Protein AF-A0A8B7UA55-F1 (afdb_monomer)

Radius of gyration: 28.83 Å; Cα contacts (8 Å, |Δi|>4): 434; chains: 1; bounding box: 64×80×97 Å

Structure (mmCIF, N/CA/C/O backbone):
data_AF-A0A8B7UA55-F1
#
_entry.id   AF-A0A8B7UA55-F1
#
loop_
_atom_site.group_PDB
_atom_site.id
_atom_site.type_symbol
_atom_site.label_atom_id
_atom_site.label_alt_id
_atom_site.label_comp_id
_atom_site.label_asym_id
_atom_site.label_entity_id
_atom_site.label_seq_id
_atom_site.pdbx_PDB_ins_code
_atom_site.Cartn_x
_atom_site.Cartn_y
_atom_site.Cartn_z
_atom_site.occupancy
_atom_site.B_iso_or_equiv
_atom_site.auth_seq_id
_atom_site.auth_comp_id
_atom_site.auth_asym_id
_atom_site.auth_atom_id
_atom_site.pdbx_PDB_model_num
ATOM 1 N N . MET A 1 1 ? -10.392 -17.989 43.519 1.00 48.66 1 MET A N 1
ATOM 2 C CA . MET A 1 1 ? -8.968 -17.601 43.612 1.00 48.66 1 MET A CA 1
ATOM 3 C C . MET A 1 1 ? -8.708 -17.160 45.044 1.00 48.66 1 MET A C 1
ATOM 5 O O . MET A 1 1 ? -9.416 -16.278 45.508 1.00 48.66 1 MET A O 1
ATOM 9 N N . GLY A 1 2 ? -7.817 -17.835 45.776 1.00 54.78 2 GLY A N 1
ATOM 10 C CA . GLY A 1 2 ? -7.461 -17.446 47.150 1.00 54.78 2 GLY A CA 1
ATOM 11 C C . GLY A 1 2 ? -6.511 -16.237 47.180 1.00 54.78 2 GLY A C 1
ATOM 12 O O . GLY A 1 2 ? -5.950 -15.900 46.137 1.00 54.78 2 GLY A O 1
ATOM 13 N N . PRO A 1 3 ? -6.316 -15.584 48.340 1.00 66.12 3 PRO A N 1
ATOM 14 C CA . PRO A 1 3 ? -5.436 -14.422 48.458 1.00 66.12 3 PRO A CA 1
ATOM 15 C C . PRO A 1 3 ? -3.984 -14.766 48.093 1.00 66.12 3 PRO A C 1
ATOM 17 O O . PRO A 1 3 ? -3.494 -15.859 48.400 1.00 66.12 3 PRO A O 1
ATOM 20 N N . VAL A 1 4 ? -3.314 -13.823 47.425 1.00 73.44 4 VAL A N 1
ATOM 21 C CA . VAL A 1 4 ? -1.904 -13.910 47.024 1.00 73.44 4 VAL A CA 1
ATOM 22 C C . VAL A 1 4 ? -1.034 -13.387 48.165 1.00 73.44 4 VAL A C 1
ATOM 24 O O . VAL A 1 4 ? -1.253 -12.288 48.671 1.00 73.44 4 VAL A O 1
ATOM 27 N N . ARG A 1 5 ? -0.025 -14.158 48.563 1.00 80.88 5 ARG A N 1
ATOM 28 C CA . ARG A 1 5 ? 0.977 -13.775 49.559 1.00 80.88 5 ARG A CA 1
ATOM 29 C C . ARG A 1 5 ? 2.341 -13.684 48.889 1.00 80.88 5 ARG A C 1
ATOM 31 O O . ARG A 1 5 ? 2.827 -14.681 48.355 1.00 80.88 5 ARG A O 1
ATOM 38 N N . MET A 1 6 ? 2.945 -12.500 48.937 1.00 85.75 6 MET A N 1
ATOM 39 C CA . MET A 1 6 ? 4.238 -12.203 48.319 1.00 85.75 6 MET A CA 1
ATOM 40 C C . MET A 1 6 ? 5.296 -11.944 49.393 1.00 85.75 6 MET A C 1
ATOM 42 O O . MET A 1 6 ? 5.042 -11.209 50.344 1.00 85.75 6 MET A O 1
ATOM 46 N N . ILE A 1 7 ? 6.478 -12.542 49.254 1.00 84.44 7 ILE A N 1
ATOM 47 C CA . ILE A 1 7 ? 7.601 -12.392 50.186 1.00 84.44 7 ILE A CA 1
ATOM 48 C C . ILE A 1 7 ? 8.846 -12.001 49.398 1.00 84.44 7 ILE A C 1
ATOM 50 O O . ILE A 1 7 ? 9.220 -12.674 48.441 1.00 84.44 7 ILE A O 1
ATOM 54 N N . SER A 1 8 ? 9.510 -10.936 49.829 1.00 86.81 8 SER A N 1
ATOM 55 C CA . SER A 1 8 ? 10.743 -10.428 49.234 1.00 86.81 8 SER A CA 1
ATOM 56 C C . SER A 1 8 ? 11.778 -10.215 50.335 1.00 86.81 8 SER A C 1
ATOM 58 O O . SER A 1 8 ? 11.473 -9.611 51.361 1.00 86.81 8 SER A O 1
ATOM 60 N N . SER A 1 9 ? 12.994 -10.749 50.173 1.00 82.62 9 SER A N 1
ATOM 61 C CA . SER A 1 9 ? 14.073 -10.642 51.178 1.00 82.62 9 SER A CA 1
ATOM 62 C C . SER A 1 9 ? 13.635 -10.995 52.614 1.00 82.62 9 SER A C 1
ATOM 64 O O . SER A 1 9 ? 13.968 -10.303 53.576 1.00 82.62 9 SER A O 1
ATOM 66 N N . GLY A 1 10 ? 12.827 -12.052 52.761 1.00 79.12 10 GLY A N 1
ATOM 67 C CA . GLY A 1 10 ? 12.311 -12.518 54.055 1.00 79.12 10 GLY A CA 1
ATOM 68 C C . GLY A 1 10 ? 11.185 -11.673 54.665 1.00 79.12 10 GLY A C 1
ATOM 69 O O . GLY A 1 10 ? 10.670 -12.044 55.716 1.00 79.12 10 GLY A O 1
ATOM 70 N N . HIS A 1 11 ? 10.767 -10.586 54.009 1.00 81.00 11 HIS A N 1
ATOM 71 C CA . HIS A 1 11 ? 9.670 -9.723 54.445 1.00 81.00 11 HIS A CA 1
ATOM 72 C C . HIS A 1 11 ? 8.431 -9.953 53.581 1.00 81.00 11 HIS A C 1
ATOM 74 O O . HIS A 1 11 ? 8.510 -10.015 52.354 1.00 81.00 11 HIS A O 1
ATOM 80 N N . GLU A 1 12 ? 7.274 -10.099 54.224 1.00 81.88 12 GLU A N 1
ATOM 81 C CA . GLU A 1 12 ? 5.999 -10.186 53.515 1.00 81.88 12 GLU A CA 1
ATOM 82 C C . GLU A 1 12 ? 5.586 -8.802 53.010 1.00 81.88 12 GLU A C 1
ATOM 84 O O . GLU A 1 12 ? 5.545 -7.839 53.774 1.00 81.88 12 GLU A O 1
ATOM 89 N N . LEU A 1 13 ? 5.253 -8.719 51.723 1.00 82.50 13 LEU A N 1
ATOM 90 C CA . LEU A 1 13 ? 4.693 -7.522 51.111 1.00 82.50 13 LEU A CA 1
ATOM 91 C C . LEU A 1 13 ? 3.203 -7.462 51.473 1.00 82.50 13 LEU A C 1
ATOM 93 O O . LEU A 1 13 ? 2.358 -8.146 50.882 1.00 82.50 13 LEU A O 1
ATOM 97 N N . THR A 1 14 ? 2.891 -6.708 52.525 1.00 77.38 14 THR A N 1
ATOM 98 C CA . THR A 1 14 ? 1.517 -6.405 52.941 1.00 77.38 14 THR A CA 1
ATOM 99 C C . THR A 1 14 ? 0.921 -5.266 52.114 1.00 77.38 14 THR A C 1
ATOM 101 O O . THR A 1 14 ? 1.634 -4.534 51.434 1.00 77.38 14 THR A O 1
ATOM 104 N N . THR A 1 15 ? -0.402 -5.104 52.189 1.00 72.44 15 THR A N 1
ATOM 105 C CA . THR A 1 15 ? -1.144 -4.018 51.518 1.00 72.44 15 THR A CA 1
ATOM 106 C C . THR A 1 15 ? -0.732 -2.617 51.985 1.00 72.44 15 THR A C 1
ATOM 108 O O . THR A 1 15 ? -1.016 -1.628 51.324 1.00 72.44 15 THR A O 1
ATOM 111 N N . ASP A 1 16 ? -0.031 -2.513 53.117 1.00 74.69 16 ASP A N 1
ATOM 112 C CA . ASP A 1 16 ? 0.489 -1.243 53.647 1.00 74.69 16 ASP A CA 1
ATOM 113 C C . ASP A 1 16 ? 1.617 -0.654 52.774 1.00 74.69 16 ASP A C 1
ATOM 115 O O . ASP A 1 16 ? 2.061 0.475 52.992 1.00 74.69 16 ASP A O 1
ATOM 119 N N . TYR A 1 17 ? 2.116 -1.434 51.811 1.00 79.31 17 TYR A N 1
ATOM 120 C CA . TYR A 1 17 ? 3.178 -1.051 50.886 1.00 79.31 17 TYR A CA 1
ATOM 121 C C . TYR A 1 17 ? 2.674 -0.718 49.476 1.00 79.31 17 TYR A C 1
ATOM 123 O O . TYR A 1 17 ? 3.494 -0.357 48.639 1.00 79.31 17 TYR A O 1
ATOM 131 N N . ASP A 1 18 ? 1.366 -0.808 49.207 1.00 74.00 18 ASP A N 1
ATOM 132 C CA . ASP A 1 18 ? 0.819 -0.641 47.850 1.00 74.00 18 ASP A CA 1
ATOM 133 C C . ASP A 1 18 ? 1.042 0.763 47.274 1.00 74.00 18 ASP A C 1
ATOM 135 O O . ASP A 1 18 ? 1.194 0.917 46.065 1.00 74.00 18 ASP A O 1
ATOM 139 N N . GLU A 1 19 ? 1.100 1.784 48.133 1.00 79.75 19 GLU A N 1
ATOM 140 C CA . GLU A 1 19 ? 1.363 3.168 47.717 1.00 79.75 19 GLU A CA 1
ATOM 141 C C . GLU A 1 19 ? 2.850 3.545 47.738 1.00 79.75 19 GLU A C 1
ATOM 143 O O . GLU A 1 19 ? 3.200 4.691 47.459 1.00 79.75 19 GLU A O 1
ATOM 148 N N . LYS A 1 20 ? 3.744 2.601 48.061 1.00 83.06 20 LYS A N 1
ATOM 149 C CA . LYS A 1 20 ? 5.187 2.856 48.088 1.00 83.06 20 LYS A CA 1
ATOM 150 C C . LYS A 1 20 ? 5.841 2.458 46.781 1.00 83.06 20 LYS A C 1
ATOM 152 O O . LYS A 1 20 ? 5.596 1.381 46.236 1.00 83.06 20 LYS A O 1
ATOM 157 N N . ALA A 1 21 ? 6.747 3.297 46.298 1.00 83.88 21 ALA A N 1
ATOM 158 C CA . ALA A 1 21 ? 7.518 2.960 45.113 1.00 83.88 21 ALA A CA 1
ATOM 159 C C . ALA A 1 21 ? 8.527 1.835 45.415 1.00 83.88 21 ALA A C 1
ATOM 161 O O . ALA A 1 21 ? 9.051 1.718 46.522 1.00 83.88 21 ALA A O 1
ATOM 162 N N . LEU A 1 22 ? 8.875 1.028 44.404 1.00 84.38 22 LEU A N 1
ATOM 163 C CA . LEU A 1 22 ? 9.817 -0.094 44.561 1.00 84.38 22 LEU A CA 1
ATOM 164 C C . LEU A 1 22 ? 11.168 0.332 45.165 1.00 84.38 22 LEU A C 1
ATOM 166 O O . LEU A 1 22 ? 11.758 -0.409 45.952 1.00 84.38 22 LEU A O 1
ATOM 170 N N . HIS A 1 23 ? 11.634 1.543 44.846 1.00 84.44 23 HIS A N 1
ATOM 171 C CA . HIS A 1 23 ? 12.867 2.093 45.408 1.00 84.44 23 HIS A CA 1
ATOM 172 C C . HIS A 1 23 ? 12.749 2.402 46.913 1.00 84.44 23 HIS A C 1
ATOM 174 O O . HIS A 1 23 ? 13.707 2.187 47.649 1.00 84.44 23 HIS A O 1
ATOM 180 N N . GLU A 1 24 ? 11.577 2.836 47.391 1.00 84.94 24 GLU A N 1
ATOM 181 C CA . GLU A 1 24 ? 11.298 3.089 48.817 1.00 84.94 24 GLU A CA 1
ATOM 182 C C . GLU A 1 24 ? 11.232 1.788 49.620 1.00 84.94 24 GLU A C 1
ATOM 184 O O . GLU A 1 24 ? 11.547 1.754 50.808 1.00 84.94 24 GLU A O 1
ATOM 189 N N . LEU A 1 25 ? 10.849 0.700 48.952 1.00 83.06 25 LEU A N 1
ATOM 190 C CA . LEU A 1 25 ? 10.852 -0.657 49.490 1.00 83.06 25 LEU A CA 1
ATOM 191 C C . LEU A 1 25 ? 12.235 -1.325 49.410 1.00 83.06 25 LEU A C 1
ATOM 193 O O . LEU A 1 25 ? 12.393 -2.466 49.842 1.00 83.06 25 LEU A O 1
ATOM 197 N N . GLY A 1 26 ? 13.239 -0.631 48.861 1.00 85.00 26 GLY A N 1
ATOM 198 C CA . GLY A 1 26 ? 14.605 -1.131 48.738 1.00 85.00 26 GLY A CA 1
ATOM 199 C C . GLY A 1 26 ? 14.752 -2.297 47.760 1.00 85.00 26 GLY A C 1
ATOM 200 O O . GLY A 1 26 ? 15.684 -3.091 47.907 1.00 85.00 26 GLY A O 1
ATOM 201 N N . PHE A 1 27 ? 13.845 -2.425 46.784 1.00 88.25 27 PHE A N 1
ATOM 202 C CA . PHE A 1 27 ? 13.961 -3.455 45.758 1.00 88.25 27 PHE A CA 1
ATOM 203 C C . PHE A 1 27 ? 15.206 -3.231 44.905 1.00 88.25 27 PHE A C 1
ATOM 205 O O . PHE A 1 27 ? 15.464 -2.131 44.415 1.00 88.25 27 PHE A O 1
ATOM 212 N N . LYS A 1 28 ? 15.963 -4.307 44.710 1.00 88.25 28 LYS A N 1
ATOM 213 C CA . LYS A 1 28 ? 17.090 -4.362 43.785 1.00 88.25 28 LYS A CA 1
ATOM 214 C C . LYS A 1 28 ? 16.663 -5.009 42.481 1.00 88.25 28 LYS A C 1
ATOM 216 O O . LYS A 1 28 ? 15.724 -5.804 42.436 1.00 88.25 28 LYS A O 1
ATOM 221 N N . ASP A 1 29 ? 17.399 -4.682 41.431 1.00 85.94 29 ASP A N 1
ATOM 222 C CA . ASP A 1 29 ? 17.213 -5.332 40.147 1.00 85.94 29 ASP A CA 1
ATOM 223 C C . ASP A 1 29 ? 17.454 -6.845 40.281 1.00 85.94 29 ASP A C 1
ATOM 225 O O . ASP A 1 29 ? 18.322 -7.277 41.048 1.00 85.94 29 ASP A O 1
ATOM 229 N N . MET A 1 30 ? 16.647 -7.649 39.586 1.00 83.75 30 MET A N 1
ATOM 230 C CA . MET A 1 30 ? 16.664 -9.120 39.668 1.00 83.75 30 MET A CA 1
ATOM 231 C C . MET A 1 30 ? 16.420 -9.714 41.075 1.00 83.75 30 MET A C 1
ATOM 233 O O . MET A 1 30 ? 16.778 -10.864 41.342 1.00 83.75 30 MET A O 1
ATOM 237 N N . GLN A 1 31 ? 15.803 -8.967 41.996 1.00 85.50 31 GLN A N 1
ATOM 238 C CA . GLN A 1 31 ? 15.453 -9.484 43.320 1.00 85.50 31 GLN A CA 1
ATOM 239 C C . GLN A 1 31 ? 14.341 -10.538 43.243 1.00 85.50 31 GLN A C 1
ATOM 241 O O . GLN A 1 31 ? 13.270 -10.310 42.682 1.00 85.50 31 GLN A O 1
ATOM 246 N N . MET A 1 32 ? 14.583 -11.692 43.868 1.00 86.50 32 MET A N 1
ATOM 247 C CA . MET A 1 32 ? 13.619 -12.790 43.918 1.00 86.50 32 MET A CA 1
ATOM 248 C C . MET A 1 32 ? 12.425 -12.447 44.817 1.00 86.50 32 MET A C 1
ATOM 250 O O . MET A 1 32 ? 12.599 -12.059 45.977 1.00 86.50 32 MET A O 1
ATOM 254 N N . VAL A 1 33 ? 11.215 -12.657 44.293 1.00 88.69 33 VAL A N 1
ATOM 255 C CA . VAL A 1 33 ? 9.950 -12.528 45.029 1.00 88.69 33 VAL A CA 1
ATOM 256 C C . VAL A 1 33 ? 9.238 -13.873 45.030 1.00 88.69 33 VAL A C 1
ATOM 258 O O . VAL A 1 33 ? 8.931 -14.431 43.979 1.00 88.69 33 VAL A O 1
ATOM 261 N N . PHE A 1 34 ? 8.962 -14.395 46.219 1.00 86.25 34 PHE A N 1
ATOM 262 C CA . PHE A 1 34 ? 8.232 -15.643 46.401 1.00 86.25 34 PHE A CA 1
ATOM 263 C C . PHE A 1 34 ? 6.737 -15.358 46.457 1.00 86.25 34 PHE A C 1
ATOM 265 O O . PHE A 1 34 ? 6.296 -14.540 47.263 1.00 86.25 34 PHE A O 1
ATOM 272 N N . VAL A 1 35 ? 5.956 -16.047 45.627 1.00 86.56 35 VAL A N 1
ATOM 273 C CA . VAL A 1 35 ? 4.502 -15.877 45.541 1.00 86.56 35 VAL A CA 1
ATOM 274 C C . VAL A 1 35 ? 3.822 -17.176 45.959 1.00 86.56 35 VAL A C 1
ATOM 276 O O . VAL A 1 35 ? 4.146 -18.246 45.454 1.00 86.56 35 VAL A O 1
ATOM 279 N N . SER A 1 36 ? 2.874 -17.084 46.887 1.00 80.50 36 SER A N 1
ATOM 280 C CA . SER A 1 36 ? 2.063 -18.210 47.357 1.00 80.50 36 SER A CA 1
ATOM 281 C C . SER A 1 36 ? 0.578 -17.875 47.253 1.00 80.50 36 SER A C 1
ATOM 283 O O . SER A 1 36 ? 0.168 -16.744 47.507 1.00 80.50 36 SER A O 1
ATOM 285 N N . LEU A 1 37 ? -0.232 -18.852 46.848 1.00 77.81 37 LEU A N 1
ATOM 286 C CA . LEU A 1 37 ? -1.672 -18.703 46.636 1.00 77.81 37 LEU A CA 1
ATOM 287 C C . LEU A 1 37 ? -2.433 -19.450 47.734 1.00 77.81 37 LEU A C 1
ATOM 289 O O . LEU A 1 37 ? -2.155 -20.619 47.985 1.00 77.81 37 LEU A O 1
ATOM 293 N N . GLY A 1 38 ? -3.413 -18.798 48.365 1.00 62.28 38 GLY A N 1
ATOM 294 C CA . GLY A 1 38 ? -4.350 -19.462 49.281 1.00 62.28 38 GLY A CA 1
ATOM 295 C C . GLY A 1 38 ? -3.991 -19.418 50.768 1.00 62.28 38 GLY A C 1
ATOM 296 O O . GLY A 1 38 ? -4.599 -20.147 51.545 1.00 62.28 38 GLY A O 1
ATOM 297 N N . ALA A 1 39 ? -3.060 -18.558 51.190 1.00 58.78 39 ALA A N 1
ATOM 298 C CA . ALA A 1 39 ? -2.787 -18.322 52.609 1.00 58.78 39 ALA A CA 1
ATOM 299 C C . ALA A 1 39 ? -3.716 -17.213 53.154 1.00 58.78 39 ALA A C 1
ATOM 301 O O . ALA A 1 39 ? -3.515 -16.045 52.811 1.00 58.78 39 ALA A O 1
ATOM 302 N N . PRO A 1 40 ? -4.740 -17.521 53.977 1.00 56.44 40 PRO A N 1
ATOM 303 C CA . PRO A 1 40 ? -5.615 -16.495 54.538 1.00 56.44 40 PRO A CA 1
ATOM 304 C C . PRO A 1 40 ? -4.833 -15.582 55.494 1.00 56.44 40 PRO A C 1
ATOM 306 O O . PRO A 1 40 ? -4.155 -16.054 56.408 1.00 56.44 40 PRO A O 1
ATOM 309 N N . ARG A 1 41 ? -4.935 -14.260 55.298 1.00 62.06 41 ARG A N 1
ATOM 310 C CA . ARG A 1 41 ? -4.406 -13.268 56.246 1.00 62.06 41 ARG A CA 1
ATOM 311 C C . ARG A 1 41 ? -5.308 -13.194 57.478 1.00 62.06 41 ARG A C 1
ATOM 313 O O . ARG A 1 41 ? -6.527 -13.292 57.379 1.00 62.06 41 ARG A O 1
ATOM 320 N N . ARG A 1 42 ? -4.710 -12.979 58.651 1.00 56.06 42 ARG A N 1
ATOM 321 C CA . ARG A 1 42 ? -5.446 -12.673 59.884 1.00 56.06 42 ARG A CA 1
ATOM 322 C C . ARG A 1 42 ? -5.765 -11.176 59.871 1.00 56.06 42 ARG A C 1
ATOM 324 O O . ARG A 1 42 ? -4.850 -10.369 60.014 1.00 56.06 42 ARG A O 1
ATOM 331 N N . GLU A 1 43 ? -7.025 -10.804 59.652 1.00 54.66 43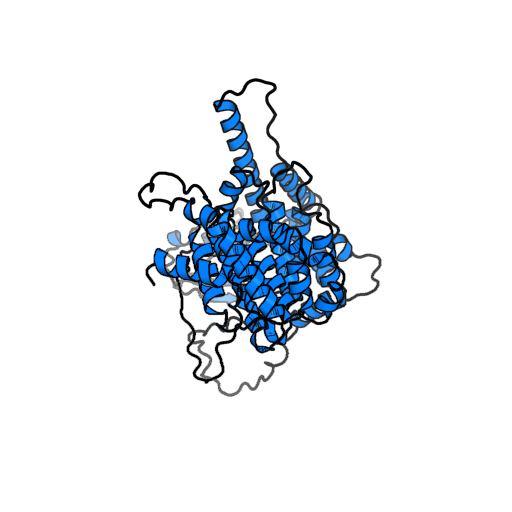 GLU A N 1
ATOM 332 C CA . GLU A 1 43 ? -7.435 -9.394 59.657 1.00 54.66 43 GLU A CA 1
ATOM 333 C C . GLU A 1 43 ? -7.133 -8.742 61.014 1.00 54.66 43 GLU A C 1
ATOM 335 O O . GLU A 1 43 ? -7.539 -9.237 62.071 1.00 54.66 43 GLU A O 1
ATOM 340 N N . ARG A 1 44 ? -6.422 -7.608 60.999 1.00 56.34 44 ARG A N 1
ATOM 341 C CA . ARG A 1 44 ? -6.344 -6.725 62.164 1.00 56.34 44 ARG A CA 1
ATOM 342 C C . ARG A 1 44 ? -7.661 -5.953 62.238 1.00 56.34 44 ARG A C 1
ATOM 344 O O . ARG A 1 44 ? -7.855 -4.998 61.498 1.00 56.34 44 ARG A O 1
ATOM 351 N N . LYS A 1 45 ? -8.563 -6.375 63.130 1.00 49.91 45 LYS A N 1
ATOM 352 C CA . LYS A 1 45 ? -9.759 -5.607 63.512 1.00 49.91 45 LYS A CA 1
ATOM 353 C C . LYS A 1 45 ? -9.329 -4.286 64.160 1.00 49.91 45 LYS A C 1
ATOM 355 O O . LYS A 1 45 ? -9.037 -4.258 65.352 1.00 49.91 45 LYS A O 1
ATOM 360 N N . GLY A 1 46 ? -9.270 -3.216 63.377 1.00 53.56 46 GLY A N 1
ATOM 361 C CA . GLY A 1 46 ? -9.188 -1.841 63.859 1.00 53.56 46 GLY A CA 1
ATOM 362 C C . GLY A 1 46 ? -10.318 -1.037 63.230 1.00 53.56 46 GLY A C 1
ATOM 363 O O . GLY A 1 46 ? -10.350 -0.883 62.012 1.00 53.56 46 GLY A O 1
ATOM 364 N N . GLU A 1 47 ? -11.264 -0.567 64.044 1.00 45.00 47 GLU A N 1
ATOM 365 C CA . GLU A 1 47 ? -12.318 0.348 63.599 1.00 45.00 47 GLU A CA 1
ATOM 366 C C . GLU A 1 47 ? -11.674 1.650 63.098 1.00 45.00 47 GLU A C 1
ATOM 368 O O . GLU A 1 47 ? -11.003 2.347 63.855 1.00 45.00 47 GLU A O 1
ATOM 373 N N . GLY A 1 48 ? -11.851 1.962 61.810 1.00 57.44 48 GLY A N 1
ATOM 374 C CA . GLY A 1 48 ? -11.483 3.260 61.230 1.00 57.44 48 GLY A CA 1
ATOM 375 C C . GLY A 1 48 ? -10.280 3.285 60.281 1.00 57.44 48 GLY A C 1
ATOM 376 O O . GLY A 1 48 ? -9.970 4.353 59.759 1.00 57.44 48 GLY A O 1
ATOM 377 N N . VAL A 1 49 ? -9.618 2.157 60.002 1.00 59.62 49 VAL A N 1
ATOM 378 C CA . VAL A 1 49 ? -8.562 2.114 58.972 1.00 59.62 49 VAL A CA 1
ATOM 379 C C . VAL A 1 49 ? -9.222 2.009 57.595 1.00 59.62 49 VAL A C 1
ATOM 381 O O . VAL A 1 49 ? -9.888 1.016 57.305 1.00 59.62 49 VAL A O 1
ATOM 384 N N . GLN A 1 50 ? -9.070 3.038 56.752 1.00 59.06 50 GLN A N 1
ATOM 385 C CA . GLN A 1 50 ? -9.439 2.956 55.336 1.00 59.06 50 GLN A CA 1
ATOM 386 C C . GLN A 1 50 ? -8.715 1.754 54.722 1.00 59.06 50 GLN A C 1
ATOM 388 O O . GLN A 1 50 ? -7.491 1.656 54.797 1.00 59.06 50 GLN A O 1
ATOM 393 N N . LEU A 1 51 ? -9.482 0.808 54.182 1.00 59.41 51 LEU A N 1
ATOM 394 C CA . LEU A 1 51 ? -8.925 -0.368 53.526 1.00 59.41 51 LEU A CA 1
ATOM 395 C C . LEU A 1 51 ? -8.053 0.095 52.345 1.00 59.41 51 LEU A C 1
ATOM 397 O O . LEU A 1 51 ? -8.532 0.901 51.545 1.00 59.41 51 LEU A O 1
ATOM 401 N N . PRO A 1 52 ? -6.807 -0.398 52.219 1.00 63.12 52 PRO A N 1
ATOM 402 C CA . PRO A 1 52 ? -5.964 -0.115 51.061 1.00 63.12 52 PRO A CA 1
ATOM 403 C C . PRO A 1 52 ? -6.689 -0.451 49.755 1.00 63.12 52 PRO A C 1
ATOM 405 O O . PRO A 1 52 ? -7.517 -1.365 49.724 1.00 63.12 52 PRO A O 1
ATOM 408 N N . ALA A 1 53 ? -6.364 0.247 48.665 1.00 62.78 53 ALA A N 1
ATOM 409 C CA . ALA A 1 53 ? -7.043 0.075 47.377 1.00 62.78 53 ALA A CA 1
ATOM 410 C C . ALA A 1 53 ? -7.018 -1.380 46.858 1.00 62.78 53 ALA A C 1
ATOM 412 O O . ALA A 1 53 ? -7.948 -1.805 46.180 1.00 62.78 53 ALA A O 1
ATOM 413 N N . SER A 1 54 ? -6.006 -2.171 47.223 1.00 63.22 54 SER A N 1
ATOM 414 C CA . SER A 1 54 ? -5.899 -3.603 46.897 1.00 63.22 54 SER A CA 1
ATOM 415 C C . SER A 1 54 ? -6.894 -4.511 47.631 1.00 63.22 54 SER A C 1
ATOM 417 O O . SER A 1 54 ? -7.130 -5.638 47.196 1.00 63.22 54 SER A O 1
ATOM 419 N N . CYS A 1 55 ? -7.478 -4.039 48.734 1.00 65.81 55 CYS A N 1
ATOM 420 C CA . CYS A 1 55 ? -8.552 -4.713 49.462 1.00 65.81 55 CYS A CA 1
ATOM 421 C C . CYS A 1 55 ? -9.939 -4.358 48.908 1.00 65.81 55 CYS A C 1
ATOM 423 O O . CYS A 1 55 ? -10.931 -4.965 49.318 1.00 65.81 55 CYS A O 1
ATOM 425 N N . LEU A 1 56 ? -10.031 -3.379 48.000 1.00 68.75 56 LEU A N 1
ATOM 426 C CA . LEU A 1 56 ? -11.269 -3.096 47.287 1.00 68.75 56 LEU A CA 1
ATOM 427 C C . LEU A 1 56 ? -11.512 -4.191 46.239 1.00 68.75 56 LEU A C 1
ATOM 429 O O . LEU A 1 56 ? -10.560 -4.722 45.658 1.00 68.75 56 LEU A O 1
ATOM 433 N N . PRO A 1 57 ? -12.778 -4.557 45.976 1.00 70.44 57 PRO A N 1
ATOM 434 C CA . PRO A 1 57 ? -13.078 -5.455 44.874 1.00 70.44 57 PRO A CA 1
ATOM 435 C C . PRO A 1 57 ? -12.548 -4.853 43.564 1.00 70.44 57 PRO A C 1
ATOM 437 O O . PRO A 1 57 ? -12.574 -3.627 43.405 1.00 70.44 57 PRO A O 1
ATOM 440 N N . PRO A 1 58 ? -12.093 -5.686 42.609 1.00 68.94 58 PRO A N 1
ATOM 441 C CA . PRO A 1 58 ? -11.710 -5.180 41.300 1.00 68.94 58 PRO A CA 1
ATOM 442 C C . PRO A 1 58 ? -12.883 -4.384 40.709 1.00 68.94 58 PRO A C 1
ATOM 444 O O . PRO A 1 58 ? -14.038 -4.803 40.875 1.00 68.94 58 PRO A O 1
ATOM 447 N N . PRO A 1 59 ? -12.621 -3.247 40.035 1.00 74.00 59 PRO A N 1
ATOM 448 C CA . PRO A 1 59 ? -13.680 -2.486 39.395 1.00 74.00 59 PRO A CA 1
ATOM 449 C C . PRO A 1 59 ? -14.469 -3.405 38.461 1.00 74.00 59 PRO A C 1
ATOM 451 O O . PRO A 1 59 ? -13.906 -4.299 37.820 1.00 74.00 59 PRO A O 1
ATOM 454 N N . GLN A 1 60 ? -15.788 -3.204 38.406 1.00 79.25 60 GLN A N 1
ATOM 455 C CA . GLN A 1 60 ? -16.636 -3.940 37.472 1.00 79.25 60 GLN A CA 1
ATOM 456 C C . GLN A 1 60 ? -16.069 -3.779 36.062 1.00 79.25 60 GLN A C 1
ATOM 458 O O . GLN A 1 60 ? -15.630 -2.687 35.699 1.00 79.25 60 GLN A O 1
ATOM 463 N N . LYS A 1 61 ? -16.065 -4.864 35.277 1.00 77.62 61 LYS A N 1
ATOM 464 C CA . LYS A 1 61 ? -15.484 -4.854 33.925 1.00 77.62 61 LYS A CA 1
ATOM 465 C C . LYS A 1 61 ? -16.052 -3.714 33.078 1.00 77.62 61 LYS A C 1
ATOM 467 O O . LYS A 1 61 ? -15.299 -3.049 32.379 1.00 77.62 61 LYS A O 1
ATOM 472 N N . ASP A 1 62 ? -17.339 -3.432 33.237 1.00 76.75 62 ASP A N 1
ATOM 473 C CA . ASP A 1 62 ? -18.041 -2.386 32.495 1.00 76.75 62 ASP A CA 1
ATOM 474 C C . ASP A 1 62 ? -17.564 -0.967 32.843 1.00 76.75 62 ASP A C 1
ATOM 476 O O . ASP A 1 62 ? -17.766 -0.056 32.055 1.00 76.75 62 ASP A O 1
ATOM 480 N N . ASN A 1 63 ? -16.868 -0.784 33.972 1.00 82.06 63 ASN A N 1
ATOM 481 C CA . ASN A 1 63 ? -16.336 0.504 34.428 1.00 82.06 63 ASN A CA 1
ATOM 482 C C . ASN A 1 63 ? -14.839 0.677 34.130 1.00 82.06 63 ASN A C 1
ATOM 484 O O . ASN A 1 63 ? -14.233 1.662 34.552 1.00 82.06 63 ASN A O 1
ATOM 488 N N . ILE A 1 64 ? -14.211 -0.279 33.440 1.00 87.06 64 ILE A N 1
ATOM 489 C CA . ILE A 1 64 ? -12.809 -0.155 33.042 1.00 87.06 64 ILE A CA 1
ATOM 490 C C . ILE A 1 64 ? -12.729 0.909 31.933 1.00 87.06 64 ILE A C 1
ATOM 492 O O . ILE A 1 64 ? -13.349 0.711 30.888 1.00 87.06 64 ILE A O 1
ATOM 496 N N . PRO A 1 65 ? -11.945 1.999 32.090 1.00 88.25 65 PRO A N 1
ATOM 497 C CA . PRO A 1 65 ? -11.924 3.115 31.136 1.00 88.25 65 PRO A CA 1
ATOM 498 C C . PRO A 1 65 ? -11.685 2.699 29.680 1.00 88.25 65 PRO A C 1
ATOM 500 O O . PRO A 1 65 ? -12.342 3.201 28.775 1.00 88.25 65 PRO A O 1
ATOM 503 N N . MET A 1 66 ? -10.794 1.729 29.453 1.00 88.75 66 MET A N 1
ATOM 504 C CA . MET A 1 66 ? -10.526 1.203 28.111 1.00 88.75 66 MET A CA 1
ATOM 505 C C . MET A 1 66 ? -11.745 0.506 27.495 1.00 88.75 66 MET A C 1
ATOM 507 O O . MET A 1 66 ? -11.965 0.622 26.298 1.00 88.75 66 MET A O 1
ATOM 511 N N . LEU A 1 67 ? -12.542 -0.208 28.298 1.00 88.19 67 LEU A N 1
ATOM 512 C CA . LEU A 1 67 ? -13.751 -0.883 27.821 1.00 88.19 67 LEU A CA 1
ATOM 513 C C . LEU A 1 67 ? -14.900 0.109 27.617 1.00 88.19 67 LEU A C 1
ATOM 515 O O . LEU A 1 67 ? -15.641 -0.033 26.652 1.00 88.19 67 LEU A O 1
ATOM 519 N N . LEU A 1 68 ? -15.002 1.142 28.458 1.00 88.44 68 LEU A N 1
ATOM 520 C CA . LEU A 1 68 ? -15.964 2.237 28.285 1.00 88.44 68 LEU A CA 1
ATOM 521 C C . LEU A 1 68 ? -15.756 2.985 26.962 1.00 88.44 68 LEU A C 1
ATOM 523 O O . LEU A 1 68 ? -16.726 3.274 26.266 1.00 88.44 68 LEU A O 1
ATOM 527 N N . LEU A 1 69 ? -14.501 3.249 26.583 1.00 90.31 69 LEU A N 1
ATOM 528 C CA . LEU A 1 69 ? -14.169 3.894 25.306 1.00 90.31 69 LEU A CA 1
ATOM 529 C C . LEU A 1 69 ? -14.565 3.055 24.080 1.00 90.31 69 LEU A C 1
ATOM 531 O O . LEU A 1 69 ? -14.801 3.617 23.015 1.00 90.31 69 LEU A O 1
ATOM 535 N N . LEU A 1 70 ? -14.653 1.728 24.222 1.00 89.62 70 LEU A N 1
ATOM 536 C CA . LEU A 1 70 ? -15.080 0.817 23.154 1.00 89.62 70 LEU A CA 1
ATOM 537 C C . LEU A 1 70 ? -16.604 0.688 23.042 1.00 89.62 70 LEU A C 1
ATOM 539 O O . LEU A 1 70 ? -17.091 0.114 22.068 1.00 89.62 70 LEU A O 1
ATOM 543 N N . GLN A 1 71 ? -17.356 1.177 24.030 1.00 87.62 71 GLN A N 1
ATOM 544 C CA . GLN A 1 71 ? -18.815 1.175 24.000 1.00 87.62 71 GLN A CA 1
ATOM 545 C C . GLN A 1 71 ? -19.342 2.367 23.199 1.00 87.62 71 GLN A C 1
ATOM 547 O O . GLN A 1 71 ? -18.760 3.454 23.198 1.00 87.62 71 GLN A O 1
ATOM 552 N N . GLU A 1 72 ? -20.495 2.190 22.560 1.00 89.25 72 GLU A N 1
ATOM 553 C CA . GLU A 1 72 ? -21.229 3.310 21.974 1.00 89.25 72 GLU A CA 1
ATOM 554 C C . GLU A 1 72 ? -21.808 4.217 23.077 1.00 89.25 72 GLU A C 1
ATOM 556 O O . GLU A 1 72 ? -22.233 3.710 24.118 1.00 89.25 72 GLU A O 1
ATOM 561 N N . PRO A 1 73 ? -21.845 5.550 22.886 1.00 91.44 73 PRO A N 1
ATOM 562 C CA . PRO A 1 73 ? -21.451 6.303 21.687 1.00 91.44 73 PRO A CA 1
ATOM 563 C C . PRO A 1 73 ? -19.963 6.713 21.661 1.00 91.44 73 PRO A C 1
ATOM 565 O O . PRO A 1 73 ? -19.540 7.458 20.775 1.00 91.44 73 PRO A O 1
ATOM 568 N N . HIS A 1 74 ? -19.164 6.301 22.652 1.00 91.50 74 HIS A N 1
ATOM 569 C CA . HIS A 1 74 ? -17.790 6.779 22.840 1.00 91.50 74 HIS A CA 1
ATOM 570 C C . HIS A 1 74 ? -16.875 6.371 21.686 1.00 91.50 74 HIS A C 1
ATOM 572 O O . HIS A 1 74 ? -16.099 7.200 21.212 1.00 91.50 74 HIS A O 1
ATOM 578 N N . LEU A 1 75 ? -17.016 5.140 21.187 1.00 90.56 75 LEU A N 1
ATOM 579 C CA . LEU A 1 75 ? -16.256 4.669 20.031 1.00 90.56 75 LEU A CA 1
ATOM 580 C C . LEU A 1 75 ? -16.555 5.513 18.785 1.00 90.56 75 LEU A C 1
ATOM 582 O O . LEU A 1 75 ? -15.629 5.992 18.129 1.00 90.56 75 LEU A O 1
ATOM 586 N N . THR A 1 76 ? -17.836 5.760 18.494 1.00 91.12 76 THR A N 1
ATOM 587 C CA . THR A 1 76 ? -18.239 6.659 17.403 1.00 91.12 76 THR A CA 1
ATOM 588 C C . THR A 1 76 ? -17.666 8.062 17.604 1.00 91.12 76 THR A C 1
ATOM 590 O O . THR A 1 76 ? -17.074 8.615 16.683 1.00 91.12 76 THR A O 1
ATOM 593 N N . THR A 1 77 ? -17.716 8.594 18.827 1.00 93.19 77 THR A N 1
ATOM 594 C CA . THR A 1 77 ? -17.170 9.923 19.154 1.00 93.19 77 THR A CA 1
ATOM 595 C C . THR A 1 77 ? -15.659 10.014 18.911 1.00 93.19 77 THR A C 1
ATOM 597 O O . THR A 1 77 ? -15.170 11.046 18.452 1.00 93.19 77 THR A O 1
ATOM 600 N N . LEU A 1 78 ? -14.904 8.945 19.190 1.00 92.50 78 LEU A N 1
ATOM 601 C CA . LEU A 1 78 ? -13.466 8.890 18.907 1.00 92.50 78 LEU A CA 1
ATOM 602 C C . LEU A 1 78 ? -13.181 8.957 17.404 1.00 92.50 78 LEU A C 1
ATOM 604 O O . LEU A 1 78 ? -12.299 9.708 16.986 1.00 92.50 78 LEU A O 1
ATOM 608 N N . PHE A 1 79 ? -13.931 8.209 16.591 1.00 93.06 79 PHE A N 1
ATOM 609 C CA . PHE A 1 79 ? -13.796 8.282 15.137 1.00 93.06 79 PHE A CA 1
ATOM 610 C C . PHE A 1 79 ? -14.227 9.642 14.585 1.00 93.06 79 PHE A C 1
ATOM 612 O O . PHE A 1 79 ? -13.543 10.180 13.719 1.00 93.06 79 PHE A O 1
ATOM 619 N N . ASP A 1 80 ? -15.303 10.228 15.105 1.00 92.88 80 ASP A N 1
ATOM 620 C CA . ASP A 1 80 ? -15.779 11.542 14.670 1.00 92.88 80 ASP A CA 1
ATOM 621 C C . ASP A 1 80 ? -14.757 12.645 15.002 1.00 92.88 80 ASP A C 1
ATOM 623 O O . ASP A 1 80 ? -14.498 13.527 14.183 1.00 92.88 80 ASP A O 1
ATOM 627 N N . LEU A 1 81 ? -14.109 12.571 16.173 1.00 93.25 81 LEU A N 1
ATOM 628 C CA . LEU A 1 81 ? -13.001 13.459 16.541 1.00 93.25 81 LEU A CA 1
ATOM 629 C C . LEU A 1 81 ? -11.817 13.301 15.579 1.00 93.25 81 LEU A C 1
ATOM 631 O O . LEU A 1 81 ? -11.231 14.292 15.144 1.00 93.25 81 LEU A O 1
ATOM 635 N N . LEU A 1 82 ? -11.468 12.062 15.241 1.00 91.19 82 LEU A N 1
ATOM 636 C CA . LEU A 1 82 ? -10.375 11.747 14.329 1.00 91.19 82 LEU A CA 1
ATOM 637 C C . LEU A 1 82 ? -10.648 12.277 12.908 1.00 91.19 82 LEU A C 1
ATOM 639 O O . LEU A 1 82 ? -9.774 12.905 12.309 1.00 91.19 82 LEU A O 1
ATOM 643 N N . GLU A 1 83 ? -11.869 12.094 12.399 1.00 89.38 83 GLU A N 1
ATOM 644 C CA . GLU A 1 83 ? -12.321 12.628 11.108 1.00 89.38 83 GLU A CA 1
ATOM 645 C C . GLU A 1 83 ? -12.343 14.164 11.103 1.00 89.38 83 GLU A C 1
ATOM 647 O O . GLU A 1 83 ? -11.900 14.793 10.137 1.00 89.38 83 GLU A O 1
ATOM 652 N N . MET A 1 84 ? -12.795 14.786 12.195 1.00 90.50 84 MET A N 1
ATOM 653 C CA . MET A 1 84 ? -12.813 16.243 12.349 1.00 90.50 84 MET A CA 1
ATOM 654 C C . MET A 1 84 ? -11.399 16.838 12.352 1.00 90.50 84 MET A C 1
ATOM 656 O O . MET A 1 84 ? -11.145 17.811 11.643 1.00 90.50 84 MET A O 1
ATOM 660 N N . LEU A 1 85 ? -10.459 16.227 13.078 1.00 89.56 85 LEU A N 1
ATOM 661 C CA . LEU A 1 85 ? -9.059 16.662 13.099 1.00 89.56 85 LEU A CA 1
ATOM 662 C C . LEU A 1 85 ? -8.373 16.456 11.741 1.00 89.56 85 LEU A C 1
ATOM 664 O O . LEU A 1 85 ? -7.631 17.326 11.292 1.00 89.56 85 LEU A O 1
ATOM 668 N N . ALA A 1 86 ? -8.643 15.339 11.060 1.00 82.69 86 ALA A N 1
ATOM 669 C CA . ALA A 1 86 ? -8.062 15.032 9.752 1.00 82.69 86 ALA A CA 1
ATOM 670 C C . ALA A 1 86 ? -8.592 15.927 8.618 1.00 82.69 86 ALA A C 1
ATOM 672 O O . ALA A 1 86 ? -7.885 16.173 7.643 1.00 82.69 86 ALA A O 1
ATOM 673 N N . SER A 1 87 ? -9.833 16.407 8.732 1.00 82.94 87 SER A N 1
ATOM 674 C CA . SER A 1 87 ? -10.471 17.299 7.755 1.00 82.94 87 SER A CA 1
ATOM 675 C C . SER A 1 87 ? -10.346 18.784 8.109 1.00 82.94 87 SER A C 1
ATOM 677 O O . SER A 1 87 ? -10.911 19.634 7.414 1.00 82.94 87 SER A O 1
ATOM 679 N N . PHE A 1 88 ? -9.595 19.115 9.164 1.00 84.56 88 PHE A N 1
ATOM 680 C CA . PHE A 1 88 ? -9.443 20.479 9.645 1.00 84.56 88 PHE A CA 1
ATOM 681 C C . PHE A 1 88 ? -8.824 21.388 8.567 1.00 84.56 88 PHE A C 1
ATOM 683 O O . PHE A 1 88 ? -7.672 21.241 8.159 1.00 84.56 88 PHE A O 1
ATOM 690 N N . LYS A 1 89 ? -9.600 22.371 8.101 1.00 76.62 89 LYS A N 1
ATOM 691 C CA . LYS A 1 89 ? -9.149 23.459 7.219 1.00 76.62 89 LYS A CA 1
ATOM 692 C C . LYS A 1 89 ? -9.102 24.739 8.066 1.00 76.62 89 LYS A C 1
ATOM 694 O O . LYS A 1 89 ? -10.059 24.979 8.805 1.00 76.62 89 LYS A O 1
ATOM 699 N N . PRO A 1 90 ? -8.028 25.549 8.016 1.00 65.25 90 PRO A N 1
ATOM 700 C CA . PRO A 1 90 ? -7.947 26.732 8.851 1.00 65.25 90 PRO A CA 1
ATOM 701 C C . PRO A 1 90 ? -8.978 27.741 8.320 1.00 65.25 90 PRO A C 1
ATOM 703 O O . PRO A 1 90 ? -9.358 27.682 7.143 1.00 65.25 90 PRO A O 1
ATOM 706 N N . PRO A 1 91 ? -9.461 28.676 9.144 1.00 63.72 91 PRO A N 1
ATOM 707 C CA . PRO A 1 91 ? -10.309 29.743 8.637 1.00 63.72 91 PRO A CA 1
ATOM 708 C C . PRO A 1 91 ? -9.539 30.513 7.557 1.00 63.72 91 PRO A C 1
ATOM 710 O O . PRO A 1 91 ? -8.527 31.146 7.840 1.00 63.72 91 PRO A O 1
ATOM 713 N N . SER A 1 92 ? -9.999 30.434 6.305 1.00 54.47 92 SER A N 1
ATOM 714 C CA . SER A 1 92 ? -9.409 31.189 5.203 1.00 54.47 92 SER A CA 1
ATOM 715 C C . SER A 1 92 ? -9.652 32.676 5.460 1.00 54.47 92 SER A C 1
ATOM 717 O O . SER A 1 92 ? -10.781 33.156 5.297 1.00 54.47 92 SER A O 1
ATOM 719 N N . GLY A 1 93 ? -8.618 33.401 5.884 1.00 49.47 93 GLY A N 1
ATOM 720 C CA . GLY A 1 93 ? -8.650 34.857 5.932 1.00 49.47 93 GLY A CA 1
ATOM 721 C C . GLY A 1 93 ? -8.997 35.394 4.544 1.00 49.47 93 GLY A C 1
ATOM 722 O O . GLY A 1 93 ? -8.354 35.058 3.548 1.00 49.47 93 GLY A O 1
ATOM 723 N N . LYS A 1 94 ? -10.075 36.175 4.441 1.00 43.41 94 LYS A N 1
ATOM 724 C CA . LYS A 1 94 ? -10.408 36.875 3.200 1.00 43.41 94 LYS A CA 1
ATOM 725 C C . LYS A 1 94 ? -9.366 37.974 2.973 1.00 43.41 94 LYS A C 1
ATOM 727 O O . LYS A 1 94 ? -9.407 38.975 3.671 1.00 43.41 94 LYS A O 1
ATOM 732 N N . ALA A 1 95 ? -8.578 37.801 1.914 1.00 47.47 95 ALA A N 1
ATOM 733 C CA . ALA A 1 95 ? -7.761 38.805 1.229 1.00 47.47 95 ALA A CA 1
ATOM 734 C C . ALA A 1 95 ? -6.488 39.313 1.943 1.00 47.47 95 ALA A C 1
ATOM 736 O O . ALA A 1 95 ? -6.516 39.714 3.096 1.00 47.47 95 ALA A O 1
ATOM 737 N N . ALA A 1 96 ? -5.421 39.390 1.135 1.00 47.12 96 ALA A N 1
ATOM 738 C CA . ALA A 1 96 ? -4.083 39.936 1.389 1.00 47.12 96 ALA A CA 1
ATOM 739 C C . ALA A 1 96 ? -3.198 39.127 2.358 1.00 47.12 96 ALA A C 1
ATOM 741 O O . ALA A 1 96 ? -3.365 39.133 3.568 1.00 47.12 96 ALA A O 1
ATOM 742 N N . VAL A 1 97 ? -2.240 38.430 1.748 1.00 52.97 97 VAL A N 1
ATOM 743 C CA . VAL A 1 97 ? -1.199 37.593 2.348 1.00 52.97 97 VAL A CA 1
ATOM 744 C C . VAL A 1 97 ? -0.266 38.448 3.210 1.00 52.97 97 VAL A C 1
ATOM 746 O O . VAL A 1 97 ? 0.539 39.199 2.666 1.00 52.97 97 VAL A O 1
ATOM 749 N N . ASP A 1 98 ? -0.361 38.303 4.530 1.00 58.94 98 ASP A N 1
ATOM 750 C CA . ASP A 1 98 ? 0.763 38.531 5.441 1.00 58.94 98 ASP A CA 1
ATOM 751 C C . ASP A 1 98 ? 1.405 37.164 5.732 1.00 58.94 98 ASP A C 1
ATOM 753 O O . ASP A 1 98 ? 0.713 36.228 6.151 1.00 58.94 98 ASP A O 1
ATOM 757 N N . ASP A 1 99 ? 2.726 37.037 5.541 1.00 61.62 99 ASP A N 1
ATOM 758 C CA . ASP A 1 99 ? 3.485 35.785 5.749 1.00 61.62 99 ASP A CA 1
ATOM 759 C C . ASP A 1 99 ? 3.236 35.172 7.145 1.00 61.62 99 ASP A C 1
ATOM 761 O O . ASP A 1 99 ? 3.240 33.954 7.325 1.00 61.62 99 ASP A O 1
ATOM 765 N N . THR A 1 100 ? 2.928 36.016 8.133 1.00 68.00 100 THR A N 1
ATOM 766 C CA . THR A 1 100 ? 2.670 35.618 9.525 1.00 68.00 100 THR A CA 1
ATOM 767 C C . THR A 1 100 ? 1.343 34.862 9.705 1.00 68.00 100 THR A C 1
ATOM 769 O O . THR A 1 100 ? 1.280 33.918 10.494 1.00 68.00 100 THR A O 1
ATOM 772 N N . GLU A 1 101 ? 0.272 35.228 8.987 1.00 66.38 101 GLU A N 1
ATOM 773 C CA . GLU A 1 101 ? -1.017 34.520 9.087 1.00 66.38 101 GLU A CA 1
ATOM 774 C C . GLU A 1 101 ? -0.973 33.160 8.382 1.00 66.38 101 GLU A C 1
ATOM 776 O O . GLU A 1 101 ? -1.561 32.191 8.873 1.00 66.38 101 GLU A O 1
ATOM 781 N N . SER A 1 102 ? -0.226 33.068 7.276 1.00 67.06 102 SER A N 1
ATOM 782 C CA . SER A 1 102 ? 0.010 31.807 6.566 1.00 67.06 102 SER A CA 1
ATOM 783 C C . SER A 1 102 ? 0.765 30.808 7.444 1.00 67.06 102 SER A C 1
ATOM 785 O O . SER A 1 102 ? 0.313 29.675 7.605 1.00 67.06 102 SER A O 1
ATOM 787 N N . LEU A 1 103 ? 1.853 31.247 8.091 1.00 72.62 103 LEU A N 1
ATOM 788 C C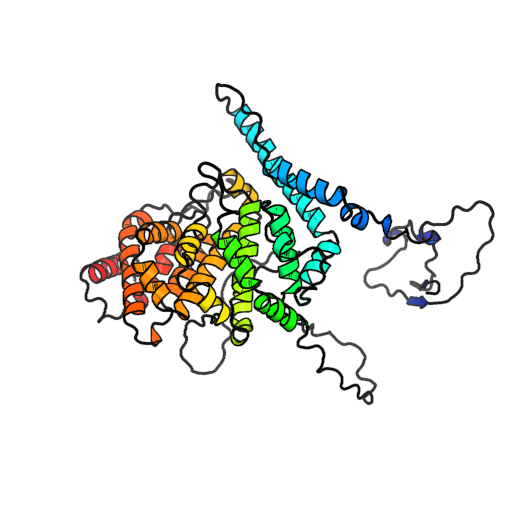A . LEU A 1 103 ? 2.630 30.419 9.021 1.00 72.62 103 LEU A CA 1
ATOM 789 C C . LEU A 1 103 ? 1.771 29.901 10.181 1.00 72.62 103 LEU A C 1
ATOM 791 O O . LEU A 1 103 ? 1.785 28.712 10.492 1.00 72.62 103 LEU A O 1
ATOM 795 N N . ARG A 1 104 ? 0.943 30.765 10.779 1.00 76.56 104 ARG A N 1
ATOM 796 C CA . ARG A 1 104 ? 0.041 30.367 11.870 1.00 76.56 104 ARG A CA 1
ATOM 797 C C . ARG A 1 104 ? -1.008 29.341 11.428 1.00 76.56 104 ARG A C 1
ATOM 799 O O . ARG A 1 104 ? -1.369 28.453 12.201 1.00 76.56 104 ARG A O 1
ATOM 806 N N . CYS A 1 105 ? -1.524 29.458 10.204 1.00 73.69 105 CYS A N 1
ATOM 807 C CA . CYS A 1 105 ? -2.451 28.471 9.650 1.00 73.69 105 CYS A CA 1
ATOM 808 C C . CYS A 1 105 ? -1.775 27.106 9.456 1.00 73.69 105 CYS A C 1
ATOM 810 O O . CYS A 1 105 ? -2.371 26.083 9.796 1.00 73.69 105 CYS A O 1
ATOM 812 N N . GLU A 1 106 ? -0.532 27.089 8.968 1.00 73.31 106 GLU A N 1
ATOM 813 C CA . GLU A 1 106 ? 0.267 25.867 8.818 1.00 73.31 106 GLU A CA 1
ATOM 814 C C . GLU A 1 106 ? 0.590 25.205 10.167 1.00 73.31 106 GLU A C 1
ATOM 816 O O . GLU A 1 106 ? 0.493 23.984 10.293 1.00 73.31 106 GLU A O 1
ATOM 821 N N . GLU A 1 107 ? 0.898 25.990 11.203 1.00 79.19 107 GLU A N 1
ATOM 822 C CA . GLU A 1 107 ? 1.116 25.479 12.562 1.00 79.19 107 GLU A CA 1
ATOM 823 C C . GLU A 1 107 ? -0.136 24.805 13.140 1.00 79.19 107 GLU A C 1
ATOM 825 O O . GLU A 1 107 ? -0.055 23.710 13.702 1.00 79.19 107 GLU A O 1
ATOM 830 N N . LEU A 1 108 ? -1.311 25.428 12.983 1.00 81.94 108 LEU A N 1
ATOM 831 C CA . LEU A 1 108 ? -2.582 24.857 13.441 1.00 81.94 108 LEU A CA 1
ATOM 832 C C . LEU A 1 108 ? -2.934 23.568 12.691 1.00 81.94 108 LEU A C 1
ATOM 834 O O . LEU A 1 108 ? -3.458 22.629 13.290 1.00 81.94 108 LEU A O 1
ATOM 838 N N . HIS A 1 109 ? -2.619 23.505 11.397 1.00 78.38 109 HIS A N 1
ATOM 839 C CA . HIS A 1 109 ? -2.750 22.294 10.589 1.00 78.38 109 HIS A CA 1
ATOM 840 C C . HIS A 1 109 ? -1.875 21.158 11.086 1.00 78.38 109 HIS A C 1
ATOM 842 O O . HIS A 1 109 ? -2.390 20.075 11.363 1.00 78.38 109 HIS A O 1
ATOM 848 N N . LEU A 1 110 ? -0.582 21.413 11.272 1.00 78.94 110 LEU A N 1
ATOM 849 C CA . LEU A 1 110 ? 0.338 20.416 11.807 1.00 78.94 110 LEU A CA 1
ATOM 850 C C . LEU A 1 110 ? -0.093 19.953 13.209 1.00 78.94 110 LEU A C 1
ATOM 852 O O . LEU A 1 110 ? 0.007 18.773 13.544 1.00 78.94 110 LEU A O 1
ATOM 856 N N . HIS A 1 111 ? -0.611 20.866 14.035 1.00 83.75 111 HIS A N 1
ATOM 857 C CA . HIS A 1 111 ? -1.130 20.523 15.354 1.00 83.75 111 HIS A CA 1
ATOM 858 C C . HIS A 1 111 ? -2.354 19.597 15.281 1.00 83.75 111 HIS A C 1
ATOM 860 O O . HIS A 1 111 ? -2.403 18.605 16.011 1.00 83.75 111 HIS A O 1
ATOM 866 N N . ALA A 1 112 ? -3.311 19.873 14.388 1.00 86.81 112 ALA A N 1
ATOM 867 C CA . ALA A 1 112 ? -4.470 19.009 14.164 1.00 86.81 112 ALA A CA 1
ATOM 868 C C . ALA A 1 112 ? -4.056 17.615 13.658 1.00 86.81 112 ALA A C 1
ATOM 870 O O . ALA A 1 112 ? -4.547 16.607 14.171 1.00 86.81 112 ALA A O 1
ATOM 871 N N . GLU A 1 113 ? -3.095 17.539 12.730 1.00 81.31 113 GLU A N 1
ATOM 872 C CA . GLU A 1 113 ? -2.532 16.271 12.250 1.00 81.31 113 GLU A CA 1
ATOM 873 C C . GLU A 1 113 ? -1.886 15.473 13.397 1.00 81.31 113 GLU A C 1
ATOM 875 O O . GLU A 1 113 ? -2.209 14.298 13.591 1.00 81.31 113 GLU A O 1
ATOM 880 N N . ASN A 1 114 ? -1.059 16.111 14.229 1.00 83.44 114 ASN A N 1
ATOM 881 C CA . ASN A 1 114 ? -0.430 15.472 15.390 1.00 83.44 114 ASN A CA 1
ATOM 882 C C . ASN A 1 114 ? -1.448 14.997 16.437 1.00 83.44 114 ASN A C 1
ATOM 884 O O . ASN A 1 114 ? -1.303 13.912 17.003 1.00 83.44 114 ASN A O 1
ATOM 888 N N . LEU A 1 115 ? -2.494 15.783 16.702 1.00 88.81 115 LEU A N 1
ATOM 889 C CA . LEU A 1 115 ? -3.580 15.364 17.589 1.00 88.81 115 LEU A CA 1
ATOM 890 C C . LEU A 1 115 ? -4.339 14.170 17.009 1.00 88.81 115 LEU A C 1
ATOM 892 O O . LEU A 1 115 ? -4.615 13.225 17.745 1.00 88.81 115 LEU A O 1
ATOM 896 N N . SER A 1 116 ? -4.615 14.169 15.701 1.00 89.38 116 SER A N 1
ATOM 897 C CA . SER A 1 116 ? -5.261 13.031 15.042 1.00 89.38 116 SER A CA 1
ATOM 898 C C . SER A 1 116 ? -4.433 11.751 15.219 1.00 89.38 116 SER A C 1
ATOM 900 O O . SER A 1 116 ? -4.979 10.700 15.548 1.00 89.38 116 SER A O 1
ATOM 902 N N . ARG A 1 117 ? -3.097 11.839 15.117 1.00 87.12 117 ARG A N 1
ATOM 903 C CA . ARG A 1 117 ? -2.196 10.707 15.382 1.00 87.12 117 ARG A CA 1
ATOM 904 C C . ARG A 1 117 ? -2.308 10.193 16.810 1.00 87.12 117 ARG A C 1
ATOM 906 O O . ARG A 1 117 ? -2.449 8.992 16.997 1.00 87.12 117 ARG A O 1
ATOM 913 N N . ARG A 1 118 ? -2.339 11.078 17.807 1.00 87.94 118 ARG A N 1
ATOM 914 C CA . ARG A 1 118 ? -2.505 10.676 19.215 1.00 87.94 118 ARG A CA 1
ATOM 915 C C . ARG A 1 118 ? -3.846 9.997 19.487 1.00 87.94 118 ARG A C 1
ATOM 917 O O . ARG A 1 118 ? -3.901 9.050 20.265 1.00 87.94 118 ARG A O 1
ATOM 924 N N . VAL A 1 119 ? -4.926 10.464 18.855 1.00 91.56 119 VAL A N 1
ATOM 925 C CA . VAL A 1 119 ? -6.249 9.820 18.962 1.00 91.56 119 VAL A CA 1
ATOM 926 C C . VAL A 1 119 ? -6.203 8.405 18.379 1.00 91.56 119 VAL A C 1
ATOM 928 O O . VAL A 1 119 ? -6.741 7.476 18.975 1.00 91.56 119 VAL A O 1
ATOM 931 N N . TRP A 1 120 ? -5.515 8.217 17.255 1.00 91.00 120 TRP A N 1
ATOM 932 C CA . TRP A 1 120 ? -5.307 6.895 16.669 1.00 91.00 120 TRP A CA 1
ATOM 933 C C . TRP A 1 120 ? -4.412 5.988 17.515 1.00 91.00 120 TRP A C 1
ATOM 935 O O . TRP A 1 120 ? -4.751 4.831 17.724 1.00 91.00 120 TRP A O 1
ATOM 945 N N . GLU A 1 121 ? -3.299 6.497 18.044 1.00 89.00 121 GLU A N 1
ATOM 946 C CA . GLU A 1 121 ? -2.440 5.750 18.970 1.00 89.00 121 GLU A CA 1
ATOM 947 C C . GLU A 1 121 ? -3.234 5.271 20.184 1.00 89.00 121 GLU A C 1
ATOM 949 O O . GLU A 1 121 ? -3.130 4.108 20.565 1.00 89.00 121 GLU A O 1
ATOM 954 N N . LEU A 1 122 ? -4.085 6.135 20.747 1.00 89.69 122 LEU A N 1
ATOM 955 C CA . LEU A 1 122 ? -5.005 5.752 21.810 1.00 89.69 122 LEU A CA 1
ATOM 956 C C . LEU A 1 122 ? -5.929 4.617 21.355 1.00 89.69 122 LEU A C 1
ATOM 958 O O . LEU A 1 122 ? -6.029 3.621 22.064 1.00 89.69 122 LEU A O 1
ATOM 962 N N . LEU A 1 123 ? -6.559 4.732 20.181 1.00 89.94 123 LEU A N 1
ATOM 963 C CA . LEU A 1 123 ? -7.432 3.691 19.627 1.00 89.94 123 LEU A CA 1
ATOM 964 C C . LEU A 1 123 ? -6.697 2.351 19.445 1.00 89.94 123 LEU A C 1
ATOM 966 O O . LEU A 1 123 ? -7.266 1.305 19.744 1.00 89.94 123 LEU A O 1
ATOM 970 N N . MET A 1 124 ? -5.435 2.382 19.012 1.00 88.75 124 MET A N 1
ATOM 971 C CA . MET A 1 124 ? -4.597 1.191 18.826 1.00 88.75 124 MET A CA 1
ATOM 972 C C . MET A 1 124 ? -4.061 0.600 20.139 1.00 88.75 124 MET A C 1
ATOM 974 O O . MET A 1 124 ? -3.656 -0.562 20.160 1.00 88.75 124 MET A O 1
ATOM 978 N N . LEU A 1 125 ? -4.061 1.366 21.236 1.00 88.62 125 LEU A N 1
ATOM 979 C CA . LEU A 1 125 ? -3.770 0.866 22.585 1.00 88.62 125 LEU A CA 1
ATOM 980 C C . LEU A 1 125 ? -4.977 0.169 23.228 1.00 88.62 125 LEU A C 1
ATOM 982 O O . LEU A 1 125 ? -4.799 -0.637 24.145 1.00 88.62 125 LEU A O 1
ATOM 986 N N . LEU A 1 126 ? -6.199 0.480 22.784 1.00 88.50 126 LEU A N 1
ATOM 987 C CA . LEU A 1 126 ? -7.403 -0.174 23.287 1.00 88.50 126 LEU A CA 1
ATOM 988 C C . LEU A 1 126 ? -7.463 -1.639 22.820 1.00 88.50 126 LEU A C 1
ATOM 990 O O . LEU A 1 126 ? -6.989 -1.975 21.732 1.00 88.50 126 LEU A O 1
ATOM 994 N N . PRO A 1 127 ? -8.105 -2.530 23.598 1.00 87.88 127 PRO A N 1
ATOM 995 C CA . PRO A 1 127 ? -8.523 -3.825 23.079 1.00 87.88 127 PRO A CA 1
ATOM 996 C C . PRO A 1 127 ? -9.359 -3.656 21.803 1.00 87.88 127 PRO A C 1
ATOM 998 O O . PRO A 1 127 ? -10.116 -2.696 21.671 1.00 87.88 127 PRO A O 1
ATOM 1001 N N . THR A 1 128 ? -9.270 -4.601 20.868 1.00 88.81 128 THR A N 1
ATOM 1002 C CA . THR A 1 128 ? -10.106 -4.565 19.662 1.00 88.81 128 THR A CA 1
ATOM 1003 C C . THR A 1 128 ? -11.589 -4.560 20.036 1.00 88.81 128 THR A C 1
ATOM 1005 O O . THR A 1 128 ? -12.009 -5.340 20.895 1.00 88.81 128 THR A O 1
ATOM 1008 N N . CYS A 1 129 ? -12.387 -3.716 19.374 1.00 87.94 129 CYS A N 1
ATOM 1009 C CA . CYS A 1 129 ? -13.834 -3.664 19.564 1.00 87.94 129 CYS A CA 1
ATOM 1010 C C . CYS A 1 129 ? -14.436 -5.079 19.430 1.00 87.94 129 CYS A C 1
ATOM 1012 O O . CYS A 1 129 ? -14.330 -5.673 18.350 1.00 87.94 129 CYS A O 1
ATOM 1014 N N . PRO A 1 130 ? -15.081 -5.628 20.482 1.00 85.69 130 PRO A N 1
ATOM 1015 C CA . PRO A 1 130 ? -15.564 -7.007 20.475 1.00 85.69 130 PRO A CA 1
ATOM 1016 C C . PRO A 1 130 ? -16.543 -7.292 19.337 1.00 85.69 130 PRO A C 1
ATOM 1018 O O . PRO A 1 130 ? -16.455 -8.336 18.703 1.00 85.69 130 PRO A O 1
ATOM 1021 N N . ASN A 1 131 ? -17.427 -6.341 19.025 1.00 85.38 131 ASN A N 1
ATOM 1022 C CA . ASN A 1 131 ? -18.430 -6.497 17.970 1.00 85.38 131 ASN A CA 1
ATOM 1023 C C . ASN A 1 131 ? -17.782 -6.616 16.583 1.00 85.38 131 ASN A C 1
ATOM 1025 O O . ASN A 1 131 ? -18.128 -7.508 15.812 1.00 85.38 131 ASN A O 1
ATOM 1029 N N . MET A 1 132 ? -16.804 -5.753 16.282 1.00 87.31 132 MET A N 1
ATOM 1030 C CA . MET A 1 132 ? -16.072 -5.807 15.012 1.00 87.31 132 MET A CA 1
ATOM 1031 C C . MET A 1 132 ? -15.186 -7.051 14.929 1.00 87.31 132 MET A C 1
ATOM 1033 O O . MET A 1 132 ? -15.149 -7.712 13.894 1.00 87.31 132 MET A O 1
ATOM 1037 N N . LEU A 1 133 ? -14.505 -7.403 16.024 1.00 88.25 133 LEU A N 1
ATOM 1038 C CA . LEU A 1 133 ? -13.675 -8.602 16.085 1.00 88.25 133 LEU A CA 1
ATOM 1039 C C . LEU A 1 133 ? -14.505 -9.868 15.839 1.00 88.25 133 LEU A C 1
ATOM 1041 O O . LEU A 1 133 ? -14.112 -10.703 15.030 1.00 88.25 133 LEU A O 1
ATOM 1045 N N . MET A 1 134 ? -15.664 -9.988 16.489 1.00 87.62 134 MET A N 1
ATOM 1046 C CA . MET A 1 134 ? -16.575 -11.122 16.314 1.00 87.62 134 MET A CA 1
ATOM 1047 C C . MET A 1 134 ? -17.090 -11.218 14.876 1.00 87.62 134 MET A C 1
ATOM 1049 O O . MET A 1 134 ? -17.132 -12.318 14.322 1.00 87.62 134 MET A O 1
ATOM 1053 N N . ALA A 1 135 ? -17.412 -10.089 14.237 1.00 86.56 135 ALA A N 1
ATOM 1054 C CA . ALA A 1 135 ? -17.825 -10.065 12.833 1.00 86.56 135 ALA A CA 1
ATOM 1055 C C . ALA A 1 135 ? -16.732 -10.618 11.897 1.00 86.56 135 ALA A C 1
ATOM 1057 O O . ALA A 1 135 ? -17.021 -11.419 11.012 1.00 86.56 135 ALA A O 1
ATOM 1058 N N . PHE A 1 136 ? -15.460 -10.268 12.122 1.00 89.25 136 PHE A N 1
ATOM 1059 C CA . PHE A 1 136 ? -14.342 -10.813 11.340 1.00 89.25 136 PHE A CA 1
ATOM 1060 C C . PHE A 1 136 ? -13.900 -12.222 11.772 1.00 89.25 136 PHE A C 1
ATOM 1062 O O . PHE A 1 136 ? -13.219 -12.911 11.018 1.00 89.25 136 PHE A O 1
ATOM 1069 N N . GLN A 1 137 ? -14.270 -12.705 12.956 1.00 88.06 137 GLN A N 1
ATOM 1070 C CA . GLN A 1 137 ? -14.003 -14.092 13.358 1.00 88.06 137 GLN A CA 1
ATOM 1071 C C . GLN A 1 137 ? -15.033 -15.080 12.789 1.00 88.06 137 GLN A C 1
ATOM 1073 O O . GLN A 1 137 ? -14.684 -16.227 12.514 1.00 88.06 137 GLN A O 1
ATOM 1078 N N . SER A 1 138 ? -16.269 -14.632 12.556 1.00 83.44 138 SER A N 1
ATOM 1079 C CA . SER A 1 138 ? -17.419 -15.449 12.128 1.00 83.44 138 SER A CA 1
ATOM 1080 C C . SER A 1 138 ? -17.634 -15.509 10.604 1.00 83.44 138 SER A C 1
ATOM 1082 O O . SER A 1 138 ? -18.739 -15.757 10.133 1.00 83.44 138 SER A O 1
ATOM 1084 N N . ILE A 1 139 ? -16.575 -15.338 9.801 1.00 75.00 139 ILE A N 1
ATOM 1085 C CA . ILE A 1 139 ? -16.645 -15.268 8.322 1.00 75.00 139 ILE A CA 1
ATOM 1086 C C . ILE A 1 139 ? -17.264 -16.526 7.663 1.00 75.00 139 ILE A C 1
ATOM 1088 O O . ILE A 1 139 ? -17.693 -16.461 6.512 1.00 75.00 139 ILE A O 1
ATOM 1092 N N . SER A 1 140 ? -17.322 -17.662 8.367 1.00 61.28 140 SER A N 1
ATOM 1093 C CA . SER A 1 140 ? -17.809 -18.947 7.843 1.00 61.28 140 SER A CA 1
ATOM 1094 C C . SER A 1 140 ? -19.306 -19.216 8.002 1.00 61.28 140 SER A C 1
ATOM 1096 O O . SER A 1 140 ? -19.783 -20.185 7.415 1.00 61.28 140 SER A O 1
ATOM 1098 N N . ASP A 1 141 ? -20.043 -18.416 8.774 1.00 54.72 141 ASP A N 1
ATOM 1099 C CA . ASP A 1 141 ? -21.423 -18.762 9.115 1.00 54.72 141 ASP A CA 1
ATOM 1100 C C . ASP A 1 141 ? -22.385 -18.086 8.134 1.00 54.72 141 ASP A C 1
ATOM 1102 O O . ASP A 1 141 ? -22.845 -16.957 8.320 1.00 54.72 141 ASP A O 1
ATOM 1106 N N . GLU A 1 142 ? -22.681 -18.787 7.037 1.00 54.12 142 GLU A N 1
ATOM 1107 C CA . GLU A 1 142 ? -23.847 -18.463 6.226 1.00 54.12 142 GLU A CA 1
ATOM 1108 C C . GLU A 1 142 ? -25.093 -18.460 7.134 1.00 54.12 142 GLU A C 1
ATOM 1110 O O . GLU A 1 142 ? -25.464 -19.482 7.704 1.00 54.12 142 GLU A O 1
ATOM 1115 N N . GLN A 1 143 ? -25.760 -17.303 7.217 1.00 50.47 143 GLN A N 1
ATOM 1116 C CA . GLN A 1 143 ? -27.124 -17.119 7.737 1.00 50.47 143 GLN A CA 1
ATOM 1117 C C . GLN A 1 143 ? -27.318 -17.087 9.267 1.00 50.47 143 GLN A C 1
ATOM 1119 O O . GLN A 1 143 ? -28.182 -17.776 9.806 1.00 50.47 143 GLN A O 1
ATOM 1124 N N . SER A 1 144 ? -26.669 -16.153 9.969 1.00 42.75 144 SER A N 1
ATOM 1125 C CA . SER A 1 144 ? -27.311 -15.528 11.140 1.00 42.75 144 SER A CA 1
ATOM 1126 C C . SER A 1 144 ? -27.796 -14.125 10.768 1.00 42.75 144 SER A C 1
ATOM 1128 O O . SER A 1 144 ? -26.999 -13.203 10.624 1.00 42.75 144 SER A O 1
ATOM 1130 N N . ASN A 1 145 ? -29.110 -13.967 10.610 1.00 47.91 145 ASN A N 1
ATOM 1131 C CA . ASN A 1 145 ? -29.779 -12.736 10.163 1.00 47.91 145 ASN A CA 1
ATOM 1132 C C . ASN A 1 145 ? -29.758 -11.579 11.197 1.00 47.91 145 ASN A C 1
ATOM 1134 O O . ASN A 1 145 ? -30.409 -10.567 10.968 1.00 47.91 145 ASN A O 1
ATOM 1138 N N . ASP A 1 146 ? -29.038 -11.733 12.318 1.00 49.81 146 ASP A N 1
ATOM 1139 C CA . ASP A 1 146 ? -29.037 -10.810 13.473 1.00 49.81 146 ASP A CA 1
ATOM 1140 C C . ASP A 1 146 ? -27.639 -10.246 13.830 1.00 49.81 146 ASP A C 1
ATOM 1142 O O . ASP A 1 146 ? -27.496 -9.498 14.797 1.00 49.81 146 ASP A O 1
ATOM 1146 N N . GLY A 1 147 ? -26.587 -10.594 13.074 1.00 56.50 147 GLY A N 1
ATOM 1147 C CA . GLY A 1 147 ? -25.205 -10.156 13.329 1.00 56.50 147 GLY A CA 1
ATOM 1148 C C . GLY A 1 147 ? -24.693 -9.096 12.344 1.00 56.50 147 GLY A C 1
ATOM 1149 O O . GLY A 1 147 ? -25.117 -9.051 11.192 1.00 56.50 147 GLY A O 1
ATOM 1150 N N . LEU A 1 148 ? -23.736 -8.263 12.779 1.00 62.62 148 LEU A N 1
ATOM 1151 C CA . LEU A 1 148 ? -23.020 -7.320 11.904 1.00 62.62 148 LEU A CA 1
ATOM 1152 C C . LEU A 1 148 ? -22.285 -8.075 10.784 1.00 62.62 148 LEU A C 1
ATOM 1154 O O . LEU A 1 148 ? -21.418 -8.906 11.053 1.00 62.62 148 LEU A O 1
ATOM 1158 N N . ASN A 1 149 ? -22.592 -7.757 9.525 1.00 80.50 149 ASN A N 1
ATOM 1159 C CA . ASN A 1 149 ? -21.965 -8.393 8.370 1.00 80.50 149 ASN A CA 1
ATOM 1160 C C . ASN A 1 149 ? -20.566 -7.803 8.118 1.00 80.50 149 ASN A C 1
ATOM 1162 O O . ASN A 1 149 ? -20.422 -6.605 7.866 1.00 80.50 149 ASN A O 1
ATOM 1166 N N . TRP A 1 150 ? -19.524 -8.639 8.116 1.00 83.38 150 TRP A N 1
ATOM 1167 C CA . TRP A 1 150 ? -18.146 -8.191 7.871 1.00 83.38 150 TRP A CA 1
ATOM 1168 C C . TRP A 1 150 ? -17.966 -7.491 6.511 1.00 83.38 150 TRP A C 1
ATOM 1170 O O . TRP A 1 150 ? -17.130 -6.597 6.388 1.00 83.38 150 TRP A O 1
ATOM 1180 N N . LYS A 1 151 ? -18.781 -7.824 5.497 1.00 83.12 151 LYS A N 1
ATOM 1181 C CA . LYS A 1 151 ? -18.772 -7.123 4.200 1.00 83.12 151 LYS A CA 1
ATOM 1182 C C . LYS A 1 151 ? -19.267 -5.685 4.323 1.00 83.12 151 LYS A C 1
ATOM 1184 O O . LYS A 1 151 ? -18.799 -4.815 3.598 1.00 83.12 151 LYS A O 1
ATOM 1189 N N . GLU A 1 152 ? -20.200 -5.414 5.230 1.00 84.56 152 GLU A N 1
ATOM 1190 C CA . GLU A 1 152 ? -20.681 -4.054 5.495 1.00 84.56 152 GLU A CA 1
ATOM 1191 C C . GLU A 1 152 ? -19.638 -3.234 6.255 1.00 84.56 152 GLU A C 1
ATOM 1193 O O . GLU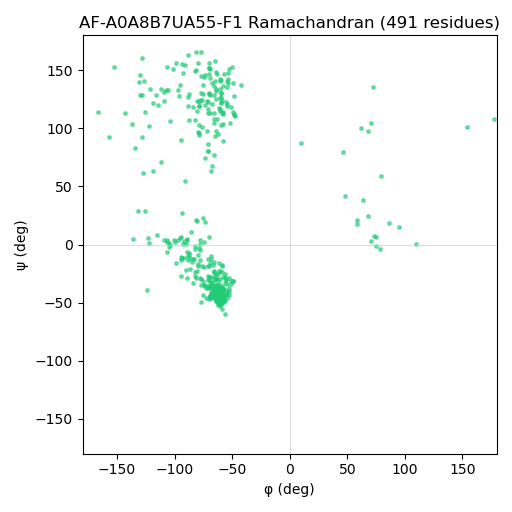 A 1 152 ? -19.437 -2.065 5.928 1.00 84.56 152 GLU A O 1
ATOM 1198 N N . LEU A 1 153 ? -18.891 -3.868 7.169 1.00 83.19 153 LEU A N 1
ATOM 1199 C CA . LEU A 1 153 ? -17.750 -3.242 7.852 1.00 83.19 153 LEU A CA 1
ATOM 1200 C C . LEU A 1 153 ? -16.633 -2.818 6.885 1.00 83.19 153 LEU A C 1
ATOM 1202 O O . LEU A 1 153 ? -15.853 -1.925 7.195 1.00 83.19 153 LEU A O 1
ATOM 1206 N N . LEU A 1 154 ? -16.563 -3.425 5.700 1.00 84.38 154 LEU A N 1
ATOM 1207 C CA . LEU A 1 154 ? -15.604 -3.074 4.653 1.00 84.38 154 LEU A CA 1
ATOM 1208 C C . LEU A 1 154 ? -16.131 -2.042 3.642 1.00 84.38 154 LEU A C 1
ATOM 1210 O O . LEU A 1 154 ? -15.349 -1.466 2.891 1.00 84.38 154 LEU A O 1
ATOM 1214 N N . LYS A 1 155 ? -17.436 -1.744 3.642 1.00 78.56 155 LYS A N 1
ATOM 1215 C CA . LYS A 1 155 ? -18.055 -0.714 2.781 1.00 78.56 155 LYS A CA 1
ATOM 1216 C C . LYS A 1 155 ? -17.988 0.695 3.381 1.00 78.56 155 LYS A C 1
ATOM 1218 O O . LYS A 1 155 ? -18.657 1.615 2.901 1.00 78.56 155 LYS A O 1
ATOM 1223 N N . ILE A 1 156 ? -17.213 0.876 4.446 1.00 80.38 156 ILE A N 1
ATOM 1224 C CA . ILE A 1 156 ? -17.118 2.145 5.158 1.00 80.38 156 ILE A CA 1
ATOM 1225 C C . ILE A 1 156 ? -16.376 3.173 4.296 1.00 80.38 156 ILE A C 1
ATOM 1227 O O . ILE A 1 156 ? -15.286 2.920 3.797 1.00 80.38 156 ILE A O 1
ATOM 1231 N N . LYS A 1 157 ? -16.974 4.361 4.139 1.00 76.44 157 LYS A N 1
ATOM 1232 C CA . LYS A 1 157 ? -16.395 5.459 3.344 1.00 76.44 157 LYS A CA 1
ATOM 1233 C C . LYS A 1 157 ? -15.310 6.252 4.079 1.00 76.44 157 LYS A C 1
ATOM 1235 O O . LYS A 1 157 ? -14.553 6.977 3.446 1.00 76.44 157 LYS A O 1
ATOM 1240 N N . SER A 1 158 ? -15.266 6.152 5.406 1.00 86.56 158 SER A N 1
ATOM 1241 C CA . SER A 1 158 ? -14.255 6.805 6.241 1.00 86.56 158 SER A CA 1
ATOM 1242 C C . SER A 1 158 ? -12.942 6.026 6.193 1.00 86.56 158 SER A C 1
ATOM 1244 O O . SER A 1 158 ? -12.920 4.838 6.522 1.00 86.56 158 SER A O 1
ATOM 1246 N N . ALA A 1 159 ? -11.850 6.703 5.822 1.00 87.69 159 ALA A N 1
ATOM 1247 C CA . ALA A 1 159 ? -10.515 6.107 5.762 1.00 87.69 159 ALA A CA 1
ATOM 1248 C C . ALA A 1 159 ? -10.069 5.557 7.125 1.00 87.69 159 ALA A C 1
ATOM 1250 O O . ALA A 1 159 ? -9.438 4.509 7.186 1.00 87.69 159 ALA A O 1
ATOM 1251 N N . HIS A 1 160 ? -10.438 6.218 8.226 1.00 90.31 160 HIS A N 1
ATOM 1252 C CA . HIS A 1 160 ? -10.042 5.807 9.573 1.00 90.31 160 HIS A CA 1
ATOM 1253 C C . HIS A 1 160 ? -10.767 4.555 10.049 1.00 90.31 160 HIS A C 1
ATOM 1255 O O . HIS A 1 160 ? -10.143 3.632 10.566 1.00 90.31 160 HIS A O 1
ATOM 1261 N N . LYS A 1 161 ? -12.088 4.511 9.857 1.00 91.50 161 LYS A N 1
ATOM 1262 C CA . LYS A 1 161 ? -12.902 3.344 10.218 1.00 91.50 161 LYS A CA 1
ATOM 1263 C C . LYS A 1 161 ? -12.532 2.137 9.355 1.00 91.50 161 LYS A C 1
ATOM 1265 O O . LYS A 1 161 ? -12.436 1.027 9.873 1.00 91.50 161 LYS A O 1
ATOM 1270 N N . LEU A 1 162 ? -12.271 2.363 8.063 1.00 93.56 162 LEU A N 1
ATOM 1271 C CA . LEU A 1 162 ? -11.766 1.324 7.172 1.00 93.56 162 LEU A CA 1
ATOM 1272 C C . LEU A 1 162 ? -10.380 0.846 7.614 1.00 93.56 162 LEU A C 1
ATOM 1274 O O . LEU A 1 162 ? -10.196 -0.354 7.766 1.00 93.56 162 LEU A O 1
ATOM 1278 N N . LEU A 1 163 ? -9.434 1.750 7.889 1.00 93.06 163 LEU A N 1
ATOM 1279 C CA . LEU A 1 163 ? -8.109 1.381 8.396 1.00 93.06 163 LEU A CA 1
ATOM 1280 C C . LEU A 1 163 ? -8.218 0.540 9.676 1.00 93.06 163 LEU A C 1
ATOM 1282 O O . LEU A 1 163 ? -7.571 -0.493 9.768 1.00 93.06 163 LEU A O 1
ATOM 1286 N N . TYR A 1 164 ? -9.094 0.906 10.617 1.00 93.19 164 TYR A N 1
ATOM 1287 C CA . TYR A 1 164 ? -9.322 0.107 11.826 1.00 93.19 164 TYR A CA 1
ATOM 1288 C C . TYR A 1 164 ? -9.837 -1.304 11.508 1.00 93.19 164 TYR A C 1
ATOM 1290 O O . TYR A 1 164 ? -9.361 -2.280 12.080 1.00 93.19 164 TYR A O 1
ATOM 1298 N N . ALA A 1 165 ? -10.767 -1.443 10.557 1.00 94.12 165 ALA A N 1
ATOM 1299 C CA . ALA A 1 165 ? -11.226 -2.753 10.097 1.00 94.12 165 ALA A CA 1
ATOM 1300 C C . ALA A 1 165 ? -10.101 -3.568 9.424 1.00 94.12 165 ALA A C 1
ATOM 1302 O O . ALA A 1 165 ? -9.983 -4.770 9.668 1.00 94.12 165 ALA A O 1
ATOM 1303 N N . LEU A 1 166 ? -9.251 -2.924 8.618 1.00 94.44 166 LEU A N 1
ATOM 1304 C CA . LEU A 1 166 ? -8.101 -3.563 7.974 1.00 94.44 166 LEU A CA 1
ATOM 1305 C C . LEU A 1 166 ? -7.046 -4.014 8.999 1.00 94.44 166 LEU A C 1
ATOM 1307 O O . LEU A 1 166 ? -6.525 -5.116 8.870 1.00 94.44 166 LEU A O 1
ATOM 1311 N N . GLU A 1 167 ? -6.795 -3.246 10.061 1.00 91.75 167 GLU A N 1
ATOM 1312 C CA . GLU A 1 167 ? -5.900 -3.643 11.163 1.00 91.75 167 GLU A CA 1
ATOM 1313 C C . GLU A 1 167 ? -6.386 -4.916 11.875 1.00 91.75 167 GLU A C 1
ATOM 1315 O O . GLU A 1 167 ? -5.590 -5.789 12.233 1.00 91.75 167 GLU A O 1
ATOM 1320 N N . ILE A 1 168 ? -7.706 -5.082 12.028 1.00 92.62 168 ILE A N 1
ATOM 1321 C CA . ILE A 1 168 ? -8.290 -6.319 12.569 1.00 92.62 168 ILE A CA 1
ATOM 1322 C C . ILE A 1 168 ? -8.022 -7.494 11.621 1.00 92.62 168 ILE A C 1
ATOM 1324 O O . ILE A 1 168 ? -7.589 -8.558 12.067 1.00 92.62 168 ILE A O 1
ATOM 1328 N N . ILE A 1 169 ? -8.243 -7.303 10.316 1.00 93.19 169 ILE A N 1
ATOM 1329 C CA . ILE A 1 169 ? -7.963 -8.317 9.287 1.00 93.19 169 ILE A CA 1
ATOM 1330 C C . ILE A 1 169 ? -6.475 -8.683 9.287 1.00 93.19 169 ILE A C 1
ATOM 1332 O O . ILE A 1 169 ? -6.136 -9.864 9.221 1.00 93.19 169 ILE A O 1
ATOM 1336 N N . GLU A 1 170 ? -5.585 -7.699 9.415 1.00 90.94 170 GLU A N 1
ATOM 1337 C CA . GLU A 1 170 ? -4.146 -7.928 9.509 1.00 90.94 170 GLU A CA 1
ATOM 1338 C C . GLU A 1 170 ? -3.805 -8.775 10.737 1.00 90.94 170 GLU A C 1
ATOM 1340 O O . GLU A 1 170 ? -3.102 -9.782 10.626 1.00 90.94 170 GLU A O 1
ATOM 1345 N N . ALA A 1 171 ? -4.325 -8.407 11.910 1.00 89.25 171 ALA A N 1
ATOM 1346 C CA . ALA A 1 171 ? -4.077 -9.125 13.155 1.00 89.25 171 ALA A CA 1
ATOM 1347 C C . ALA A 1 171 ? -4.562 -10.585 13.101 1.00 89.25 171 ALA A C 1
ATOM 1349 O O . ALA A 1 171 ? -3.872 -11.480 13.597 1.00 89.25 171 ALA A O 1
ATOM 1350 N N . LEU A 1 172 ? -5.719 -10.834 12.480 1.00 89.50 172 LEU A N 1
ATOM 1351 C CA . LEU A 1 172 ? -6.282 -12.176 12.306 1.00 89.50 172 LEU A CA 1
ATOM 1352 C C . LEU A 1 172 ? -5.540 -12.994 11.237 1.00 89.50 172 LEU A C 1
ATOM 1354 O O . LEU A 1 172 ? -5.371 -14.203 11.405 1.00 89.50 172 LEU A O 1
ATOM 1358 N N . GLY A 1 173 ? -5.067 -12.343 10.171 1.00 86.38 173 GLY A N 1
ATOM 1359 C CA . GLY A 1 173 ? -4.409 -12.987 9.035 1.00 86.38 173 GLY A CA 1
ATOM 1360 C C . GLY A 1 173 ? -2.918 -13.275 9.218 1.00 86.38 173 GLY A C 1
ATOM 1361 O O . GLY A 1 173 ? -2.345 -14.000 8.400 1.00 86.38 173 GLY A O 1
ATOM 1362 N N . LYS A 1 174 ? -2.262 -12.710 10.244 1.00 81.12 174 LYS A N 1
ATOM 1363 C CA . LYS A 1 174 ? -0.815 -12.876 10.463 1.00 81.12 174 LYS A CA 1
ATOM 1364 C C . LYS A 1 174 ? -0.426 -14.356 10.619 1.00 81.12 174 LYS A C 1
ATOM 1366 O O . LYS A 1 174 ? -0.924 -15.024 11.533 1.00 81.12 174 LYS A O 1
ATOM 1371 N N . PRO A 1 175 ? 0.516 -14.867 9.801 1.00 70.88 175 PRO A N 1
ATOM 1372 C CA . PRO A 1 175 ? 1.021 -16.225 9.959 1.00 70.88 175 PRO A CA 1
ATOM 1373 C C . PRO A 1 175 ? 1.742 -16.370 11.309 1.00 70.88 175 PRO A C 1
ATOM 1375 O O . PRO A 1 175 ? 2.561 -15.532 11.694 1.00 70.88 175 PRO A O 1
ATOM 1378 N N . ASN A 1 176 ? 1.451 -17.445 12.048 1.00 59.91 176 ASN A N 1
ATOM 1379 C CA . ASN A 1 176 ? 2.121 -17.750 13.314 1.00 59.91 176 ASN A CA 1
ATOM 1380 C C . ASN A 1 176 ? 3.567 -18.191 13.041 1.00 59.91 176 ASN A C 1
ATOM 1382 O O . ASN A 1 176 ? 3.862 -19.382 13.003 1.00 59.91 176 ASN A O 1
ATOM 1386 N N . ARG A 1 177 ? 4.511 -17.255 12.932 1.00 56.62 177 ARG A N 1
ATOM 1387 C CA . ARG A 1 177 ? 5.910 -17.601 13.188 1.00 56.62 177 ARG A CA 1
ATOM 1388 C C . ARG A 1 177 ? 6.081 -17.646 14.696 1.00 56.62 177 ARG A C 1
ATOM 1390 O O . ARG A 1 177 ? 6.287 -16.612 15.328 1.00 56.62 177 ARG A O 1
ATOM 1397 N N . ARG A 1 178 ? 5.946 -18.841 15.290 1.00 43.59 178 ARG A N 1
ATOM 1398 C CA . ARG A 1 178 ? 6.450 -19.087 16.646 1.00 43.59 178 ARG A CA 1
ATOM 1399 C C . ARG A 1 178 ? 7.878 -18.556 16.650 1.00 43.59 178 ARG A C 1
ATOM 1401 O O . ARG A 1 178 ? 8.744 -19.082 15.955 1.00 43.59 178 ARG A O 1
ATOM 1408 N N . ILE A 1 179 ? 8.109 -17.469 17.378 1.00 41.09 179 ILE A N 1
ATOM 1409 C CA . ILE A 1 179 ? 9.455 -17.048 17.724 1.00 41.09 179 ILE A CA 1
ATOM 1410 C C . ILE A 1 179 ? 10.012 -18.255 18.466 1.00 41.09 179 ILE A C 1
ATOM 1412 O O . ILE A 1 179 ? 9.635 -18.504 19.610 1.00 41.09 179 ILE A O 1
ATOM 1416 N N . ARG A 1 180 ? 10.865 -19.038 17.803 1.00 32.78 180 ARG A N 1
ATOM 1417 C CA . ARG A 1 180 ? 11.752 -19.977 18.473 1.00 32.78 180 ARG A CA 1
ATOM 1418 C C . ARG A 1 180 ? 12.708 -19.101 19.272 1.00 32.78 180 ARG A C 1
ATOM 1420 O O . ARG A 1 180 ? 13.810 -18.799 18.829 1.00 32.78 180 ARG A O 1
ATOM 1427 N N . ARG A 1 181 ? 12.229 -18.580 20.409 1.00 34.12 181 ARG A N 1
ATOM 1428 C CA . ARG A 1 181 ? 13.107 -18.108 21.465 1.00 34.12 181 ARG A CA 1
ATOM 1429 C C . ARG A 1 181 ? 13.911 -19.350 21.789 1.00 34.12 181 ARG A C 1
ATOM 1431 O O . ARG A 1 181 ? 13.352 -20.349 22.233 1.00 34.12 181 ARG A O 1
ATOM 1438 N N . GLU A 1 182 ? 15.196 -19.316 21.472 1.00 32.31 182 GLU A N 1
ATOM 1439 C CA . GLU A 1 182 ? 16.160 -20.147 22.168 1.00 32.31 182 GLU A CA 1
ATOM 1440 C C . GLU A 1 182 ? 16.025 -19.745 23.634 1.00 32.31 182 GLU A C 1
ATOM 1442 O O . GLU A 1 182 ? 16.598 -18.758 24.090 1.00 32.31 182 GLU A O 1
ATOM 1447 N N . SER A 1 183 ? 15.118 -20.423 24.335 1.00 33.75 183 SER A N 1
ATOM 1448 C CA . SER A 1 183 ? 14.975 -20.321 25.770 1.00 33.75 183 SER A CA 1
ATOM 1449 C C . SER A 1 183 ? 16.313 -20.759 26.330 1.00 33.75 183 SER A C 1
ATOM 1451 O O . SER A 1 183 ? 16.649 -21.940 26.334 1.00 33.75 183 SER A O 1
ATOM 1453 N N . THR A 1 184 ? 17.111 -19.789 26.753 1.00 39.31 184 THR A N 1
ATOM 1454 C CA . THR A 1 184 ? 18.231 -20.014 27.650 1.00 39.31 184 THR A CA 1
ATOM 1455 C C . THR A 1 184 ? 17.711 -20.783 28.862 1.00 39.31 184 THR A C 1
ATOM 1457 O O . THR A 1 184 ? 17.005 -20.213 29.688 1.00 39.31 184 THR A O 1
ATOM 1460 N N . GLY A 1 185 ? 18.022 -22.082 28.900 1.00 40.59 185 GLY A N 1
ATOM 1461 C CA . GLY A 1 185 ? 18.014 -22.967 30.065 1.00 40.59 185 GLY A CA 1
ATOM 1462 C C . GLY A 1 185 ? 16.785 -22.888 30.967 1.00 40.59 185 GLY A C 1
ATOM 1463 O O . GLY A 1 185 ? 16.864 -22.317 32.052 1.00 40.59 185 GLY A O 1
ATOM 1464 N N . SER A 1 186 ? 15.681 -23.528 30.571 1.00 36.38 186 SER A N 1
ATOM 1465 C CA . SER A 1 186 ? 14.681 -23.961 31.552 1.00 36.38 186 SER A CA 1
ATOM 1466 C C . SER A 1 186 ? 15.164 -25.261 32.192 1.00 36.38 186 SER A C 1
ATOM 1468 O O . SER A 1 186 ? 15.454 -26.230 31.496 1.00 36.38 186 SER A O 1
ATOM 1470 N N . TYR A 1 187 ? 15.267 -25.258 33.517 1.00 43.22 187 TYR A N 1
ATOM 1471 C CA . TYR A 1 187 ? 15.655 -26.368 34.388 1.00 43.22 187 TYR A CA 1
ATOM 1472 C C . TYR A 1 187 ? 14.585 -27.479 34.376 1.00 43.22 187 TYR A C 1
ATOM 1474 O O . TYR A 1 187 ? 13.872 -27.679 35.354 1.00 43.22 187 TYR A O 1
ATOM 1482 N N . SER A 1 188 ? 14.418 -28.163 33.243 1.00 42.62 188 SER A N 1
ATOM 1483 C CA . SER A 1 188 ? 13.476 -29.282 33.092 1.00 42.62 188 SER A CA 1
ATOM 1484 C C . SER A 1 188 ? 14.143 -30.579 32.618 1.00 42.62 188 SER A C 1
ATOM 1486 O O . SER A 1 188 ? 13.458 -31.580 32.439 1.00 42.62 188 SER A O 1
ATOM 1488 N N . ASP A 1 189 ? 15.474 -30.605 32.500 1.00 41.19 189 ASP A N 1
ATOM 1489 C CA . ASP A 1 189 ? 16.258 -31.775 32.063 1.00 41.19 189 ASP A CA 1
ATOM 1490 C C . ASP A 1 189 ? 16.504 -32.819 33.177 1.00 41.19 189 ASP A C 1
ATOM 1492 O O . ASP A 1 189 ? 17.434 -33.618 33.094 1.00 41.19 189 ASP A O 1
ATOM 1496 N N . LEU A 1 190 ? 15.702 -32.829 34.251 1.00 39.38 190 LEU A N 1
ATOM 1497 C CA . LEU A 1 190 ? 15.870 -33.777 35.368 1.00 39.38 190 LEU A CA 1
ATOM 1498 C C . LEU A 1 190 ? 14.784 -34.859 35.467 1.00 39.38 190 LEU A C 1
ATOM 1500 O O . LEU A 1 190 ? 14.846 -35.672 36.386 1.00 39.38 190 LEU A O 1
ATOM 1504 N N . TYR A 1 191 ? 13.834 -34.921 34.530 1.00 45.47 191 TYR A N 1
ATOM 1505 C CA . TYR A 1 191 ? 12.813 -35.976 34.494 1.00 45.47 191 TYR A CA 1
ATOM 1506 C C . TYR A 1 191 ? 12.608 -36.496 33.059 1.00 45.47 191 TYR A C 1
ATOM 1508 O O . TYR A 1 191 ? 11.967 -35.811 32.268 1.00 45.47 191 TYR A O 1
ATOM 1516 N N . PRO A 1 192 ? 13.135 -37.687 32.705 1.00 43.47 192 PRO A N 1
ATOM 1517 C CA . PRO A 1 192 ? 13.023 -38.237 31.348 1.00 43.47 192 PRO A CA 1
ATOM 1518 C C . PRO A 1 192 ? 11.678 -38.899 30.993 1.00 43.47 192 PRO A C 1
ATOM 1520 O O . PRO A 1 192 ? 11.526 -39.316 29.853 1.00 43.47 192 PRO A O 1
ATOM 1523 N N . ASP A 1 193 ? 10.710 -39.003 31.910 1.00 39.62 193 ASP A N 1
ATOM 1524 C CA . ASP A 1 193 ? 9.512 -39.842 31.713 1.00 39.62 193 ASP A CA 1
ATOM 1525 C C . ASP A 1 193 ? 8.202 -39.038 31.726 1.00 39.62 193 ASP A C 1
ATOM 1527 O O . ASP A 1 193 ? 7.337 -39.203 32.587 1.00 39.62 193 ASP A O 1
ATOM 1531 N N . SER A 1 194 ? 8.026 -38.136 30.765 1.00 37.47 194 SER A N 1
ATOM 1532 C CA . SER A 1 194 ? 6.711 -37.549 30.472 1.00 37.47 194 SER A CA 1
ATOM 1533 C C . SER A 1 194 ? 6.493 -37.543 28.969 1.00 37.47 194 SER A C 1
ATOM 1535 O O . SER A 1 194 ? 6.770 -36.571 28.273 1.00 37.47 194 SER A O 1
ATOM 1537 N N . ASP A 1 195 ? 6.037 -38.693 28.488 1.00 43.81 195 ASP A N 1
ATOM 1538 C CA . ASP A 1 195 ? 5.543 -38.917 27.137 1.00 43.81 195 ASP A CA 1
ATOM 1539 C C . ASP A 1 195 ? 4.189 -38.191 26.995 1.00 43.81 195 ASP A C 1
ATOM 1541 O O . ASP A 1 195 ? 3.127 -38.779 27.184 1.00 43.81 195 ASP A O 1
ATOM 1545 N N . ASP A 1 196 ? 4.229 -36.875 26.763 1.00 39.41 196 ASP A N 1
ATOM 1546 C CA . ASP A 1 196 ? 3.065 -36.075 26.358 1.00 39.41 196 ASP A CA 1
ATOM 1547 C C . ASP A 1 196 ? 3.276 -35.610 24.913 1.00 39.41 196 ASP A C 1
ATOM 1549 O O . ASP A 1 196 ? 3.608 -34.464 24.602 1.00 39.41 196 ASP A O 1
ATOM 1553 N N . SER A 1 197 ? 3.171 -36.578 24.004 1.00 44.41 197 SER A N 1
ATOM 1554 C CA . SER A 1 197 ? 3.186 -36.381 22.558 1.00 44.41 197 SER A CA 1
ATOM 1555 C C . SER A 1 197 ? 1.862 -35.768 22.090 1.00 44.41 197 SER A C 1
ATOM 1557 O O . SER A 1 197 ? 1.024 -36.413 21.463 1.00 44.41 197 SER A O 1
ATOM 1559 N N . SER A 1 198 ? 1.678 -34.475 22.364 1.00 41.09 198 SER A N 1
ATOM 1560 C CA . SER A 1 198 ? 0.600 -33.668 21.777 1.00 41.09 198 SER A CA 1
ATOM 1561 C C . SER A 1 198 ? 1.106 -32.393 21.088 1.00 41.09 198 SER A C 1
ATOM 1563 O O . SER A 1 198 ? 0.389 -31.392 21.031 1.00 41.09 198 SER A O 1
ATOM 1565 N N . GLU A 1 199 ? 2.336 -32.392 20.562 1.00 37.38 199 GLU A N 1
ATOM 1566 C CA . GLU A 1 199 ? 2.903 -31.210 19.888 1.00 37.38 199 GLU A CA 1
ATOM 1567 C C . GLU A 1 199 ? 2.433 -30.997 18.432 1.00 37.38 199 GLU A C 1
ATOM 1569 O O . GLU A 1 199 ? 2.596 -29.893 17.913 1.00 37.38 199 GLU A O 1
ATOM 1574 N N . ASP A 1 200 ? 1.721 -31.943 17.808 1.00 37.84 200 ASP A N 1
ATOM 1575 C CA . ASP A 1 200 ? 1.401 -31.866 16.367 1.00 37.84 200 ASP A CA 1
ATOM 1576 C C . ASP A 1 200 ? 0.011 -31.296 15.998 1.00 37.84 200 ASP A C 1
ATOM 1578 O O . ASP A 1 200 ? -0.337 -31.239 14.820 1.00 37.84 200 ASP A O 1
ATOM 1582 N N . GLN A 1 201 ? -0.816 -30.827 16.946 1.00 35.53 201 GLN A N 1
ATOM 1583 C CA . GLN A 1 201 ? -2.188 -30.361 16.621 1.00 35.53 201 GLN A CA 1
ATOM 1584 C C . GLN A 1 201 ? -2.433 -28.842 16.649 1.00 35.53 201 GLN A C 1
ATOM 1586 O O . GLN A 1 201 ? -3.546 -28.396 16.368 1.00 35.53 201 GLN A O 1
ATOM 1591 N N . VAL A 1 202 ? -1.422 -28.006 16.912 1.00 41.50 202 VAL A N 1
ATOM 1592 C CA . VAL A 1 202 ? -1.606 -26.533 16.973 1.00 41.50 202 VAL A CA 1
ATOM 1593 C C . VAL A 1 202 ? -1.062 -25.802 15.730 1.00 41.50 202 VAL A C 1
ATOM 1595 O O . VAL A 1 202 ? -1.218 -24.587 15.606 1.00 41.50 202 VAL A O 1
ATOM 1598 N N . GLU A 1 203 ? -0.461 -26.502 14.765 1.00 37.97 203 GLU A N 1
ATOM 1599 C CA . GLU A 1 203 ? 0.292 -25.858 13.675 1.00 37.97 203 GLU A CA 1
ATOM 1600 C C . GLU A 1 203 ? -0.515 -25.239 12.518 1.00 37.97 203 GLU A C 1
ATOM 1602 O O . GLU A 1 203 ? 0.092 -24.617 11.655 1.00 37.97 203 GLU A O 1
ATOM 1607 N N . ASN A 1 204 ? -1.855 -25.266 12.493 1.00 43.53 204 ASN A N 1
ATOM 1608 C CA . ASN A 1 204 ? -2.581 -24.800 11.291 1.00 43.53 204 ASN A CA 1
ATOM 1609 C C . ASN A 1 204 ? -3.818 -23.905 11.502 1.00 43.53 204 ASN A C 1
ATOM 1611 O O . ASN A 1 204 ? -4.492 -23.541 10.536 1.00 43.53 204 ASN A O 1
ATOM 1615 N N . SER A 1 205 ? -4.143 -23.500 12.734 1.00 43.75 205 SER A N 1
ATOM 1616 C CA . SER A 1 205 ? -5.437 -22.848 13.015 1.00 43.75 205 SER A CA 1
ATOM 1617 C C . SER A 1 205 ? -5.591 -21.432 12.428 1.00 43.75 205 SER A C 1
ATOM 1619 O O . SER A 1 205 ? -6.677 -21.102 11.949 1.00 43.75 205 SER A O 1
ATOM 1621 N N . LYS A 1 206 ? -4.528 -20.610 12.381 1.00 50.78 206 LYS A N 1
ATOM 1622 C CA . LYS A 1 206 ? -4.586 -19.243 11.808 1.00 50.78 206 LYS A CA 1
ATOM 1623 C C . LYS A 1 206 ? -4.418 -19.188 10.287 1.00 50.78 206 LYS A C 1
ATOM 1625 O O . LYS A 1 206 ? -5.101 -18.396 9.648 1.00 50.78 206 LYS A O 1
ATOM 1630 N N . ASN A 1 207 ? -3.628 -20.089 9.693 1.00 57.38 207 ASN A N 1
ATOM 1631 C CA . ASN A 1 207 ? -3.630 -20.273 8.234 1.00 57.38 207 ASN A CA 1
ATOM 1632 C C . ASN A 1 207 ? -5.025 -20.698 7.742 1.00 57.38 207 ASN A C 1
ATOM 1634 O O . ASN A 1 207 ? -5.440 -20.299 6.657 1.00 57.38 207 ASN A O 1
ATOM 1638 N N . SER A 1 208 ? -5.802 -21.408 8.577 1.00 72.44 208 SER A N 1
ATOM 1639 C CA . SER A 1 208 ? -7.206 -21.704 8.267 1.00 72.44 208 SER A CA 1
ATOM 1640 C C . SER A 1 208 ? -8.078 -20.448 8.168 1.00 72.44 208 SER A C 1
ATOM 1642 O O . SER A 1 208 ? -8.971 -20.416 7.326 1.00 72.44 208 SER A O 1
ATOM 1644 N N . TRP A 1 209 ? -7.829 -19.406 8.976 1.00 88.88 209 TRP A N 1
ATOM 1645 C CA . TRP A 1 209 ? -8.624 -18.176 8.923 1.00 88.88 209 TRP A CA 1
ATOM 1646 C C . TRP A 1 209 ? -8.367 -17.411 7.626 1.00 88.88 209 TRP A C 1
ATOM 1648 O O . TRP A 1 209 ? -9.323 -17.057 6.946 1.00 88.88 209 TRP A O 1
ATOM 1658 N N . SER A 1 210 ? -7.101 -17.245 7.228 1.00 88.69 210 SER A N 1
ATOM 1659 C CA . SER A 1 210 ? -6.745 -16.603 5.955 1.00 88.69 210 SER A CA 1
ATOM 1660 C C . SER A 1 210 ? -7.377 -17.329 4.764 1.00 88.69 210 SER A C 1
ATOM 1662 O O . SER A 1 210 ? -7.990 -16.691 3.910 1.00 88.69 210 SER A O 1
ATOM 1664 N N . CYS A 1 211 ? -7.327 -18.667 4.745 1.00 88.12 211 CYS A N 1
ATOM 1665 C CA . CYS A 1 211 ? -8.000 -19.464 3.717 1.00 88.12 211 CYS A CA 1
ATOM 1666 C C . CYS A 1 211 ? -9.527 -19.282 3.741 1.00 88.12 211 CYS A C 1
ATOM 1668 O O . CYS A 1 211 ? -10.131 -19.111 2.685 1.00 88.12 211 CYS A O 1
ATOM 1670 N N . LYS A 1 212 ? -10.158 -19.277 4.926 1.00 89.50 212 LYS A N 1
ATOM 1671 C CA . LYS A 1 212 ? -11.603 -19.023 5.080 1.00 89.50 212 LYS A CA 1
ATOM 1672 C C . LYS A 1 212 ? -11.992 -17.629 4.593 1.00 89.50 212 LYS A C 1
ATOM 1674 O O . LYS A 1 212 ? -12.993 -17.491 3.899 1.00 89.50 212 LYS A O 1
ATOM 1679 N N . PHE A 1 213 ? -11.198 -16.610 4.918 1.00 91.94 213 PHE A N 1
ATOM 1680 C CA . PHE A 1 213 ? -11.437 -15.236 4.489 1.00 91.94 213 PHE A CA 1
ATOM 1681 C C . PHE A 1 213 ? -11.375 -15.109 2.967 1.00 91.94 213 PHE A C 1
ATOM 1683 O O . PHE A 1 213 ? -12.290 -14.552 2.364 1.00 91.94 213 PHE A O 1
ATOM 1690 N N . VAL A 1 214 ? -10.351 -15.684 2.328 1.00 92.38 214 VAL A N 1
ATOM 1691 C CA . VAL A 1 214 ? -10.241 -15.704 0.861 1.00 92.38 214 VAL A CA 1
ATOM 1692 C C . VAL A 1 214 ? -11.407 -16.474 0.234 1.00 92.38 214 VAL A C 1
ATOM 1694 O O . VAL A 1 214 ? -12.037 -15.956 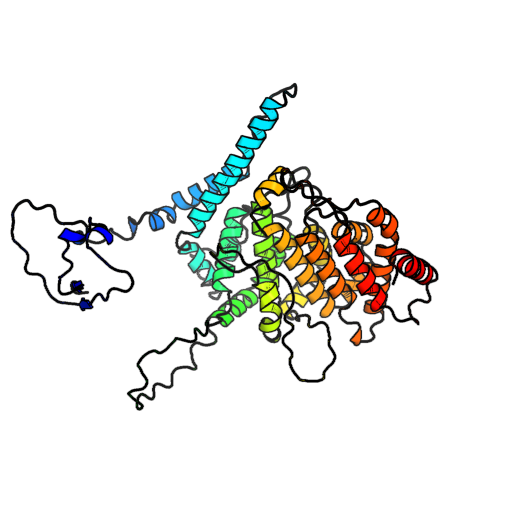-0.686 1.00 92.38 214 VAL A O 1
ATOM 1697 N N . ALA A 1 215 ? -11.754 -17.652 0.765 1.00 90.38 215 ALA A N 1
ATOM 1698 C CA . ALA A 1 215 ? -12.868 -18.467 0.274 1.00 90.38 215 ALA A CA 1
ATOM 1699 C C . ALA A 1 215 ? -14.233 -17.762 0.391 1.00 90.38 215 ALA A C 1
ATOM 1701 O O . ALA A 1 215 ? -15.080 -17.918 -0.483 1.00 90.38 215 ALA A O 1
ATOM 1702 N N . ALA A 1 216 ? -14.434 -16.935 1.421 1.00 90.69 216 ALA A N 1
ATOM 1703 C CA . ALA A 1 216 ? -15.646 -16.132 1.602 1.00 90.69 216 ALA A CA 1
ATOM 1704 C C . ALA A 1 216 ? -15.701 -14.861 0.718 1.00 90.69 216 ALA A C 1
ATOM 1706 O O . ALA A 1 216 ? -16.636 -14.057 0.831 1.00 90.69 216 ALA A O 1
ATOM 1707 N N . GLY A 1 217 ? -14.709 -14.657 -0.157 1.00 92.06 217 GLY A N 1
ATOM 1708 C CA . GLY A 1 217 ? -14.606 -13.496 -1.045 1.00 92.06 217 GLY A CA 1
ATOM 1709 C C . GLY A 1 217 ? -13.912 -12.283 -0.416 1.00 92.06 217 GLY A C 1
ATOM 1710 O O . GLY A 1 217 ? -14.061 -11.168 -0.910 1.00 92.06 217 GLY A O 1
ATOM 1711 N N . GLY A 1 218 ? -13.153 -12.467 0.666 1.00 93.81 218 GLY A N 1
ATOM 1712 C CA . GLY A 1 218 ? -12.426 -11.393 1.345 1.00 93.81 218 GLY A CA 1
ATOM 1713 C C . GLY A 1 218 ? -11.422 -10.681 0.438 1.00 93.81 218 GLY A C 1
ATOM 1714 O O . GLY A 1 218 ? -11.445 -9.457 0.336 1.00 93.81 218 GLY A O 1
ATOM 1715 N N . LEU A 1 219 ? -10.601 -11.440 -0.301 1.00 95.50 219 LEU A N 1
ATOM 1716 C CA . LEU A 1 219 ? -9.644 -10.878 -1.265 1.00 95.50 219 LEU A CA 1
ATOM 1717 C C . LEU A 1 219 ? -10.343 -10.092 -2.385 1.00 95.50 219 LEU A C 1
ATOM 1719 O O . LEU A 1 219 ? -9.892 -9.006 -2.743 1.00 95.50 219 LEU A O 1
ATOM 1723 N N . GLN A 1 220 ? -11.467 -10.604 -2.895 1.00 95.44 220 GLN A N 1
ATOM 1724 C CA . GLN A 1 220 ? -12.284 -9.889 -3.876 1.00 95.44 220 GLN A CA 1
ATOM 1725 C C . GLN A 1 220 ? -12.763 -8.548 -3.310 1.00 95.44 220 GLN A C 1
ATOM 1727 O O . GLN A 1 220 ? -12.617 -7.525 -3.972 1.00 95.44 220 GLN A O 1
ATOM 1732 N N . GLN A 1 221 ? -13.263 -8.524 -2.071 1.00 94.75 221 GLN A N 1
ATOM 1733 C CA . GLN A 1 221 ? -13.739 -7.288 -1.452 1.00 94.75 221 GLN A CA 1
ATOM 1734 C C . GLN A 1 221 ? -12.615 -6.256 -1.270 1.00 94.75 221 GLN A C 1
ATOM 1736 O O . GLN A 1 221 ? -12.840 -5.073 -1.518 1.00 94.75 221 GLN A O 1
ATOM 1741 N N . LEU A 1 222 ? -11.406 -6.685 -0.884 1.00 96.12 222 LEU A N 1
ATOM 1742 C CA . LEU A 1 222 ? -10.237 -5.799 -0.785 1.00 96.12 222 LEU A CA 1
ATOM 1743 C C . LEU A 1 222 ? -9.848 -5.220 -2.155 1.00 96.12 222 LEU A C 1
ATOM 1745 O O . LEU A 1 222 ? -9.588 -4.022 -2.267 1.00 96.12 222 LEU A O 1
ATOM 1749 N N . LEU A 1 223 ? -9.861 -6.045 -3.206 1.00 95.88 223 LEU A N 1
ATOM 1750 C CA . LEU A 1 223 ? -9.605 -5.603 -4.579 1.00 95.88 223 LEU A CA 1
ATOM 1751 C C . LEU A 1 223 ? -10.681 -4.640 -5.090 1.00 95.88 223 LEU A C 1
ATOM 1753 O O . LEU A 1 223 ? -10.349 -3.681 -5.777 1.00 95.88 223 LEU A O 1
ATOM 1757 N N . GLU A 1 224 ? -11.952 -4.852 -4.748 1.00 94.25 224 GLU A N 1
ATOM 1758 C CA . GLU A 1 224 ? -13.046 -3.932 -5.081 1.00 94.25 224 GLU A CA 1
ATOM 1759 C C . GLU A 1 224 ? -12.874 -2.574 -4.393 1.00 94.25 224 GLU A C 1
ATOM 1761 O O . GLU A 1 224 ? -13.025 -1.539 -5.040 1.00 94.25 224 GLU A O 1
ATOM 1766 N N . ILE A 1 225 ? -12.499 -2.558 -3.108 1.00 93.81 225 ILE A N 1
ATOM 1767 C CA . ILE A 1 225 ? -12.202 -1.314 -2.380 1.00 93.81 225 ILE A CA 1
ATOM 1768 C C . ILE A 1 225 ? -11.037 -0.597 -3.046 1.00 93.81 225 ILE A C 1
ATOM 1770 O O . ILE A 1 225 ? -11.152 0.591 -3.352 1.00 93.81 225 ILE A O 1
ATOM 1774 N N . PHE A 1 226 ? -9.951 -1.319 -3.336 1.00 94.00 226 PHE A N 1
ATOM 1775 C CA . PHE A 1 226 ? -8.811 -0.748 -4.039 1.00 94.00 226 PHE A CA 1
ATOM 1776 C C . PHE A 1 226 ? -9.250 -0.179 -5.387 1.00 94.00 226 PHE A C 1
ATOM 1778 O O . PHE A 1 226 ? -8.966 0.981 -5.666 1.00 94.00 226 PHE A O 1
ATOM 1785 N N . ASN A 1 227 ? -10.028 -0.934 -6.171 1.00 92.69 227 ASN A N 1
ATOM 1786 C CA . ASN A 1 227 ? -10.529 -0.540 -7.486 1.00 92.69 227 ASN A CA 1
ATOM 1787 C C . ASN A 1 227 ? -11.580 0.581 -7.479 1.00 92.69 227 ASN A C 1
ATOM 1789 O O . ASN A 1 227 ? -11.814 1.194 -8.517 1.00 92.69 227 ASN A O 1
ATOM 1793 N N . SER A 1 228 ? -12.190 0.887 -6.337 1.00 90.56 228 SER A N 1
ATOM 1794 C CA . SER A 1 228 ? -13.205 1.941 -6.224 1.00 90.56 228 SER A CA 1
ATOM 1795 C C . SER A 1 228 ? -12.638 3.364 -6.185 1.00 90.56 228 SER A C 1
ATOM 1797 O O . SER A 1 228 ? -13.396 4.320 -6.321 1.00 90.56 228 SER A O 1
ATOM 1799 N N . ALA A 1 229 ? -11.325 3.515 -5.980 1.00 86.56 229 ALA A N 1
ATOM 1800 C CA . ALA A 1 229 ? -10.639 4.794 -5.746 1.00 86.56 229 ALA A CA 1
ATOM 1801 C C . ALA A 1 229 ? -11.160 5.575 -4.531 1.00 86.56 229 ALA A C 1
ATOM 1803 O O . ALA A 1 229 ? -10.893 6.765 -4.409 1.00 86.56 229 ALA A O 1
ATOM 1804 N N . ILE A 1 230 ? -11.880 4.934 -3.604 1.00 88.44 230 ILE A N 1
ATOM 1805 C CA . ILE A 1 230 ? -12.488 5.632 -2.461 1.00 88.44 230 ILE A CA 1
ATOM 1806 C C . ILE A 1 230 ? -11.460 6.292 -1.529 1.00 88.44 230 ILE A C 1
ATOM 1808 O O . ILE A 1 230 ? -11.781 7.258 -0.840 1.00 88.44 230 ILE A O 1
ATOM 1812 N N . LEU A 1 231 ? -10.229 5.771 -1.514 1.00 87.31 231 LEU A N 1
ATOM 1813 C CA . LEU A 1 231 ? -9.114 6.295 -0.725 1.00 87.31 231 LEU A CA 1
ATOM 1814 C C . LEU A 1 231 ? -8.330 7.399 -1.442 1.00 87.31 231 LEU A C 1
ATOM 1816 O O . LEU A 1 231 ? -7.521 8.065 -0.802 1.00 87.31 231 LEU A O 1
ATOM 1820 N N . GLU A 1 232 ? -8.553 7.606 -2.738 1.00 85.62 232 GLU A N 1
ATOM 1821 C CA . GLU A 1 232 ? -7.878 8.659 -3.493 1.00 85.62 232 GLU A CA 1
ATOM 1822 C C . GLU A 1 232 ? -8.509 10.027 -3.169 1.00 85.62 232 GLU A C 1
ATOM 1824 O O . GLU A 1 232 ? -9.716 10.121 -2.912 1.00 85.62 232 GLU A O 1
ATOM 1829 N N . PRO A 1 233 ? -7.714 11.109 -3.123 1.00 81.81 233 PRO A N 1
ATOM 1830 C CA . PRO A 1 233 ? -8.253 12.446 -2.938 1.00 81.81 233 PRO A CA 1
ATOM 1831 C C . PRO A 1 233 ? -9.149 12.817 -4.121 1.00 81.81 233 PRO A C 1
ATOM 1833 O O . PRO A 1 233 ? -8.908 12.425 -5.264 1.00 81.81 233 PRO A O 1
ATOM 1836 N N . LYS A 1 234 ? -10.191 13.604 -3.847 1.00 79.94 234 LYS A N 1
ATOM 1837 C CA . LYS A 1 234 ? -11.037 14.170 -4.902 1.00 79.94 234 LYS A CA 1
ATOM 1838 C C . LYS A 1 234 ? -10.217 15.140 -5.755 1.00 79.94 234 LYS A C 1
ATOM 1840 O O . LYS A 1 234 ? -9.212 15.677 -5.289 1.00 79.94 234 LYS A O 1
ATOM 1845 N N . GLU A 1 235 ? -10.659 15.388 -6.989 1.00 68.62 235 GLU A N 1
ATOM 1846 C CA . GLU A 1 235 ? -10.013 16.362 -7.877 1.00 68.62 235 GLU A CA 1
ATOM 1847 C C . GLU A 1 235 ? -9.765 17.688 -7.130 1.00 68.62 235 GLU A C 1
ATOM 1849 O O . GLU A 1 235 ? -10.687 18.240 -6.532 1.00 68.62 235 GLU A O 1
ATOM 1854 N N . GLN A 1 236 ? -8.517 18.179 -7.167 1.00 67.50 236 GLN A N 1
ATOM 1855 C CA . GLN A 1 236 ? -8.006 19.385 -6.482 1.00 67.50 236 GLN A CA 1
ATOM 1856 C C . GLN A 1 236 ? -7.684 19.261 -4.979 1.00 67.50 236 GLN A C 1
ATOM 1858 O O . GLN A 1 236 ? -7.155 20.215 -4.404 1.00 67.50 236 GLN A O 1
ATOM 1863 N N . GLU A 1 237 ? -7.938 18.122 -4.329 1.00 77.25 237 GLU A N 1
ATOM 1864 C CA . GLU A 1 237 ? -7.517 17.897 -2.941 1.00 77.25 237 GLU A CA 1
ATOM 1865 C C . GLU A 1 237 ? -6.144 17.211 -2.863 1.00 77.25 237 GLU A C 1
ATOM 1867 O O . GLU A 1 237 ? -5.753 16.418 -3.720 1.00 77.25 237 GLU A O 1
ATOM 1872 N N . SER A 1 238 ? -5.386 17.535 -1.813 1.00 76.69 238 SER A N 1
ATOM 1873 C CA . SER A 1 238 ? -4.119 16.868 -1.525 1.00 76.69 238 SER A CA 1
ATOM 1874 C C . SER A 1 238 ? -4.350 15.544 -0.809 1.00 76.69 238 SER A C 1
ATOM 1876 O O . SER A 1 238 ? -5.269 15.444 0.005 1.00 76.69 238 SER A O 1
ATOM 1878 N N . TRP A 1 239 ? -3.456 14.579 -1.012 1.00 82.56 239 TRP A N 1
ATOM 1879 C CA . TRP A 1 239 ? -3.423 13.362 -0.200 1.00 82.56 239 TRP A CA 1
ATOM 1880 C C . TRP A 1 239 ? -3.338 13.689 1.288 1.00 82.56 239 TRP A C 1
ATOM 1882 O O . TRP A 1 239 ? -2.535 14.526 1.703 1.00 82.56 239 TRP A O 1
ATOM 1892 N N . THR A 1 240 ? -4.135 12.995 2.093 1.00 82.62 240 THR A N 1
ATOM 1893 C CA . THR A 1 240 ? -3.990 13.006 3.549 1.00 82.62 240 THR A CA 1
ATOM 1894 C C . THR A 1 240 ? -3.117 11.845 4.006 1.00 82.62 240 THR A C 1
ATOM 1896 O O . THR A 1 240 ? -3.035 10.793 3.369 1.00 82.62 240 THR A O 1
ATOM 1899 N N . VAL A 1 241 ? -2.503 12.024 5.171 1.00 82.19 241 VAL A N 1
ATOM 1900 C CA . VAL A 1 241 ? -1.768 10.977 5.885 1.00 82.19 241 VAL A CA 1
ATOM 1901 C C . VAL A 1 241 ? -2.621 9.713 6.071 1.00 82.19 241 VAL A C 1
ATOM 1903 O O . VAL A 1 241 ? -2.159 8.608 5.816 1.00 82.19 241 VAL A O 1
ATOM 1906 N N . TRP A 1 242 ? -3.886 9.880 6.448 1.00 87.44 242 TRP A N 1
ATOM 1907 C CA . TRP A 1 242 ? -4.801 8.775 6.735 1.00 87.44 242 TRP A CA 1
ATOM 1908 C C . TRP A 1 242 ? -5.207 7.976 5.500 1.00 87.44 242 TRP A C 1
ATOM 1910 O O . TRP A 1 242 ? -5.332 6.756 5.576 1.00 87.44 242 TRP A O 1
ATOM 1920 N N . GLN A 1 243 ? -5.377 8.642 4.357 1.00 88.69 243 GLN A N 1
ATOM 1921 C CA . GLN A 1 243 ? -5.612 7.958 3.086 1.00 88.69 24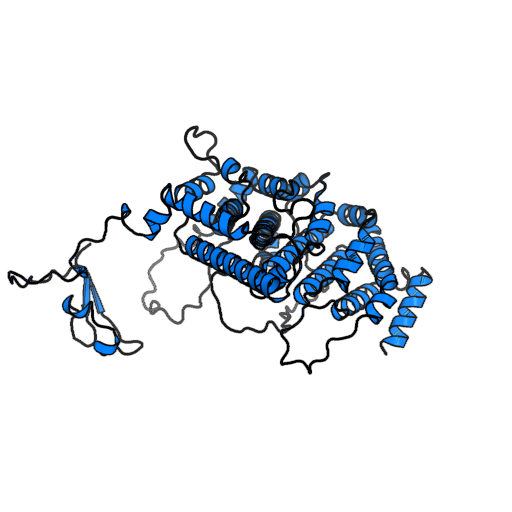3 GLN A CA 1
ATOM 1922 C C . GLN A 1 243 ? -4.421 7.082 2.700 1.00 88.69 243 GLN A C 1
ATOM 1924 O O . GLN A 1 243 ? -4.620 5.941 2.295 1.00 88.69 243 GLN A O 1
ATOM 1929 N N . LEU A 1 244 ? -3.195 7.589 2.864 1.00 87.62 244 LEU A N 1
ATOM 1930 C CA . LEU A 1 244 ? -1.974 6.846 2.549 1.00 87.62 244 LEU A CA 1
ATOM 1931 C C . LEU A 1 244 ? -1.766 5.653 3.483 1.00 87.62 244 LEU A C 1
ATOM 1933 O O . LEU A 1 244 ? -1.464 4.565 3.006 1.00 87.62 244 LEU A O 1
ATOM 1937 N N . ASP A 1 245 ? -1.968 5.828 4.789 1.00 88.75 245 ASP A N 1
ATOM 1938 C CA . ASP A 1 245 ? -1.886 4.736 5.764 1.00 88.75 245 ASP A CA 1
ATOM 1939 C C . ASP A 1 245 ? -2.931 3.644 5.480 1.00 88.75 245 ASP A C 1
ATOM 1941 O O . ASP A 1 245 ? -2.606 2.457 5.445 1.00 88.75 245 ASP A O 1
ATOM 1945 N N . CYS A 1 246 ? -4.181 4.040 5.211 1.00 92.31 246 CYS A N 1
ATOM 1946 C CA . CYS A 1 246 ? -5.249 3.109 4.842 1.00 92.31 246 CYS A CA 1
ATOM 1947 C C . CYS A 1 246 ? -4.924 2.361 3.543 1.00 92.31 246 CYS A C 1
ATOM 1949 O O . CYS A 1 246 ? -5.088 1.144 3.465 1.00 92.31 246 CYS A O 1
ATOM 1951 N N . LEU A 1 247 ? -4.399 3.069 2.541 1.00 93.00 247 LEU A N 1
ATOM 1952 C CA . LEU A 1 247 ? -4.004 2.495 1.258 1.00 93.00 247 LEU A CA 1
ATOM 1953 C C . LEU A 1 247 ? -2.816 1.537 1.389 1.00 93.00 247 LEU A C 1
ATOM 1955 O O . LEU A 1 247 ? -2.826 0.476 0.767 1.00 93.00 247 LEU A O 1
ATOM 1959 N N . ALA A 1 248 ? -1.824 1.876 2.216 1.00 92.06 248 ALA A N 1
ATOM 1960 C CA . ALA A 1 248 ? -0.690 1.012 2.526 1.00 92.06 248 ALA A CA 1
ATOM 1961 C C . ALA A 1 248 ? -1.158 -0.294 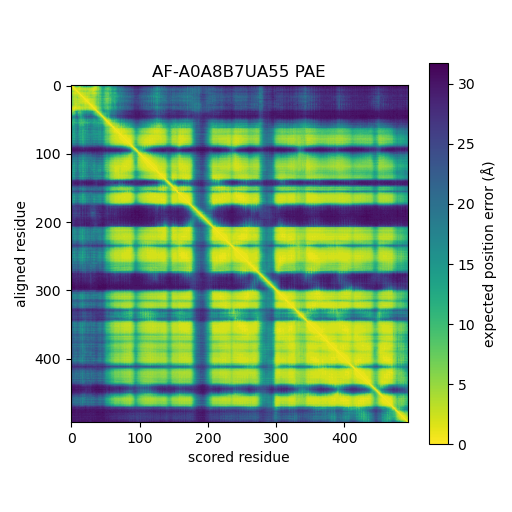3.179 1.00 92.06 248 ALA A C 1
ATOM 1963 O O . ALA A 1 248 ? -0.797 -1.374 2.712 1.00 92.06 248 ALA A O 1
ATOM 1964 N N . CYS A 1 249 ? -2.011 -0.202 4.205 1.00 93.31 249 CYS A N 1
ATOM 1965 C CA . CYS A 1 249 ? -2.582 -1.365 4.884 1.00 93.31 249 CYS A CA 1
ATOM 1966 C C . CYS A 1 249 ? -3.423 -2.223 3.920 1.00 93.31 249 CYS A C 1
ATOM 1968 O O . CYS A 1 249 ? -3.266 -3.443 3.863 1.00 93.31 249 CYS A O 1
ATOM 1970 N N . LEU A 1 250 ? -4.252 -1.596 3.079 1.00 95.56 250 LEU A N 1
ATOM 1971 C CA . LEU A 1 250 ? -5.051 -2.295 2.071 1.00 95.56 250 LEU A CA 1
ATOM 1972 C C . LEU A 1 250 ? -4.174 -3.057 1.069 1.00 95.56 250 LEU A C 1
ATOM 1974 O O . LEU A 1 250 ? -4.396 -4.244 0.831 1.00 95.56 250 LEU A O 1
ATOM 1978 N N . LEU A 1 251 ? -3.164 -2.395 0.500 1.00 95.31 251 LEU A N 1
ATOM 1979 C CA . LEU A 1 251 ? -2.227 -3.006 -0.445 1.00 95.31 251 LEU A CA 1
ATOM 1980 C C . LEU A 1 251 ? -1.431 -4.142 0.195 1.00 95.31 251 LEU A C 1
ATOM 1982 O O . LEU A 1 251 ? -1.261 -5.188 -0.431 1.00 95.31 251 LEU A O 1
ATOM 1986 N N . LYS A 1 252 ? -0.988 -3.972 1.443 1.00 94.38 252 LYS A N 1
ATOM 1987 C CA . LYS A 1 252 ? -0.316 -5.017 2.219 1.00 94.38 252 LYS A CA 1
ATOM 1988 C C . LYS A 1 252 ? -1.182 -6.261 2.349 1.00 94.38 252 LYS A C 1
ATOM 1990 O O . LYS A 1 252 ? -0.704 -7.357 2.074 1.00 94.38 252 LYS A O 1
ATOM 1995 N N . LEU A 1 253 ? -2.450 -6.097 2.731 1.00 95.25 253 LEU A N 1
ATOM 1996 C CA . LEU A 1 253 ? -3.391 -7.208 2.864 1.00 95.25 253 LEU A CA 1
ATOM 1997 C C . LEU A 1 253 ? -3.670 -7.877 1.518 1.00 95.25 253 LEU A C 1
ATOM 1999 O O . LEU A 1 253 ? -3.692 -9.104 1.446 1.00 95.25 253 LEU A O 1
ATOM 2003 N N . ILE A 1 254 ? -3.817 -7.098 0.440 1.00 96.56 254 ILE A N 1
ATOM 2004 C CA . ILE A 1 254 ? -3.926 -7.651 -0.916 1.00 96.56 254 ILE A CA 1
ATOM 2005 C C . ILE A 1 254 ? -2.691 -8.495 -1.233 1.00 96.56 254 ILE A C 1
ATOM 2007 O O . ILE A 1 254 ? -2.850 -9.638 -1.644 1.00 96.56 254 ILE A O 1
ATOM 2011 N N . CYS A 1 255 ? -1.478 -7.986 -0.994 1.00 94.81 255 CYS A N 1
ATOM 2012 C CA . CYS A 1 255 ? -0.246 -8.745 -1.210 1.00 94.81 255 CYS A CA 1
ATOM 2013 C C . CYS A 1 255 ? -0.236 -10.024 -0.367 1.00 94.81 255 CYS A C 1
ATOM 2015 O O . CYS A 1 255 ? -0.060 -11.105 -0.912 1.00 94.81 255 CYS A O 1
ATOM 2017 N N . GLN A 1 256 ? -0.510 -9.919 0.934 1.00 92.69 256 GLN A N 1
ATOM 2018 C CA . GLN A 1 256 ? -0.548 -11.037 1.874 1.00 92.69 256 GLN A CA 1
ATOM 2019 C C . GLN A 1 256 ? -1.484 -12.166 1.432 1.00 92.69 256 GLN A C 1
ATOM 2021 O O . GLN A 1 256 ? -1.092 -13.328 1.499 1.00 92.69 256 GLN A O 1
ATOM 2026 N N . PHE A 1 257 ? -2.703 -11.844 0.997 1.00 94.00 257 PHE A N 1
ATOM 2027 C CA . PHE A 1 257 ? -3.679 -12.849 0.567 1.00 94.00 257 PHE A CA 1
ATOM 2028 C C . PHE A 1 257 ? -3.517 -13.266 -0.901 1.00 94.00 257 PHE A C 1
ATOM 2030 O O . PHE A 1 257 ? -4.081 -14.281 -1.306 1.00 94.00 257 PHE A O 1
ATOM 2037 N N . ALA A 1 258 ? -2.764 -12.506 -1.701 1.00 94.94 258 ALA A N 1
ATOM 2038 C CA . ALA A 1 258 ? -2.468 -12.850 -3.084 1.00 94.94 258 ALA A CA 1
ATOM 2039 C C . ALA A 1 258 ? -1.303 -13.839 -3.217 1.00 94.94 258 ALA A C 1
ATOM 2041 O O . ALA A 1 258 ? -1.280 -14.562 -4.209 1.00 94.94 258 ALA A O 1
ATOM 2042 N N . VAL A 1 259 ? -0.356 -13.887 -2.269 1.00 92.25 259 VAL A N 1
ATOM 2043 C CA . VAL A 1 259 ? 0.820 -14.779 -2.344 1.00 92.25 259 VAL A CA 1
ATOM 2044 C C . VAL A 1 259 ? 0.403 -16.246 -2.266 1.00 92.25 259 VAL A C 1
ATOM 2046 O O . VAL A 1 259 ? -0.401 -16.623 -1.413 1.00 92.25 259 VAL A O 1
ATOM 2049 N N . ASP A 1 260 ? 0.991 -17.087 -3.118 1.00 89.50 260 ASP A N 1
ATOM 2050 C CA . ASP A 1 260 ? 0.862 -18.538 -2.994 1.00 89.50 260 ASP A CA 1
ATOM 2051 C C . ASP A 1 260 ? 1.403 -19.012 -1.626 1.00 89.50 260 ASP A C 1
ATOM 2053 O O . ASP A 1 260 ? 2.531 -18.658 -1.263 1.00 89.50 260 ASP A O 1
ATOM 2057 N N . PRO A 1 261 ? 0.652 -19.824 -0.856 1.00 85.88 261 PRO A N 1
ATOM 2058 C CA . PRO A 1 261 ? 1.127 -20.374 0.410 1.00 85.88 261 PRO A CA 1
ATOM 2059 C C . PRO A 1 261 ? 2.499 -21.060 0.331 1.00 85.88 261 PRO A C 1
ATOM 2061 O O . PRO A 1 261 ? 3.244 -21.000 1.309 1.00 85.88 261 PRO A O 1
ATOM 2064 N N . SER A 1 262 ? 2.864 -21.670 -0.808 1.00 86.31 262 SER A N 1
ATOM 2065 C CA . SER A 1 262 ? 4.186 -22.292 -0.996 1.00 86.31 262 SER A CA 1
ATOM 2066 C C . SER A 1 262 ? 5.332 -21.283 -0.987 1.00 86.31 262 SER A C 1
ATOM 2068 O O . SER A 1 262 ? 6.454 -21.616 -0.610 1.00 86.31 262 SER A O 1
ATOM 2070 N N . ASP A 1 263 ? 5.047 -20.049 -1.398 1.00 86.94 263 ASP A N 1
ATOM 2071 C CA . ASP A 1 263 ? 6.029 -18.985 -1.589 1.00 86.94 263 ASP A CA 1
ATOM 2072 C C . ASP A 1 263 ? 5.935 -17.927 -0.476 1.00 86.94 263 ASP A C 1
ATOM 2074 O O . ASP A 1 263 ? 6.681 -16.944 -0.478 1.00 86.94 263 ASP A O 1
ATOM 2078 N N . LEU A 1 264 ? 5.062 -18.138 0.519 1.00 83.81 264 LEU A N 1
ATOM 2079 C CA . LEU A 1 264 ? 4.862 -17.222 1.640 1.00 83.81 264 LEU A CA 1
ATOM 2080 C C . LEU A 1 264 ? 6.154 -16.984 2.426 1.00 83.81 264 LEU A C 1
ATOM 2082 O O . LEU A 1 264 ? 6.415 -15.861 2.848 1.00 83.81 264 LEU A O 1
ATOM 2086 N N . ASP A 1 265 ? 6.996 -18.006 2.594 1.00 82.56 265 ASP A N 1
ATOM 2087 C CA . ASP A 1 265 ? 8.272 -17.856 3.298 1.00 82.56 265 ASP A CA 1
ATOM 2088 C C . ASP A 1 265 ? 9.262 -16.953 2.560 1.00 82.56 265 ASP A C 1
ATOM 2090 O O . ASP A 1 265 ? 9.995 -16.197 3.207 1.00 82.56 265 ASP A O 1
ATOM 2094 N N . LEU A 1 266 ? 9.249 -17.001 1.224 1.00 82.50 266 LEU A N 1
ATOM 2095 C CA . LEU A 1 266 ? 10.040 -16.123 0.362 1.00 82.50 266 LEU A CA 1
ATOM 2096 C C . LEU A 1 266 ? 9.495 -14.695 0.414 1.00 82.50 266 LEU A C 1
ATOM 2098 O O . LEU A 1 266 ? 10.258 -13.750 0.607 1.00 82.50 266 LEU A O 1
ATOM 2102 N N . ALA A 1 267 ? 8.174 -14.548 0.299 1.00 84.31 267 ALA A N 1
ATOM 2103 C CA . ALA A 1 267 ? 7.492 -13.260 0.331 1.00 84.31 267 ALA A CA 1
ATOM 2104 C C . ALA A 1 267 ? 7.485 -12.612 1.719 1.00 84.31 267 ALA A C 1
ATOM 2106 O O . ALA A 1 267 ? 7.252 -11.411 1.825 1.00 84.31 267 ALA A O 1
ATOM 2107 N N . TYR A 1 268 ? 7.734 -13.377 2.788 1.00 83.94 268 TYR A N 1
ATOM 2108 C CA . TYR A 1 268 ? 7.504 -12.925 4.157 1.00 83.94 268 TYR A CA 1
ATOM 2109 C C . TYR A 1 268 ? 8.238 -11.626 4.477 1.00 83.94 268 TYR A C 1
ATOM 2111 O O . TYR A 1 268 ? 7.691 -10.739 5.126 1.00 83.94 268 TYR A O 1
ATOM 2119 N N . HIS A 1 269 ? 9.496 -11.520 4.051 1.00 81.50 269 HIS A N 1
ATOM 2120 C CA . HIS A 1 269 ? 10.286 -10.331 4.328 1.00 81.50 269 HIS A CA 1
ATOM 2121 C C . HIS A 1 269 ? 9.795 -9.112 3.563 1.00 81.50 269 HIS A C 1
ATOM 2123 O O . HIS A 1 269 ? 9.885 -8.032 4.115 1.00 81.50 269 HIS A O 1
ATOM 2129 N N . ASP A 1 270 ? 9.257 -9.264 2.359 1.00 83.12 270 ASP A N 1
ATOM 2130 C CA . ASP A 1 270 ? 8.701 -8.133 1.621 1.00 83.12 270 ASP A CA 1
ATOM 2131 C C . ASP A 1 270 ? 7.319 -7.759 2.198 1.00 83.12 270 ASP A C 1
ATOM 2133 O O . ASP A 1 270 ? 7.092 -6.631 2.622 1.00 83.12 270 ASP A O 1
ATOM 2137 N N . VAL A 1 271 ? 6.425 -8.737 2.368 1.00 81.06 271 VAL A N 1
ATOM 2138 C CA . VAL A 1 271 ? 5.040 -8.511 2.823 1.00 81.06 271 VAL A CA 1
ATOM 2139 C C . VAL A 1 271 ? 4.950 -8.076 4.295 1.00 81.06 271 VAL A C 1
ATOM 2141 O O . VAL A 1 271 ? 4.103 -7.261 4.656 1.00 81.06 271 VAL A O 1
ATOM 2144 N N . PHE A 1 272 ? 5.818 -8.601 5.166 1.00 80.56 272 PHE A N 1
ATOM 2145 C CA . PHE A 1 272 ? 5.769 -8.353 6.613 1.00 80.56 272 PHE A CA 1
ATOM 2146 C C . PHE A 1 272 ? 6.981 -7.587 7.160 1.00 80.56 272 PHE A C 1
ATOM 2148 O O . PHE A 1 272 ? 7.070 -7.440 8.380 1.00 80.56 272 PHE A O 1
ATOM 2155 N N . ALA A 1 273 ? 7.889 -7.061 6.319 1.00 68.31 273 ALA A N 1
ATOM 2156 C CA . ALA A 1 273 ? 9.043 -6.251 6.762 1.00 68.31 273 ALA A CA 1
ATOM 2157 C C . ALA A 1 273 ? 8.656 -5.128 7.732 1.00 68.31 273 ALA A C 1
ATOM 2159 O O . ALA A 1 273 ? 9.442 -4.743 8.598 1.00 68.31 273 ALA A O 1
ATOM 2160 N N . TRP A 1 274 ? 7.441 -4.611 7.564 1.00 64.19 274 TRP A N 1
ATOM 2161 C CA . TRP A 1 274 ? 6.923 -3.433 8.246 1.00 64.19 274 TRP A CA 1
ATOM 2162 C C . TRP A 1 274 ? 5.916 -3.776 9.355 1.00 64.19 274 TRP A C 1
ATOM 2164 O O . TRP A 1 274 ? 5.410 -2.886 10.027 1.00 64.19 274 TRP A O 1
ATOM 2174 N N . SER A 1 275 ? 5.634 -5.064 9.596 1.00 55.81 275 SER A N 1
ATOM 2175 C CA . SER A 1 275 ? 4.744 -5.500 10.678 1.00 55.81 275 SER A CA 1
ATOM 2176 C C . SER A 1 275 ? 5.477 -5.493 12.026 1.00 55.81 275 SER A C 1
ATOM 2178 O O . SER A 1 275 ? 6.121 -6.478 12.388 1.00 55.81 275 SER A O 1
ATOM 2180 N N . GLY A 1 276 ? 5.320 -4.423 12.808 1.00 48.91 276 GLY A N 1
ATOM 2181 C CA . GLY A 1 276 ? 5.808 -4.348 14.186 1.00 48.91 276 GLY A CA 1
ATOM 2182 C C . GLY A 1 276 ? 5.214 -3.170 14.955 1.00 48.91 276 GLY A C 1
ATOM 2183 O O . GLY A 1 276 ? 5.497 -2.018 14.642 1.00 48.91 276 GLY A O 1
ATOM 2184 N N . ILE A 1 277 ? 4.416 -3.471 15.981 1.00 39.88 277 ILE A N 1
ATOM 2185 C CA . ILE A 1 277 ? 4.055 -2.522 17.037 1.00 39.88 277 ILE A CA 1
ATOM 2186 C C . ILE A 1 277 ? 5.301 -2.368 17.918 1.00 39.88 277 ILE A C 1
ATOM 2188 O O . ILE A 1 277 ? 5.766 -3.352 18.485 1.00 39.88 277 ILE A O 1
ATOM 2192 N N . ALA A 1 278 ? 5.814 -1.139 18.007 1.00 38.09 278 ALA A N 1
ATOM 2193 C CA . ALA A 1 278 ? 6.904 -0.694 18.876 1.00 38.09 278 ALA A CA 1
ATOM 2194 C C . ALA A 1 278 ? 8.284 -1.351 18.661 1.00 38.09 278 ALA A C 1
ATOM 2196 O O . ALA A 1 278 ? 8.598 -2.377 19.246 1.00 38.09 278 ALA A O 1
ATOM 2197 N N . GLU A 1 279 ? 9.178 -0.646 17.958 1.00 30.86 279 GLU A N 1
ATOM 2198 C CA . GLU A 1 279 ? 10.562 -0.516 18.436 1.00 30.86 279 GLU A CA 1
ATOM 2199 C C . GLU A 1 279 ? 11.240 0.734 17.853 1.00 30.86 279 GLU A C 1
ATOM 2201 O O . GLU A 1 279 ? 11.885 0.738 16.802 1.00 30.86 279 GLU A O 1
ATOM 2206 N N . SER A 1 280 ? 11.131 1.827 18.618 1.00 32.12 280 SER A N 1
ATOM 2207 C CA . SER A 1 280 ? 12.277 2.705 18.843 1.00 32.12 280 SER A CA 1
ATOM 2208 C C . SER A 1 280 ? 13.454 1.811 19.218 1.00 32.12 280 SER A C 1
ATOM 2210 O O . SER A 1 280 ? 13.421 1.208 20.277 1.00 32.12 280 SER A O 1
ATOM 2212 N N . HIS A 1 281 ? 14.448 1.691 18.344 1.00 28.00 281 HIS A N 1
ATOM 2213 C CA . HIS A 1 281 ? 15.877 1.762 18.655 1.00 28.00 281 HIS A CA 1
ATOM 2214 C C . HIS A 1 281 ? 16.653 1.502 17.363 1.00 28.00 281 HIS A C 1
ATOM 2216 O O . HIS A 1 281 ? 16.717 0.387 16.855 1.00 28.00 281 HIS A O 1
ATOM 2222 N N . ARG A 1 282 ? 17.253 2.577 16.838 1.00 38.47 282 ARG A N 1
ATOM 2223 C CA . ARG A 1 282 ? 18.448 2.604 15.979 1.00 38.47 282 ARG A CA 1
ATOM 2224 C C . ARG A 1 282 ? 18.918 1.228 15.480 1.00 38.47 282 ARG A C 1
ATOM 2226 O O . ARG A 1 282 ? 19.874 0.662 16.003 1.00 38.47 282 ARG A O 1
ATOM 2233 N N . LYS A 1 283 ? 18.370 0.769 14.362 1.00 30.38 283 LYS A N 1
ATOM 2234 C CA . LYS A 1 283 ? 19.163 -0.015 13.417 1.00 30.38 283 LYS A CA 1
ATOM 2235 C C . LYS A 1 283 ? 19.116 0.694 12.086 1.00 30.38 283 LYS A C 1
ATOM 2237 O O . LYS A 1 283 ? 18.133 0.632 11.361 1.00 30.38 283 LYS A O 1
ATOM 2242 N N . ARG A 1 284 ? 20.216 1.392 11.791 1.00 29.67 284 ARG A N 1
ATOM 2243 C CA . ARG A 1 284 ? 20.584 1.709 10.415 1.00 29.67 284 ARG A CA 1
ATOM 2244 C C . ARG A 1 284 ? 20.481 0.408 9.622 1.00 29.67 284 ARG A C 1
ATOM 2246 O O . ARG A 1 284 ? 21.268 -0.508 9.851 1.00 29.67 284 ARG A O 1
ATOM 2253 N N . THR A 1 285 ? 19.530 0.320 8.711 1.00 33.03 285 THR A N 1
ATOM 2254 C CA . THR A 1 285 ? 19.567 -0.668 7.642 1.00 33.03 285 THR A CA 1
ATOM 2255 C C . THR A 1 285 ? 20.661 -0.230 6.671 1.00 33.03 285 THR A C 1
ATOM 2257 O O . THR A 1 285 ? 20.470 0.663 5.855 1.00 33.03 285 THR A O 1
ATOM 2260 N N . TRP A 1 286 ? 21.843 -0.822 6.822 1.00 30.09 286 TRP A N 1
ATOM 2261 C CA . TRP A 1 286 ? 22.954 -0.774 5.867 1.00 30.09 286 TRP A CA 1
ATOM 2262 C C . TRP A 1 286 ? 23.421 -2.220 5.590 1.00 30.09 286 TRP A C 1
ATOM 2264 O O . TRP A 1 286 ? 23.060 -3.136 6.332 1.00 30.09 286 TRP A O 1
ATOM 2274 N N . PRO A 1 287 ? 24.133 -2.458 4.476 1.00 38.88 287 PRO A N 1
ATOM 2275 C CA . PRO A 1 287 ? 23.756 -3.436 3.463 1.00 38.88 287 PRO A CA 1
ATOM 2276 C C . PRO A 1 287 ? 24.344 -4.833 3.693 1.00 38.88 287 PRO A C 1
ATOM 2278 O O . PRO A 1 287 ? 25.433 -4.988 4.235 1.00 38.88 287 PRO A O 1
ATOM 2281 N N . GLY A 1 288 ? 23.648 -5.838 3.157 1.00 39.59 288 GLY A N 1
ATOM 2282 C CA . GLY A 1 288 ? 24.255 -7.059 2.626 1.00 39.59 288 GLY A CA 1
ATOM 2283 C C . GLY A 1 288 ? 24.917 -8.012 3.624 1.00 39.59 288 GLY A C 1
ATOM 2284 O O . GLY A 1 288 ? 26.121 -7.959 3.856 1.00 39.59 288 GLY A O 1
ATOM 2285 N N . LYS A 1 289 ? 24.177 -9.046 4.031 1.00 28.84 289 LYS A N 1
ATOM 2286 C CA . LYS A 1 289 ? 24.748 -10.396 4.136 1.00 28.84 289 LYS A CA 1
ATOM 2287 C C . LYS A 1 289 ? 23.856 -11.369 3.378 1.00 28.84 289 LYS A C 1
ATOM 2289 O O . LYS A 1 289 ? 22.897 -11.910 3.914 1.00 28.84 289 LYS A O 1
ATOM 2294 N N . SER A 1 290 ? 24.214 -11.573 2.110 1.00 32.09 290 SER A N 1
ATOM 2295 C CA . SER A 1 290 ? 23.834 -12.755 1.340 1.00 32.09 290 SER A CA 1
ATOM 2296 C C . SER A 1 290 ? 24.156 -13.981 2.190 1.00 32.09 290 SER A C 1
ATOM 2298 O O . SER A 1 290 ? 25.329 -14.236 2.478 1.00 32.09 290 SER A O 1
ATOM 2300 N N . ARG A 1 291 ? 23.139 -14.737 2.616 1.00 37.44 291 ARG A N 1
ATOM 2301 C CA . ARG A 1 291 ? 23.370 -16.089 3.129 1.00 37.44 291 ARG A CA 1
ATOM 2302 C C . ARG A 1 291 ? 24.033 -16.862 1.989 1.00 37.44 291 ARG A C 1
ATOM 2304 O O . ARG A 1 291 ? 23.436 -17.040 0.933 1.00 37.44 291 ARG A O 1
ATOM 2311 N N . LYS A 1 292 ? 25.299 -17.246 2.166 1.00 33.88 292 LYS A N 1
ATOM 2312 C CA . LYS A 1 292 ? 25.937 -18.268 1.333 1.00 33.88 292 LYS A CA 1
ATOM 2313 C C . LYS A 1 292 ? 25.195 -19.575 1.611 1.00 33.88 292 LYS A C 1
ATOM 2315 O O . LYS A 1 292 ? 25.515 -20.259 2.577 1.00 33.88 292 LYS A O 1
ATOM 2320 N N . ALA A 1 293 ? 24.193 -19.888 0.798 1.00 29.61 293 ALA A N 1
ATOM 2321 C CA . ALA A 1 293 ? 23.785 -21.265 0.591 1.00 29.61 293 ALA A CA 1
ATOM 2322 C C . ALA A 1 293 ? 24.794 -21.872 -0.392 1.00 29.61 293 ALA A C 1
ATOM 2324 O O . ALA A 1 293 ? 25.000 -21.350 -1.487 1.00 29.61 293 ALA A O 1
ATOM 2325 N N . ALA A 1 294 ? 25.505 -22.904 0.050 1.00 30.36 294 ALA A N 1
ATOM 2326 C CA . ALA A 1 294 ? 26.289 -23.751 -0.831 1.00 30.36 294 ALA A CA 1
ATOM 2327 C C . ALA A 1 294 ? 25.307 -24.612 -1.639 1.00 30.36 294 ALA A C 1
ATOM 2329 O O . ALA A 1 294 ? 24.480 -25.300 -1.048 1.00 30.36 294 ALA A O 1
ATOM 2330 N N . GLY A 1 295 ? 25.374 -24.540 -2.966 1.00 27.70 295 GLY A N 1
ATOM 2331 C CA . GLY A 1 295 ? 24.486 -25.286 -3.856 1.00 27.70 295 GLY A CA 1
ATOM 2332 C C . GLY A 1 295 ? 24.343 -24.569 -5.190 1.00 27.70 295 GLY A C 1
ATOM 2333 O O . GLY A 1 295 ? 23.649 -23.567 -5.298 1.00 27.70 295 GLY A O 1
ATOM 2334 N N . ASP A 1 296 ? 25.074 -25.061 -6.175 1.00 36.38 296 ASP A N 1
ATOM 2335 C CA . ASP A 1 296 ? 25.272 -24.516 -7.513 1.00 36.38 296 ASP A CA 1
ATOM 2336 C C . ASP A 1 296 ? 24.007 -24.634 -8.381 1.00 36.38 296 ASP A C 1
ATOM 2338 O O . ASP A 1 296 ? 23.891 -25.586 -9.140 1.00 36.38 296 ASP A O 1
ATOM 2342 N N . HIS A 1 297 ? 23.033 -23.727 -8.234 1.00 32.78 297 HIS A N 1
ATOM 2343 C CA . HIS A 1 297 ? 21.945 -23.472 -9.197 1.00 32.78 297 HIS A CA 1
ATOM 2344 C C . HIS A 1 297 ? 21.870 -21.949 -9.432 1.00 32.78 297 HIS A C 1
ATOM 2346 O O . HIS A 1 297 ? 22.086 -21.163 -8.510 1.00 32.78 297 HIS A O 1
ATOM 2352 N N . ALA A 1 298 ? 21.649 -21.533 -10.682 1.00 36.78 298 ALA A N 1
ATOM 2353 C CA . ALA A 1 298 ? 21.744 -20.153 -11.162 1.00 36.78 298 ALA A CA 1
ATOM 2354 C C . ALA A 1 298 ? 21.126 -19.108 -10.208 1.00 36.78 298 ALA A C 1
ATOM 2356 O O . ALA A 1 298 ? 20.039 -19.303 -9.674 1.00 36.78 298 ALA A O 1
ATOM 2357 N N . LYS A 1 299 ? 21.819 -17.974 -10.024 1.00 49.09 299 LYS A N 1
ATOM 2358 C CA . LYS A 1 299 ? 21.389 -16.812 -9.220 1.00 49.09 299 LYS A CA 1
ATOM 2359 C C . LYS A 1 299 ? 20.188 -16.095 -9.866 1.00 49.09 299 LYS A C 1
ATOM 2361 O O . LYS A 1 299 ? 20.315 -14.953 -10.301 1.00 49.09 299 LYS A O 1
ATOM 2366 N N . GLY A 1 300 ? 19.055 -16.776 -9.982 1.00 58.78 300 GLY A N 1
ATOM 2367 C CA . GLY A 1 300 ? 17.810 -16.212 -10.483 1.00 58.78 300 GLY A CA 1
ATOM 2368 C C . GLY A 1 300 ? 17.212 -15.210 -9.497 1.00 58.78 300 GLY A C 1
ATOM 2369 O O . GLY A 1 300 ? 17.415 -15.290 -8.283 1.00 58.78 300 GLY A O 1
ATOM 2370 N N . LEU A 1 301 ? 16.461 -14.246 -10.026 1.00 75.19 301 LEU A N 1
ATOM 2371 C CA . LEU A 1 301 ? 15.549 -13.431 -9.228 1.00 75.19 301 LEU A CA 1
ATOM 2372 C C . LEU A 1 301 ? 14.443 -14.341 -8.683 1.00 75.19 301 LEU A C 1
ATOM 2374 O O . LEU A 1 301 ? 13.581 -14.782 -9.435 1.00 75.19 301 LEU A O 1
ATOM 2378 N N . HIS A 1 302 ? 14.462 -14.618 -7.382 1.00 80.69 302 HIS A N 1
ATOM 2379 C CA . HIS A 1 302 ? 13.379 -15.352 -6.731 1.00 80.69 302 HIS A CA 1
ATOM 2380 C C . HIS A 1 302 ? 12.200 -14.405 -6.486 1.00 80.69 302 HIS A C 1
ATOM 2382 O O . HIS A 1 302 ? 12.257 -13.561 -5.592 1.00 80.69 302 HIS A O 1
ATOM 2388 N N . ILE A 1 303 ? 11.163 -14.518 -7.319 1.00 89.06 303 ILE A N 1
ATOM 2389 C CA . ILE A 1 303 ? 9.934 -13.721 -7.247 1.00 89.06 303 ILE A CA 1
ATOM 2390 C C . ILE A 1 303 ? 8.798 -14.643 -6.777 1.00 89.06 303 ILE A C 1
ATOM 2392 O O . ILE A 1 303 ? 8.577 -15.667 -7.422 1.00 89.06 303 ILE A O 1
ATOM 2396 N N . PRO A 1 304 ? 8.091 -14.315 -5.679 1.00 90.44 304 PRO A N 1
ATOM 2397 C CA . PRO A 1 304 ? 6.970 -15.118 -5.198 1.00 90.44 304 PRO A CA 1
ATOM 2398 C C . PRO A 1 304 ? 5.841 -15.216 -6.228 1.00 90.44 304 PRO A C 1
ATOM 2400 O O . PRO A 1 304 ? 5.504 -14.232 -6.891 1.00 90.44 304 PRO A O 1
ATOM 2403 N N . ARG A 1 305 ? 5.237 -16.399 -6.346 1.00 92.50 305 ARG A N 1
ATOM 2404 C CA . ARG A 1 305 ? 4.053 -16.611 -7.181 1.00 92.50 305 ARG A CA 1
ATOM 2405 C C . ARG A 1 305 ? 2.789 -16.137 -6.475 1.00 92.50 305 ARG A C 1
ATOM 2407 O O . ARG A 1 305 ? 2.720 -16.052 -5.247 1.00 92.50 305 ARG A O 1
ATOM 2414 N N . LEU A 1 306 ? 1.781 -15.832 -7.284 1.00 95.38 306 LEU A N 1
ATOM 2415 C CA . LEU A 1 306 ? 0.456 -15.441 -6.821 1.00 95.38 306 LEU A CA 1
ATOM 2416 C C . LEU A 1 306 ? -0.518 -16.615 -6.937 1.00 95.38 306 LEU A C 1
ATOM 2418 O O . LEU A 1 306 ? -0.376 -17.467 -7.811 1.00 95.38 306 LEU A O 1
ATOM 2422 N N . THR A 1 307 ? -1.519 -16.635 -6.062 1.00 95.19 307 THR A N 1
ATOM 2423 C CA . THR A 1 307 ? -2.582 -17.643 -6.057 1.00 95.19 307 THR A CA 1
ATOM 2424 C C . THR A 1 307 ? -3.435 -17.577 -7.323 1.00 95.19 307 THR A C 1
ATOM 2426 O O . THR A 1 307 ? -3.709 -16.500 -7.856 1.00 95.19 307 THR A O 1
ATOM 2429 N N . GLU A 1 308 ? -3.957 -18.730 -7.746 1.00 95.19 308 GLU A N 1
ATOM 2430 C CA . GLU A 1 308 ? -4.926 -18.823 -8.848 1.00 95.19 308 GLU A CA 1
ATOM 2431 C C . GLU A 1 308 ? -6.160 -17.939 -8.595 1.00 95.19 308 GLU A C 1
ATOM 2433 O O . GLU A 1 308 ? -6.648 -17.263 -9.497 1.00 95.19 308 GLU A O 1
ATOM 2438 N N . VAL A 1 309 ? -6.626 -17.882 -7.338 1.00 95.94 309 VAL A N 1
ATOM 2439 C CA . VAL A 1 309 ? -7.764 -17.045 -6.924 1.00 95.94 309 VAL A CA 1
ATOM 2440 C C . VAL A 1 309 ? -7.505 -15.578 -7.256 1.00 95.94 309 VAL A C 1
ATOM 2442 O O . VAL A 1 309 ? -8.359 -14.930 -7.857 1.00 95.94 309 VAL A O 1
ATOM 2445 N N . PHE A 1 310 ? -6.325 -15.055 -6.907 1.00 97.06 310 PHE A N 1
ATOM 2446 C CA . PHE A 1 310 ? -5.954 -13.691 -7.265 1.00 97.06 310 PHE A CA 1
ATOM 2447 C C . PHE A 1 310 ? -5.937 -13.504 -8.784 1.00 97.06 310 PHE A C 1
ATOM 2449 O O . PHE A 1 310 ? -6.561 -12.569 -9.277 1.00 97.06 310 PHE A O 1
ATOM 2456 N N . LEU A 1 311 ? -5.271 -14.396 -9.527 1.00 96.44 311 LEU A N 1
ATOM 2457 C CA . LEU A 1 311 ? -5.114 -14.280 -10.983 1.00 96.44 311 LEU A CA 1
ATOM 2458 C C . LEU A 1 311 ? -6.460 -14.244 -11.722 1.00 96.44 311 LEU A C 1
ATOM 2460 O O . LEU A 1 311 ? -6.627 -13.432 -12.633 1.00 96.44 311 LEU A O 1
ATOM 2464 N N . VAL A 1 312 ? -7.429 -15.057 -11.291 1.00 96.38 312 VAL A N 1
ATOM 2465 C CA . VAL A 1 312 ? -8.800 -15.052 -11.826 1.00 96.38 312 VAL A CA 1
ATOM 2466 C C . VAL A 1 312 ? -9.515 -13.736 -11.512 1.00 96.38 312 VAL A C 1
ATOM 2468 O O . VAL A 1 312 ? -10.140 -13.156 -12.397 1.00 96.38 312 VAL A O 1
ATOM 2471 N N . LEU A 1 313 ? -9.404 -13.230 -10.279 1.00 96.44 313 LEU A N 1
ATOM 2472 C CA . LEU A 1 313 ? -10.081 -11.997 -9.854 1.00 96.44 313 LEU A CA 1
ATOM 2473 C C . LEU A 1 313 ? -9.584 -10.745 -10.586 1.00 96.44 313 LEU A C 1
ATOM 2475 O O . LEU A 1 313 ? -10.343 -9.794 -10.761 1.00 96.44 313 LEU A O 1
ATOM 2479 N N . VAL A 1 314 ? -8.314 -10.719 -10.991 1.00 95.19 314 VAL A N 1
ATOM 2480 C CA . VAL A 1 314 ? -7.702 -9.542 -11.629 1.00 95.19 314 VAL A CA 1
ATOM 2481 C C . VAL A 1 314 ? -7.750 -9.584 -13.154 1.00 95.19 314 VAL A C 1
ATOM 2483 O O . VAL A 1 314 ? -7.470 -8.571 -13.805 1.00 95.19 314 VAL A O 1
ATOM 2486 N N . GLN A 1 315 ? -8.121 -10.720 -13.744 1.00 91.81 315 GLN A N 1
ATOM 2487 C CA . GLN A 1 315 ? -8.219 -10.869 -15.189 1.00 91.81 315 GLN A CA 1
ATOM 2488 C C . GLN A 1 315 ? -9.255 -9.893 -15.773 1.00 91.81 315 GLN A C 1
ATOM 2490 O O . GLN A 1 315 ? -10.402 -9.840 -15.342 1.00 91.81 315 GLN A O 1
ATOM 2495 N N . GLY A 1 316 ? -8.847 -9.098 -16.768 1.00 86.38 316 GLY A N 1
ATOM 2496 C CA . GLY A 1 316 ? -9.724 -8.118 -17.425 1.00 86.38 316 GLY A CA 1
ATOM 2497 C C . GLY A 1 316 ? -10.057 -6.875 -16.587 1.00 86.38 316 GLY A C 1
ATOM 2498 O O . GLY A 1 316 ? -10.875 -6.062 -17.012 1.00 86.38 316 GLY A O 1
ATOM 2499 N N . THR A 1 317 ? -9.432 -6.701 -15.420 1.00 90.81 317 THR A N 1
ATOM 2500 C CA . THR A 1 317 ? -9.613 -5.510 -14.576 1.00 90.81 317 THR A CA 1
ATOM 2501 C C . THR A 1 317 ? -8.634 -4.390 -14.941 1.00 90.81 317 THR A C 1
ATOM 2503 O O . THR A 1 317 ? -7.585 -4.620 -15.543 1.00 90.81 317 THR A O 1
ATOM 2506 N N . SER A 1 318 ? -8.920 -3.162 -14.499 1.00 90.94 318 SER A N 1
ATOM 2507 C CA . SER A 1 318 ? -8.017 -2.007 -14.619 1.00 90.94 318 SER A CA 1
ATOM 2508 C C . SER A 1 318 ? -6.931 -1.968 -13.528 1.00 90.94 318 SER A C 1
ATOM 2510 O O . SER A 1 318 ? -6.388 -0.900 -13.235 1.00 90.94 318 SER A O 1
ATOM 2512 N N . LEU A 1 319 ? -6.619 -3.102 -12.885 1.00 94.50 319 LEU A N 1
ATOM 2513 C CA . LEU A 1 319 ? -5.719 -3.141 -11.729 1.00 94.50 319 LEU A CA 1
ATOM 2514 C C . LEU A 1 319 ? -4.309 -2.635 -12.069 1.00 94.50 319 LEU A C 1
ATOM 2516 O O . LEU A 1 319 ? -3.707 -1.942 -11.258 1.00 94.50 319 LEU A O 1
ATOM 2520 N N . ILE A 1 320 ? -3.799 -2.914 -13.275 1.00 94.12 320 ILE A N 1
ATOM 2521 C CA . ILE A 1 320 ? -2.481 -2.426 -13.723 1.00 94.12 320 ILE A CA 1
ATOM 2522 C C . ILE A 1 320 ? -2.450 -0.895 -13.740 1.00 94.12 320 ILE A C 1
ATOM 2524 O O . ILE A 1 320 ? -1.562 -0.293 -13.144 1.00 94.12 320 ILE A O 1
ATOM 2528 N N . GLN A 1 321 ? -3.445 -0.261 -14.369 1.00 92.12 321 GLN A N 1
ATOM 2529 C CA . GLN A 1 321 ? -3.553 1.202 -14.434 1.00 92.12 321 GLN A CA 1
ATOM 2530 C C . GLN A 1 321 ? -3.644 1.809 -13.033 1.00 92.12 321 GLN A C 1
ATOM 2532 O O . GLN A 1 321 ? -3.037 2.839 -12.744 1.00 92.12 321 GLN A O 1
ATOM 2537 N N . ARG A 1 322 ? -4.358 1.128 -12.136 1.00 91.88 322 ARG A N 1
ATOM 2538 C CA . ARG A 1 322 ? -4.506 1.561 -10.754 1.00 91.88 322 ARG A CA 1
ATOM 2539 C C . ARG A 1 322 ? -3.221 1.442 -9.943 1.00 91.88 322 ARG A C 1
ATOM 2541 O O . ARG A 1 322 ? -2.865 2.386 -9.247 1.00 91.88 322 ARG A O 1
ATOM 2548 N N . LEU A 1 323 ? -2.504 0.326 -10.066 1.00 93.94 323 LEU A N 1
ATOM 2549 C CA . LEU A 1 323 ? -1.183 0.154 -9.460 1.00 93.94 323 LEU A CA 1
ATOM 2550 C C . LEU A 1 323 ? -0.193 1.187 -10.005 1.00 93.94 323 LEU A C 1
ATOM 2552 O O . LEU A 1 323 ? 0.583 1.728 -9.229 1.00 93.94 323 LEU A O 1
ATOM 2556 N N . MET A 1 324 ? -0.249 1.522 -11.300 1.00 91.62 324 MET A N 1
ATOM 2557 C CA . MET A 1 324 ? 0.571 2.598 -11.869 1.00 91.62 324 MET A CA 1
ATOM 2558 C C . MET A 1 324 ? 0.241 3.963 -11.249 1.00 91.62 324 MET A C 1
ATOM 2560 O O . MET A 1 324 ? 1.163 4.684 -10.870 1.00 91.62 324 MET A O 1
ATOM 2564 N N . SER A 1 325 ? -1.049 4.297 -11.116 1.00 88.69 325 SER A N 1
ATOM 2565 C CA . SER A 1 325 ? -1.516 5.549 -10.500 1.00 88.69 325 SER A CA 1
ATOM 2566 C C . SER A 1 325 ? -1.054 5.668 -9.044 1.00 88.69 325 SER A C 1
ATOM 2568 O O . SER A 1 325 ? -0.423 6.648 -8.653 1.00 88.69 325 SER A O 1
ATOM 2570 N N . VAL A 1 326 ? -1.288 4.623 -8.248 1.00 88.00 326 VAL A N 1
ATOM 2571 C CA . VAL A 1 326 ? -1.002 4.610 -6.807 1.00 88.00 326 VAL A CA 1
ATOM 2572 C C . VAL A 1 326 ? 0.486 4.416 -6.492 1.00 88.00 326 VAL A C 1
ATOM 2574 O O . VAL A 1 326 ? 0.984 4.972 -5.520 1.00 88.00 326 VAL A O 1
ATOM 2577 N N . ALA A 1 327 ? 1.257 3.717 -7.329 1.00 82.38 327 ALA A N 1
ATOM 2578 C CA . ALA A 1 327 ? 2.718 3.698 -7.186 1.00 82.38 327 ALA A CA 1
ATOM 2579 C C . ALA A 1 327 ? 3.321 5.114 -7.289 1.00 82.38 327 ALA A C 1
ATOM 2581 O O . ALA A 1 327 ? 4.454 5.338 -6.860 1.00 82.38 327 ALA A O 1
ATOM 2582 N N . TYR A 1 328 ? 2.555 6.068 -7.833 1.00 74.31 328 TYR A N 1
ATOM 2583 C CA . TYR A 1 328 ? 2.930 7.457 -8.007 1.00 74.31 328 TYR A CA 1
ATOM 2584 C C . TYR A 1 328 ? 1.884 8.442 -7.423 1.00 74.31 328 TYR A C 1
ATOM 2586 O O . TYR A 1 328 ? 1.341 9.301 -8.111 1.00 74.31 328 TYR A O 1
ATOM 2594 N N . THR A 1 329 ? 1.628 8.402 -6.112 1.00 65.19 329 THR A N 1
ATOM 2595 C CA . THR A 1 329 ? 0.692 9.333 -5.436 1.00 65.19 329 THR A CA 1
ATOM 2596 C C . THR A 1 329 ? 1.221 10.771 -5.220 1.00 65.19 329 THR A C 1
ATOM 2598 O O . THR A 1 329 ? 0.758 11.466 -4.316 1.00 65.19 329 THR A O 1
ATOM 2601 N N . TYR A 1 330 ? 2.200 11.258 -5.994 1.00 61.25 330 TYR A N 1
ATOM 2602 C CA . TYR A 1 330 ? 3.017 12.422 -5.588 1.00 61.25 330 TYR A CA 1
ATOM 2603 C C . TYR A 1 330 ? 2.623 13.779 -6.183 1.00 61.25 330 TYR A C 1
ATOM 2605 O O . TYR A 1 330 ? 3.024 14.801 -5.629 1.00 61.25 330 TYR A O 1
ATOM 2613 N N . ASP A 1 331 ? 1.809 13.821 -7.243 1.00 57.94 331 ASP A N 1
ATOM 2614 C CA . ASP A 1 331 ? 1.493 15.080 -7.947 1.00 57.94 331 ASP A CA 1
ATOM 2615 C C . ASP A 1 331 ? 0.687 16.088 -7.095 1.00 57.94 331 ASP A C 1
ATOM 2617 O O . ASP A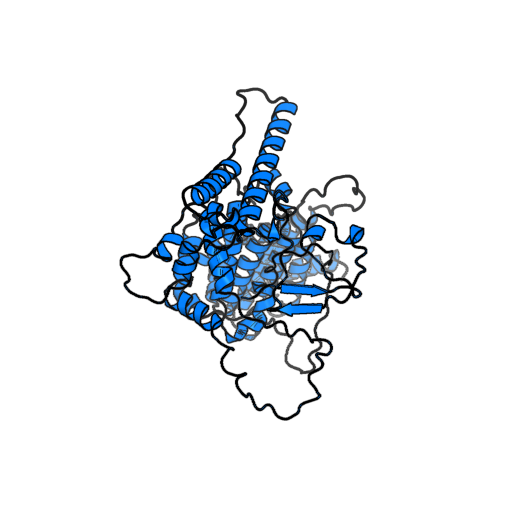 1 331 ? 0.662 17.268 -7.423 1.00 57.94 331 ASP A O 1
ATOM 2621 N N . ASN A 1 332 ? 0.091 15.660 -5.972 1.00 59.62 332 ASN A N 1
ATOM 2622 C CA . ASN A 1 332 ? -0.761 16.494 -5.107 1.00 59.62 332 ASN A CA 1
ATOM 2623 C C . ASN A 1 332 ? -0.404 16.388 -3.611 1.00 59.62 332 ASN A C 1
ATOM 2625 O O . ASN A 1 332 ? -1.270 16.514 -2.744 1.00 59.62 332 ASN A O 1
ATOM 2629 N N . LEU A 1 333 ? 0.856 16.111 -3.271 1.00 66.00 333 LEU A N 1
ATOM 2630 C CA . LEU A 1 333 ? 1.287 16.102 -1.870 1.00 66.00 333 LEU A CA 1
ATOM 2631 C C . LEU A 1 333 ? 1.625 17.516 -1.407 1.00 66.00 333 LEU A C 1
ATOM 2633 O O . LEU A 1 333 ? 2.550 18.151 -1.908 1.00 66.00 333 LEU A O 1
ATOM 2637 N N . ALA A 1 334 ? 0.900 18.002 -0.403 1.00 65.31 334 ALA A N 1
ATOM 2638 C CA . ALA A 1 334 ? 1.260 19.261 0.226 1.00 65.31 334 ALA A CA 1
ATOM 2639 C C . ALA A 1 334 ? 2.597 19.102 0.992 1.00 65.31 334 ALA A C 1
ATOM 2641 O O . ALA A 1 334 ? 2.766 18.096 1.689 1.00 65.31 334 ALA A O 1
ATOM 2642 N N . PRO A 1 335 ? 3.524 20.082 0.943 1.00 64.81 335 PRO A N 1
ATOM 2643 C CA . PRO A 1 335 ? 4.794 20.055 1.688 1.00 64.81 335 PRO A CA 1
ATOM 2644 C C . PRO A 1 335 ? 4.648 19.716 3.182 1.00 64.81 335 PRO A C 1
ATOM 2646 O O . PRO A 1 335 ? 5.492 19.038 3.762 1.00 64.81 335 PRO A O 1
ATOM 2649 N N . ARG A 1 336 ? 3.523 20.101 3.793 1.00 62.84 336 ARG A N 1
ATOM 2650 C CA . ARG A 1 336 ? 3.150 19.733 5.170 1.00 62.84 336 ARG A CA 1
ATOM 2651 C C . ARG A 1 336 ? 3.002 18.222 5.388 1.00 62.84 336 ARG A C 1
ATOM 2653 O O . ARG A 1 336 ? 3.520 17.699 6.367 1.00 62.84 336 ARG A O 1
ATOM 2660 N N . VAL A 1 337 ? 2.391 17.505 4.441 1.00 60.41 337 VAL A N 1
ATOM 2661 C CA . VAL A 1 337 ? 2.211 16.045 4.507 1.00 60.41 337 VAL A CA 1
ATOM 2662 C C . VAL A 1 337 ? 3.571 15.372 4.425 1.00 60.41 337 VAL A C 1
ATOM 2664 O O . VAL A 1 337 ? 3.819 14.403 5.133 1.00 60.41 337 VAL A O 1
ATOM 2667 N N . LEU A 1 338 ? 4.490 15.929 3.627 1.00 59.78 338 LEU A N 1
ATOM 2668 C CA . LEU A 1 338 ? 5.876 15.472 3.573 1.00 59.78 338 LEU A CA 1
ATOM 2669 C C . LEU A 1 338 ? 6.591 15.610 4.927 1.00 59.78 338 LEU A C 1
ATOM 2671 O O . LEU A 1 338 ? 7.355 14.704 5.265 1.00 59.78 338 LEU A O 1
ATOM 2675 N N . LYS A 1 339 ? 6.307 16.674 5.69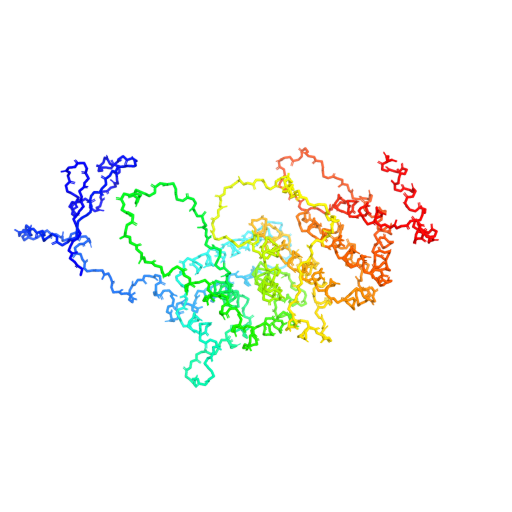5 1.00 63.00 339 LYS A N 1
ATOM 2676 C CA . LYS A 1 339 ? 6.849 16.911 7.044 1.00 63.00 339 LYS A CA 1
ATOM 2677 C C . LYS A 1 339 ? 6.200 16.026 8.112 1.00 63.00 339 LYS A C 1
ATOM 2679 O O . LYS A 1 339 ? 6.924 15.440 8.901 1.00 63.00 339 LYS A O 1
ATOM 2684 N N . ALA A 1 340 ? 4.880 15.848 8.111 1.00 57.78 340 ALA A N 1
ATOM 2685 C CA . ALA A 1 340 ? 4.196 14.945 9.047 1.00 57.78 340 ALA A CA 1
ATOM 2686 C C . ALA A 1 340 ? 4.516 13.454 8.789 1.00 57.78 340 ALA A C 1
ATOM 2688 O O . ALA A 1 340 ? 4.507 12.621 9.697 1.00 57.78 340 ALA A O 1
ATOM 2689 N N . GLN A 1 341 ? 4.826 13.107 7.536 1.00 57.44 341 GLN A N 1
ATOM 2690 C CA . GLN A 1 341 ? 5.227 11.763 7.106 1.00 57.44 341 GLN A CA 1
ATOM 2691 C C . GLN A 1 341 ? 6.746 11.558 7.074 1.00 57.44 341 GLN A C 1
ATOM 2693 O O . GLN A 1 341 ? 7.193 10.526 6.584 1.00 57.44 341 GLN A O 1
ATOM 2698 N N . SER A 1 342 ? 7.571 12.499 7.539 1.00 52.56 342 SER A N 1
ATOM 2699 C CA . SER A 1 342 ? 9.002 12.208 7.726 1.00 52.56 342 SER A CA 1
ATOM 2700 C C . SER A 1 342 ? 9.198 11.110 8.787 1.00 52.56 342 SER A C 1
ATOM 2702 O O . SER A 1 342 ? 10.097 10.280 8.654 1.00 52.56 342 SER A O 1
ATOM 2704 N N . ASP A 1 343 ? 8.275 11.039 9.752 1.00 51.97 343 ASP A N 1
ATOM 2705 C CA . ASP A 1 343 ? 8.222 10.024 10.807 1.00 51.97 343 ASP A CA 1
ATOM 2706 C C . ASP A 1 343 ? 7.426 8.759 10.422 1.00 51.97 343 ASP A C 1
ATOM 2708 O O . ASP A 1 343 ? 7.531 7.735 11.099 1.00 51.97 343 ASP A O 1
ATOM 2712 N N . HIS A 1 344 ? 6.653 8.785 9.327 1.00 59.94 344 HIS A N 1
ATOM 2713 C CA . HIS A 1 344 ? 5.706 7.719 8.971 1.00 59.94 344 HIS A CA 1
ATOM 2714 C C . HIS A 1 344 ? 6.003 7.107 7.593 1.00 59.94 344 HIS A C 1
ATOM 2716 O O . HIS A 1 344 ? 6.254 7.791 6.603 1.00 59.94 344 HIS A O 1
ATOM 2722 N N . ARG A 1 345 ? 5.991 5.770 7.526 1.00 72.56 345 ARG A N 1
ATOM 2723 C CA . ARG A 1 345 ? 6.491 4.992 6.376 1.00 72.56 345 ARG A CA 1
ATOM 2724 C C . ARG A 1 345 ? 5.442 4.703 5.300 1.00 72.56 345 ARG A C 1
ATOM 2726 O O . ARG A 1 345 ? 5.788 4.100 4.288 1.00 72.56 345 ARG A O 1
ATOM 2733 N N . SER A 1 346 ? 4.204 5.170 5.463 1.00 78.62 346 SER A N 1
ATOM 2734 C CA . SER A 1 346 ? 3.068 4.795 4.604 1.00 78.62 346 SER A CA 1
ATOM 2735 C C . SER A 1 346 ? 3.327 5.001 3.110 1.00 78.62 346 SER A C 1
ATOM 2737 O O . SER A 1 346 ? 3.036 4.126 2.307 1.00 78.62 346 SER A O 1
ATOM 2739 N N . ARG A 1 347 ? 3.975 6.103 2.715 1.00 80.44 347 ARG A N 1
ATOM 2740 C CA . ARG A 1 347 ? 4.328 6.375 1.308 1.00 80.44 347 ARG A CA 1
ATOM 2741 C C . ARG A 1 347 ? 5.296 5.354 0.730 1.00 80.44 347 ARG A C 1
ATOM 2743 O O . ARG A 1 347 ? 5.149 4.918 -0.408 1.00 80.44 347 ARG A O 1
ATOM 2750 N N . HIS A 1 348 ? 6.304 5.004 1.519 1.00 84.19 348 HIS A N 1
ATOM 2751 C CA . HIS A 1 348 ? 7.249 3.963 1.150 1.00 84.19 348 HIS A CA 1
ATOM 2752 C C . HIS A 1 348 ? 6.529 2.622 1.016 1.00 84.19 348 HIS A C 1
ATOM 2754 O O . HIS A 1 348 ? 6.760 1.906 0.051 1.00 84.19 348 HIS A O 1
ATOM 2760 N N . GLU A 1 349 ? 5.613 2.319 1.934 1.00 89.00 349 GLU A N 1
ATOM 2761 C CA . GLU A 1 349 ? 4.807 1.100 1.911 1.00 89.00 349 GLU A CA 1
ATOM 2762 C C . GLU A 1 349 ? 3.860 1.026 0.705 1.00 89.00 349 GLU A C 1
ATOM 2764 O O . GLU A 1 349 ? 3.809 -0.011 0.050 1.00 89.00 349 GLU A O 1
ATOM 2769 N N . VAL A 1 350 ? 3.172 2.115 0.341 1.00 90.88 350 VAL A N 1
ATOM 2770 C CA . VAL A 1 350 ? 2.310 2.165 -0.854 1.00 90.88 350 VAL A CA 1
ATOM 2771 C C . VAL A 1 350 ? 3.112 1.836 -2.114 1.00 90.88 350 VAL A C 1
ATOM 2773 O O . VAL A 1 350 ? 2.705 0.971 -2.891 1.00 90.88 350 VAL A O 1
ATOM 2776 N N . SER A 1 351 ? 4.266 2.486 -2.303 1.00 90.25 351 SER A N 1
ATOM 2777 C CA . SER A 1 351 ? 5.152 2.226 -3.444 1.00 90.25 351 SER A CA 1
ATOM 2778 C C . SER A 1 351 ? 5.703 0.795 -3.412 1.00 90.25 351 SER A C 1
ATOM 2780 O O . SER A 1 351 ? 5.619 0.088 -4.416 1.00 90.25 351 SER A O 1
ATOM 2782 N N . HIS A 1 352 ? 6.161 0.328 -2.246 1.00 91.44 352 HIS A N 1
ATOM 2783 C CA . HIS A 1 352 ? 6.648 -1.034 -2.039 1.00 91.44 352 HIS A CA 1
ATOM 2784 C C . HIS A 1 352 ? 5.610 -2.089 -2.427 1.00 91.44 352 HIS A C 1
ATOM 2786 O O . HIS A 1 352 ? 5.868 -2.886 -3.325 1.00 91.44 352 HIS A O 1
ATOM 2792 N N . TYR A 1 353 ? 4.429 -2.087 -1.804 1.00 94.50 353 TYR A N 1
ATOM 2793 C CA . TYR A 1 353 ? 3.412 -3.109 -2.057 1.00 94.50 353 TYR A CA 1
ATOM 2794 C C . TYR A 1 353 ? 2.855 -3.019 -3.482 1.00 94.50 353 TYR A C 1
ATOM 2796 O O . TYR A 1 353 ? 2.627 -4.052 -4.110 1.00 94.50 353 TYR A O 1
ATOM 2804 N N . SER A 1 354 ? 2.709 -1.809 -4.040 1.00 94.62 354 SER A N 1
ATOM 2805 C CA . SER A 1 354 ? 2.268 -1.638 -5.432 1.00 94.62 354 SER A CA 1
ATOM 2806 C C . SER A 1 354 ? 3.266 -2.249 -6.418 1.00 94.62 354 SER A C 1
ATOM 2808 O O . SER A 1 354 ? 2.886 -3.031 -7.292 1.00 94.62 354 SER A O 1
ATOM 2810 N N . MET A 1 355 ? 4.554 -1.927 -6.263 1.00 94.06 355 MET A N 1
ATOM 2811 C CA . MET A 1 355 ? 5.616 -2.455 -7.120 1.00 94.06 355 MET A CA 1
ATOM 2812 C C . MET A 1 355 ? 5.820 -3.953 -6.908 1.00 94.06 355 MET A C 1
ATOM 2814 O O . MET A 1 355 ? 5.983 -4.689 -7.880 1.00 94.06 355 MET A O 1
ATOM 2818 N N . TRP A 1 356 ? 5.774 -4.422 -5.662 1.00 94.19 356 TRP A N 1
ATOM 2819 C CA . TRP A 1 356 ? 5.900 -5.834 -5.317 1.00 94.19 356 TRP A CA 1
ATOM 2820 C C . TRP A 1 356 ? 4.793 -6.674 -5.964 1.00 94.19 356 TRP A C 1
ATOM 2822 O O . TRP A 1 356 ? 5.083 -7.695 -6.597 1.00 94.19 356 TRP A O 1
ATOM 2832 N N . LEU A 1 357 ? 3.537 -6.219 -5.875 1.00 95.75 357 LEU A N 1
ATOM 2833 C CA . LEU A 1 357 ? 2.399 -6.919 -6.466 1.00 95.75 357 LEU A CA 1
ATOM 2834 C C . LEU A 1 357 ? 2.497 -6.935 -7.992 1.00 95.75 357 LEU A C 1
ATOM 2836 O O . LEU A 1 357 ? 2.296 -7.979 -8.607 1.00 95.75 357 LEU A O 1
ATOM 2840 N N . LEU A 1 358 ? 2.868 -5.804 -8.602 1.00 95.56 358 LEU A N 1
ATOM 2841 C CA . LEU A 1 358 ? 3.039 -5.699 -10.051 1.00 95.56 358 LEU A CA 1
ATOM 2842 C C . LEU A 1 358 ? 4.151 -6.624 -10.569 1.00 95.56 358 LEU A C 1
ATOM 2844 O O . LEU A 1 358 ? 3.970 -7.292 -11.586 1.00 95.56 358 LEU A O 1
ATOM 2848 N N . VAL A 1 359 ? 5.285 -6.699 -9.864 1.00 95.00 359 VAL A N 1
ATOM 2849 C CA . VAL A 1 359 ? 6.404 -7.599 -10.190 1.00 95.00 359 VAL A CA 1
ATOM 2850 C C . VAL A 1 359 ? 5.973 -9.061 -10.105 1.00 95.00 359 VAL A C 1
ATOM 2852 O O . VAL A 1 359 ? 6.214 -9.820 -11.045 1.00 95.00 359 VAL A O 1
ATOM 2855 N N . SER A 1 360 ? 5.325 -9.447 -9.003 1.00 94.62 360 SER A N 1
ATOM 2856 C CA . SER A 1 360 ? 4.869 -10.823 -8.771 1.00 94.62 360 SER A CA 1
ATOM 2857 C C . SER A 1 360 ? 3.798 -11.232 -9.786 1.00 94.62 360 SER A C 1
ATOM 2859 O O . SER A 1 360 ? 3.833 -12.333 -10.336 1.00 94.62 360 SER A O 1
ATOM 2861 N N . TRP A 1 361 ? 2.901 -10.310 -10.140 1.00 95.44 361 TRP A N 1
ATOM 2862 C CA . TRP A 1 361 ? 1.879 -10.552 -11.153 1.00 95.44 361 TRP A CA 1
ATOM 2863 C C . TRP A 1 361 ? 2.474 -10.670 -12.558 1.00 95.44 361 TRP A C 1
ATOM 2865 O O . TRP A 1 361 ? 2.151 -11.613 -13.278 1.00 95.44 361 TRP A O 1
ATOM 2875 N N . ALA A 1 362 ? 3.406 -9.789 -12.931 1.00 93.81 362 ALA A N 1
ATOM 2876 C CA . ALA A 1 362 ? 4.110 -9.864 -14.211 1.00 93.81 362 ALA A CA 1
ATOM 2877 C C . ALA A 1 362 ? 5.006 -11.102 -14.345 1.00 93.81 362 ALA A C 1
ATOM 2879 O O . ALA A 1 362 ? 5.331 -11.506 -15.462 1.00 93.81 362 ALA A O 1
ATOM 2880 N N . HIS A 1 363 ? 5.425 -11.692 -13.222 1.00 91.94 363 HIS A N 1
ATOM 2881 C CA . HIS A 1 363 ? 6.117 -12.974 -13.213 1.00 91.94 363 HIS A CA 1
ATOM 2882 C C . HIS A 1 363 ? 5.169 -14.142 -13.523 1.00 91.94 363 HIS A C 1
ATOM 2884 O O . HIS A 1 363 ? 5.556 -15.055 -14.246 1.00 91.94 363 HIS A O 1
ATOM 2890 N N . CYS A 1 364 ? 3.930 -14.088 -13.027 1.00 92.19 364 CYS A N 1
ATOM 2891 C CA . CYS A 1 364 ? 2.920 -15.123 -13.259 1.00 92.19 364 CYS A CA 1
ATOM 2892 C C . CYS A 1 364 ? 2.190 -14.971 -14.606 1.00 92.19 364 CYS A C 1
ATOM 2894 O O . CYS A 1 364 ? 1.644 -15.941 -15.121 1.00 92.19 364 CYS A O 1
ATOM 2896 N N . CYS A 1 365 ? 2.147 -13.761 -15.174 1.00 91.38 365 CYS A N 1
ATOM 2897 C CA . CYS A 1 365 ? 1.365 -13.450 -16.368 1.00 91.38 365 CYS A CA 1
ATOM 2898 C C . CYS A 1 365 ? 2.098 -12.462 -17.291 1.00 91.38 365 CYS A C 1
ATOM 2900 O O . CYS A 1 365 ? 2.262 -11.282 -16.969 1.00 91.38 365 CYS A O 1
ATOM 2902 N N . SER A 1 366 ? 2.493 -12.919 -18.486 1.00 87.81 366 SER A N 1
ATOM 2903 C CA . SER A 1 366 ? 3.207 -12.092 -19.472 1.00 87.81 366 SER A CA 1
ATOM 2904 C C . SER A 1 366 ? 2.360 -10.941 -20.034 1.00 87.81 366 SER A C 1
ATOM 2906 O O . SER A 1 366 ? 2.922 -9.906 -20.405 1.00 87.81 366 SER A O 1
ATOM 2908 N N . LEU A 1 367 ? 1.023 -11.057 -19.998 1.00 90.50 367 LEU A N 1
ATOM 2909 C CA . LEU A 1 367 ? 0.089 -10.003 -20.424 1.00 90.50 367 LEU A CA 1
ATOM 2910 C C . LEU A 1 367 ? 0.228 -8.711 -19.610 1.00 90.50 367 LEU A C 1
ATOM 2912 O O . LEU A 1 367 ? -0.136 -7.635 -20.084 1.00 90.50 367 LEU A O 1
ATOM 2916 N N . VAL A 1 368 ? 0.764 -8.786 -18.389 1.00 93.88 368 VAL A N 1
ATOM 2917 C CA . VAL A 1 368 ? 1.009 -7.593 -17.571 1.00 93.88 368 VAL A CA 1
ATOM 2918 C C . VAL A 1 368 ? 2.052 -6.704 -18.244 1.00 93.88 368 VAL A C 1
ATOM 2920 O O . VAL A 1 368 ? 1.853 -5.497 -18.354 1.00 93.88 368 VAL A O 1
ATOM 2923 N N . LYS A 1 369 ? 3.143 -7.288 -18.758 1.00 93.94 369 LYS A N 1
ATOM 2924 C CA . LYS A 1 369 ? 4.199 -6.522 -19.433 1.00 93.94 369 LYS A CA 1
ATOM 2925 C C . LYS A 1 369 ? 3.744 -5.958 -20.770 1.00 93.94 369 LYS A C 1
ATOM 2927 O O . LYS A 1 369 ? 4.130 -4.838 -21.083 1.00 93.94 369 LYS A O 1
ATOM 2932 N N . SER A 1 370 ? 2.931 -6.692 -21.535 1.00 92.50 370 SER A N 1
ATOM 2933 C CA . SER A 1 370 ? 2.352 -6.146 -22.768 1.00 92.50 370 SER A CA 1
ATOM 2934 C C . SER A 1 370 ? 1.410 -4.983 -22.456 1.00 92.50 370 SER A C 1
ATOM 2936 O O . SER A 1 370 ? 1.575 -3.910 -23.015 1.00 92.50 370 SER A O 1
ATOM 2938 N N . SER A 1 371 ? 0.530 -5.131 -21.461 1.00 94.00 371 SER A N 1
ATOM 2939 C CA . SER A 1 371 ? -0.387 -4.059 -21.044 1.00 94.00 371 SER A CA 1
ATOM 2940 C C . SER A 1 371 ? 0.350 -2.812 -20.540 1.00 94.00 371 SER A C 1
ATOM 2942 O O . SER A 1 371 ? -0.086 -1.691 -20.781 1.00 94.00 371 SER A O 1
ATOM 2944 N N . LEU A 1 372 ? 1.478 -2.990 -19.842 1.00 94.31 372 LEU A N 1
ATOM 2945 C CA . LEU A 1 372 ? 2.348 -1.882 -19.440 1.00 94.31 372 LEU A CA 1
ATOM 2946 C C . LEU A 1 372 ? 3.045 -1.234 -20.641 1.00 94.31 372 LEU A C 1
ATOM 2948 O O . LEU A 1 372 ? 3.153 -0.012 -20.683 1.00 94.31 372 LEU A O 1
ATOM 2952 N N . ALA A 1 373 ? 3.528 -2.036 -21.594 1.00 93.06 373 ALA A N 1
ATOM 2953 C CA . ALA A 1 373 ? 4.181 -1.551 -22.809 1.00 93.06 373 ALA A CA 1
ATOM 2954 C C . ALA A 1 373 ? 3.228 -0.740 -23.701 1.00 93.06 373 ALA A C 1
ATOM 2956 O O . ALA A 1 373 ? 3.658 0.243 -24.300 1.00 93.06 373 ALA A O 1
ATOM 2957 N N . ASP A 1 374 ? 1.952 -1.128 -23.731 1.00 92.88 374 ASP A N 1
ATOM 2958 C CA . ASP A 1 374 ? 0.891 -0.482 -24.510 1.00 92.88 374 ASP A CA 1
ATOM 2959 C C . ASP A 1 374 ? 0.288 0.752 -23.807 1.00 92.88 374 ASP A C 1
ATOM 2961 O O . ASP A 1 374 ? -0.569 1.430 -24.368 1.00 92.88 374 ASP A O 1
ATOM 2965 N N . SER A 1 375 ? 0.709 1.062 -22.576 1.00 91.94 375 SER A N 1
ATOM 2966 C CA . SER A 1 375 ? 0.197 2.205 -21.816 1.00 91.94 375 SER A CA 1
ATOM 2967 C C . SER A 1 375 ? 0.781 3.531 -22.310 1.00 91.94 375 SER A C 1
ATOM 2969 O O . SER A 1 375 ? 1.994 3.750 -22.243 1.00 91.94 375 SER A O 1
ATOM 2971 N N . ASP A 1 376 ? -0.090 4.474 -22.680 1.00 90.88 376 ASP A N 1
ATOM 2972 C CA . ASP A 1 376 ? 0.292 5.841 -23.073 1.00 90.88 376 ASP A CA 1
ATOM 2973 C C . ASP A 1 376 ? 1.050 6.594 -21.963 1.00 90.88 376 ASP A C 1
ATOM 2975 O O . ASP A 1 376 ? 1.840 7.500 -22.227 1.00 90.88 376 ASP A O 1
ATOM 2979 N N . HIS A 1 377 ? 0.855 6.193 -20.704 1.00 89.94 377 HIS A N 1
ATOM 2980 C CA . HIS A 1 377 ? 1.468 6.826 -19.537 1.00 89.94 377 HIS A CA 1
ATOM 2981 C C . HIS A 1 377 ? 2.797 6.190 -19.113 1.00 89.94 377 HIS A C 1
ATOM 2983 O O . HIS A 1 377 ? 3.395 6.641 -18.136 1.00 89.94 377 HIS A O 1
ATOM 2989 N N . LEU A 1 378 ? 3.290 5.157 -19.809 1.00 92.06 378 LEU A N 1
ATOM 2990 C CA . LEU A 1 378 ? 4.497 4.428 -19.402 1.00 92.06 378 LEU A CA 1
ATOM 2991 C C . LEU A 1 378 ? 5.726 5.340 -19.285 1.00 92.06 378 LEU A C 1
ATOM 2993 O O . LEU A 1 378 ? 6.476 5.243 -18.314 1.00 92.06 378 LEU A O 1
ATOM 2997 N N . GLN A 1 379 ? 5.947 6.220 -20.266 1.00 93.25 379 GLN A N 1
ATOM 2998 C CA . GLN A 1 379 ? 7.124 7.096 -20.276 1.00 93.25 379 GLN A CA 1
ATOM 2999 C C . GLN A 1 379 ? 7.109 8.064 -19.092 1.00 93.25 379 GLN A C 1
ATOM 3001 O O . GLN A 1 379 ? 8.101 8.164 -18.366 1.00 93.25 379 GLN A O 1
ATOM 3006 N N . ASP A 1 380 ? 5.971 8.720 -18.868 1.00 91.94 380 ASP A N 1
ATOM 3007 C CA . ASP A 1 380 ? 5.790 9.639 -17.748 1.00 91.94 380 ASP A CA 1
ATOM 3008 C C . ASP A 1 380 ? 5.924 8.909 -16.417 1.00 91.94 380 ASP A C 1
ATOM 3010 O O . ASP A 1 380 ? 6.635 9.380 -15.533 1.00 91.94 380 ASP A O 1
ATOM 3014 N N . TRP A 1 381 ? 5.314 7.729 -16.292 1.00 93.50 381 TRP A N 1
ATOM 3015 C CA . TRP A 1 381 ? 5.397 6.888 -15.102 1.00 93.50 381 TRP A CA 1
ATOM 3016 C C . TRP A 1 381 ? 6.844 6.488 -14.776 1.00 93.50 381 TRP A C 1
ATOM 3018 O O . TRP A 1 381 ? 7.290 6.670 -13.643 1.00 93.50 381 TRP A O 1
ATOM 3028 N N . LEU A 1 382 ? 7.626 6.043 -15.767 1.00 94.44 382 LEU A N 1
ATOM 3029 C CA . LEU A 1 382 ? 9.044 5.710 -15.584 1.00 94.44 382 LEU A CA 1
ATOM 3030 C C . LEU A 1 382 ? 9.876 6.930 -15.174 1.00 94.44 382 LEU A C 1
ATOM 3032 O O . LEU A 1 382 ? 10.675 6.837 -14.240 1.00 94.44 382 LEU A O 1
ATOM 3036 N N . LYS A 1 383 ? 9.693 8.082 -15.830 1.00 92.88 383 LYS A N 1
ATOM 3037 C CA . LYS A 1 383 ? 10.402 9.322 -15.473 1.00 92.88 383 LYS A CA 1
ATOM 3038 C C . LYS A 1 383 ? 10.082 9.743 -14.041 1.00 92.88 383 LYS A C 1
ATOM 3040 O O . LYS A 1 383 ? 10.978 10.058 -13.259 1.00 92.88 383 LYS A O 1
ATOM 3045 N N . LYS A 1 384 ? 8.800 9.699 -13.693 1.00 90.50 384 LYS A N 1
ATOM 3046 C CA . LYS A 1 384 ? 8.273 10.036 -12.376 1.00 90.50 384 LYS A CA 1
ATOM 3047 C C . LYS A 1 384 ? 8.881 9.161 -11.279 1.00 90.50 384 LYS A C 1
ATOM 3049 O O . LYS A 1 384 ? 9.526 9.695 -10.378 1.00 90.50 384 LYS A O 1
ATOM 3054 N N . LEU A 1 385 ? 8.773 7.838 -11.413 1.00 91.62 385 LEU A N 1
ATOM 3055 C CA . LEU A 1 385 ? 9.284 6.874 -10.435 1.00 91.62 385 LEU A CA 1
ATOM 3056 C C . LEU A 1 385 ? 10.808 6.914 -10.257 1.00 91.62 385 LEU A C 1
ATOM 3058 O O . LEU A 1 385 ? 11.307 6.676 -9.159 1.00 91.62 385 LEU A O 1
ATOM 3062 N N . THR A 1 386 ? 11.558 7.184 -11.327 1.00 92.62 386 THR A N 1
ATOM 3063 C CA . THR A 1 386 ? 13.026 7.073 -11.299 1.00 92.62 386 THR A CA 1
ATOM 3064 C C . THR A 1 386 ? 13.746 8.380 -10.995 1.00 92.62 386 THR A C 1
ATOM 3066 O O . THR A 1 386 ? 14.853 8.332 -10.459 1.00 92.62 386 THR A O 1
ATOM 3069 N N . LEU A 1 387 ? 13.151 9.535 -11.316 1.00 90.25 387 LEU A N 1
ATOM 3070 C CA . LEU A 1 387 ? 13.810 10.838 -11.193 1.00 90.25 387 LEU A CA 1
ATOM 3071 C C . LEU A 1 387 ? 13.042 11.838 -10.331 1.00 90.25 387 LEU A C 1
ATOM 3073 O O . LEU A 1 387 ? 13.683 12.582 -9.594 1.00 90.25 387 LEU A O 1
ATOM 3077 N N . LEU A 1 388 ? 11.707 11.887 -10.421 1.00 88.31 388 LEU A N 1
ATOM 3078 C CA . LEU A 1 388 ? 10.924 12.993 -9.848 1.00 88.31 388 LEU A CA 1
ATOM 3079 C C . LEU A 1 388 ? 10.489 12.767 -8.397 1.00 88.31 388 LEU A C 1
ATOM 3081 O O . LEU A 1 388 ? 10.245 13.745 -7.695 1.00 88.31 388 LEU A O 1
ATOM 3085 N N . ILE A 1 389 ? 10.435 11.516 -7.928 1.00 86.25 389 ILE A N 1
ATOM 3086 C CA . ILE A 1 389 ? 10.158 11.212 -6.517 1.00 86.25 389 ILE A CA 1
ATOM 3087 C C . ILE A 1 389 ? 11.231 11.868 -5.631 1.00 86.25 389 ILE A C 1
ATOM 3089 O O . ILE A 1 389 ? 12.420 11.570 -5.810 1.00 86.25 389 ILE A O 1
ATOM 3093 N N . PRO A 1 390 ? 10.853 12.730 -4.670 1.00 81.06 390 PRO A N 1
ATOM 3094 C CA . PRO A 1 390 ? 11.818 13.432 -3.835 1.00 81.06 390 PRO A CA 1
ATOM 3095 C C . PRO A 1 390 ? 12.395 12.546 -2.716 1.00 81.06 390 PRO A C 1
ATOM 3097 O O . PRO A 1 390 ? 13.551 12.708 -2.328 1.00 81.06 390 PRO A O 1
ATOM 3100 N N . GLU A 1 391 ? 11.655 11.556 -2.217 1.00 81.31 391 GLU A N 1
ATOM 3101 C CA . GLU A 1 391 ? 12.126 10.643 -1.176 1.00 81.31 391 GLU A CA 1
ATOM 3102 C C . GLU A 1 391 ? 13.044 9.553 -1.736 1.00 81.31 391 GLU A C 1
ATOM 3104 O O . GLU A 1 391 ? 12.637 8.680 -2.504 1.00 81.31 391 GLU A O 1
ATOM 3109 N N . THR A 1 392 ? 14.290 9.524 -1.263 1.00 83.69 392 THR A N 1
ATOM 3110 C CA . THR A 1 392 ? 15.273 8.514 -1.682 1.00 83.69 392 THR A CA 1
ATOM 3111 C C . THR A 1 392 ? 14.822 7.080 -1.411 1.00 83.69 392 THR A C 1
ATOM 3113 O O . THR A 1 392 ? 15.070 6.212 -2.242 1.00 83.69 392 THR A O 1
ATOM 3116 N N . ALA A 1 393 ? 14.147 6.816 -0.288 1.00 83.94 393 ALA A N 1
ATOM 3117 C CA . ALA A 1 393 ? 13.669 5.471 0.038 1.00 83.94 393 ALA A CA 1
ATOM 3118 C C . ALA A 1 393 ? 12.615 4.979 -0.969 1.00 83.94 393 ALA A C 1
ATOM 3120 O O . ALA A 1 393 ? 12.727 3.877 -1.492 1.00 83.94 393 ALA A O 1
ATOM 3121 N N . VAL A 1 394 ? 11.633 5.823 -1.296 1.00 86.25 394 VAL A N 1
ATOM 3122 C CA . VAL A 1 394 ? 10.571 5.494 -2.258 1.00 86.25 394 VAL A CA 1
ATOM 3123 C C . VAL A 1 394 ? 11.156 5.298 -3.657 1.00 86.25 394 VAL A C 1
ATOM 3125 O O . VAL A 1 394 ? 10.833 4.330 -4.344 1.00 86.25 394 VAL A O 1
ATOM 3128 N N . ARG A 1 395 ? 12.059 6.190 -4.077 1.00 89.38 395 ARG A N 1
ATOM 3129 C CA . ARG A 1 395 ? 12.736 6.092 -5.374 1.00 89.38 395 ARG A CA 1
ATOM 3130 C C . ARG A 1 395 ? 13.587 4.824 -5.469 1.00 89.38 395 ARG A C 1
ATOM 3132 O O . ARG A 1 395 ? 13.596 4.166 -6.506 1.00 89.38 395 ARG A O 1
ATOM 3139 N N . HIS A 1 396 ? 14.269 4.451 -4.385 1.00 89.38 396 HIS A N 1
ATOM 3140 C CA . HIS A 1 396 ? 15.021 3.200 -4.307 1.00 89.38 396 HIS A CA 1
ATOM 3141 C C . HIS A 1 396 ? 14.114 1.987 -4.501 1.00 89.38 396 HIS A C 1
ATOM 3143 O O . HIS A 1 396 ? 14.415 1.131 -5.332 1.00 89.38 396 HIS A O 1
ATOM 3149 N N . GLU A 1 397 ? 12.991 1.949 -3.788 1.00 89.50 397 GLU A N 1
ATOM 3150 C CA . GLU A 1 397 ? 12.019 0.867 -3.894 1.00 89.50 397 GLU A CA 1
ATOM 3151 C C . GLU A 1 397 ? 11.415 0.777 -5.300 1.00 89.50 397 GLU A C 1
ATOM 3153 O O . GLU A 1 397 ? 11.380 -0.296 -5.902 1.00 89.50 397 GLU A O 1
ATOM 3158 N N . SER A 1 398 ? 11.050 1.923 -5.879 1.00 92.31 398 SER A N 1
ATOM 3159 C CA . SER A 1 398 ? 10.517 2.019 -7.240 1.00 92.31 398 SER A CA 1
ATOM 3160 C C . SER A 1 398 ? 11.521 1.508 -8.277 1.00 92.31 398 SER A C 1
ATOM 3162 O O . SER A 1 398 ? 11.186 0.663 -9.107 1.00 92.31 398 SER A O 1
ATOM 3164 N N . CYS A 1 399 ? 12.782 1.950 -8.208 1.00 93.81 399 CYS A N 1
ATOM 3165 C CA . CYS A 1 399 ? 13.836 1.472 -9.103 1.00 93.81 399 CYS A CA 1
ATOM 3166 C C . CYS A 1 399 ? 14.127 -0.024 -8.917 1.00 93.81 399 CYS A C 1
ATOM 3168 O O . CYS A 1 399 ? 14.335 -0.733 -9.901 1.00 93.81 399 CYS A O 1
ATOM 3170 N N . ASN A 1 400 ? 14.128 -0.528 -7.682 1.00 92.56 400 ASN A N 1
ATOM 3171 C CA . ASN A 1 400 ? 14.310 -1.951 -7.404 1.00 92.56 400 ASN A CA 1
ATOM 3172 C C . ASN A 1 400 ? 13.150 -2.788 -7.972 1.00 92.56 400 ASN A C 1
ATOM 3174 O O . ASN A 1 400 ? 13.381 -3.814 -8.612 1.00 92.56 400 ASN A O 1
ATOM 3178 N N . GLY A 1 401 ? 11.910 -2.323 -7.813 1.00 93.69 401 GLY A N 1
ATOM 3179 C CA . GLY A 1 401 ? 10.730 -2.924 -8.426 1.00 93.69 401 GLY A CA 1
ATOM 3180 C C . GLY A 1 401 ? 10.817 -2.944 -9.953 1.00 93.69 401 GLY A C 1
ATOM 3181 O O . GLY A 1 401 ? 10.625 -3.994 -10.559 1.00 93.69 401 GLY A O 1
ATOM 3182 N N . LEU A 1 402 ? 11.194 -1.827 -10.586 1.00 95.94 402 LEU A N 1
ATOM 3183 C CA . LEU A 1 402 ? 11.377 -1.738 -12.042 1.00 95.94 402 LEU A CA 1
ATOM 3184 C C . LEU A 1 402 ? 12.489 -2.663 -12.553 1.00 95.94 402 LEU A C 1
ATOM 3186 O O . LEU A 1 402 ? 12.342 -3.268 -13.617 1.00 95.94 402 LEU A O 1
ATOM 3190 N N . TYR A 1 403 ? 13.574 -2.817 -11.793 1.00 95.12 403 TYR A N 1
ATOM 3191 C CA . TYR A 1 403 ? 14.628 -3.787 -12.086 1.00 95.12 403 TYR A CA 1
ATOM 3192 C C . TYR A 1 403 ? 14.076 -5.220 -12.088 1.00 95.12 403 TYR A C 1
ATOM 3194 O O . TYR A 1 403 ? 14.208 -5.928 -13.089 1.00 95.12 403 TYR A O 1
ATOM 3202 N N . LYS A 1 404 ? 13.394 -5.632 -11.009 1.00 93.94 404 LYS A N 1
ATOM 3203 C CA . LYS A 1 404 ? 12.784 -6.969 -10.907 1.00 93.94 404 LYS A CA 1
ATOM 3204 C C . LYS A 1 404 ? 11.733 -7.195 -12.002 1.00 93.94 404 LYS A C 1
ATOM 3206 O O . LYS A 1 404 ? 11.720 -8.253 -12.623 1.00 93.94 404 LYS A O 1
ATOM 3211 N N . LEU A 1 405 ? 10.894 -6.194 -12.279 1.00 94.69 405 LEU A N 1
ATOM 3212 C CA . LEU A 1 405 ? 9.861 -6.228 -13.317 1.00 94.69 405 LEU A CA 1
ATOM 3213 C C . LEU A 1 405 ? 10.468 -6.407 -14.710 1.00 94.69 405 LEU A C 1
ATOM 3215 O O . LEU A 1 405 ? 9.957 -7.181 -15.514 1.00 94.69 405 LEU A O 1
ATOM 3219 N N . SER A 1 406 ? 11.569 -5.714 -14.997 1.00 93.44 406 SER A N 1
ATOM 3220 C CA . SER A 1 406 ? 12.232 -5.788 -16.301 1.00 93.44 406 SER A CA 1
ATOM 3221 C C . SER A 1 406 ? 12.894 -7.145 -16.528 1.00 93.44 406 SER A C 1
ATOM 3223 O O . SER A 1 406 ? 12.846 -7.664 -17.640 1.00 93.44 406 SER A O 1
ATOM 3225 N N . LEU A 1 407 ? 13.456 -7.746 -15.475 1.00 90.19 407 LEU A N 1
ATOM 3226 C CA . LEU A 1 407 ? 14.187 -9.010 -15.570 1.00 90.19 407 LEU A CA 1
ATOM 3227 C C . LEU A 1 407 ? 13.349 -10.267 -15.297 1.00 90.19 407 LEU A C 1
ATOM 3229 O O . LEU A 1 407 ? 13.810 -11.375 -15.569 1.00 90.19 407 LEU A O 1
ATOM 3233 N N . SER A 1 408 ? 12.124 -10.136 -14.781 1.00 88.19 408 SER A N 1
ATOM 3234 C CA . SER A 1 408 ? 11.270 -11.298 -14.515 1.00 88.19 408 SER A CA 1
ATOM 3235 C C . SER A 1 408 ? 10.972 -12.089 -15.800 1.00 88.19 408 SER A C 1
ATOM 3237 O O . SER A 1 408 ? 10.654 -11.514 -16.841 1.00 88.19 408 SER A O 1
ATOM 3239 N N . GLY A 1 409 ? 11.086 -13.417 -15.756 1.00 82.00 409 GLY A N 1
ATOM 3240 C CA . GLY A 1 409 ? 10.725 -14.285 -16.887 1.00 82.00 409 GLY A CA 1
ATOM 3241 C C . GLY A 1 409 ? 11.709 -14.312 -18.067 1.00 82.00 409 GLY A C 1
ATOM 3242 O O . GLY A 1 409 ? 11.416 -14.956 -19.071 1.00 82.00 409 GLY A O 1
ATOM 3243 N N . LEU A 1 410 ? 12.887 -13.676 -17.979 1.00 80.94 410 LEU A N 1
ATOM 3244 C CA . LEU A 1 410 ? 13.878 -13.710 -19.071 1.00 80.94 410 LEU A CA 1
ATOM 3245 C C . LEU A 1 410 ? 14.416 -15.120 -19.375 1.00 80.94 410 LEU A C 1
ATOM 3247 O O . LEU A 1 410 ? 14.729 -15.416 -20.532 1.00 80.94 410 LEU A O 1
ATOM 3251 N N . ASP A 1 411 ? 14.462 -15.995 -18.369 1.00 71.81 411 ASP A N 1
ATOM 3252 C CA . ASP A 1 411 ? 14.932 -17.381 -18.499 1.00 71.81 411 ASP A CA 1
ATOM 3253 C C . ASP A 1 411 ? 14.015 -18.240 -19.391 1.00 71.81 411 ASP A C 1
ATOM 3255 O O . ASP A 1 411 ? 14.464 -19.215 -19.991 1.00 71.81 411 ASP A O 1
ATOM 3259 N N . GLY A 1 412 ? 12.740 -17.855 -19.533 1.00 67.25 412 GLY A N 1
ATOM 3260 C CA . GLY A 1 412 ? 11.736 -18.587 -20.314 1.00 67.25 412 GLY A CA 1
ATOM 3261 C C . GLY A 1 412 ? 11.832 -18.387 -21.830 1.00 67.25 412 GLY A C 1
ATOM 3262 O O . GLY A 1 412 ? 11.081 -19.007 -22.577 1.00 67.25 412 GLY A O 1
ATOM 3263 N N . GLY A 1 413 ? 12.727 -17.513 -22.303 1.00 67.31 413 GLY A N 1
ATOM 3264 C CA . GLY A 1 413 ? 12.927 -17.252 -23.732 1.00 67.31 413 GLY A CA 1
ATOM 3265 C C . GLY A 1 413 ? 11.786 -16.503 -24.433 1.00 67.31 413 GLY A C 1
ATOM 3266 O O . GLY A 1 413 ? 11.884 -16.281 -25.641 1.00 67.31 413 GLY A O 1
ATOM 3267 N N . ASP A 1 414 ? 10.745 -16.085 -23.705 1.00 75.75 414 ASP A N 1
ATOM 3268 C CA . ASP A 1 414 ? 9.626 -15.321 -24.256 1.00 75.75 414 ASP A CA 1
ATOM 3269 C C . ASP A 1 414 ? 10.102 -13.951 -24.766 1.00 75.75 414 ASP A C 1
ATOM 3271 O O . ASP A 1 414 ? 10.719 -13.149 -24.050 1.00 75.75 414 ASP A O 1
ATOM 3275 N N . SER A 1 415 ? 9.794 -13.682 -26.034 1.00 82.88 415 SER A N 1
ATOM 3276 C CA . SER A 1 415 ? 10.081 -12.412 -26.695 1.00 82.88 415 SER A CA 1
ATOM 3277 C C . SER A 1 415 ? 9.483 -11.209 -25.963 1.00 82.88 415 SER A C 1
ATOM 3279 O O . SER A 1 415 ? 10.117 -10.158 -25.943 1.00 82.88 415 SER A O 1
ATOM 3281 N N . ILE A 1 416 ? 8.324 -11.354 -25.306 1.00 87.44 416 ILE A N 1
ATOM 3282 C CA . ILE A 1 416 ? 7.640 -10.243 -24.628 1.00 87.44 416 ILE A CA 1
ATOM 3283 C C . ILE A 1 416 ? 8.494 -9.707 -23.476 1.00 87.44 416 ILE A C 1
ATOM 3285 O O . ILE A 1 416 ? 8.655 -8.494 -23.328 1.00 87.44 416 ILE A O 1
ATOM 3289 N N . HIS A 1 417 ? 9.095 -10.595 -22.679 1.00 87.81 417 HIS A N 1
ATOM 3290 C CA . HIS A 1 417 ? 9.939 -10.198 -21.552 1.00 87.81 417 HIS A CA 1
ATOM 3291 C C . HIS A 1 417 ? 11.196 -9.452 -22.014 1.00 87.81 417 HIS A C 1
ATOM 3293 O O . HIS A 1 417 ? 11.555 -8.430 -21.426 1.00 87.81 417 HIS A O 1
ATOM 3299 N N . ARG A 1 418 ? 11.821 -9.907 -23.108 1.00 88.12 418 ARG A N 1
ATOM 3300 C CA . ARG A 1 418 ? 12.971 -9.220 -23.717 1.00 88.12 418 ARG A CA 1
ATOM 3301 C C . ARG A 1 418 ? 12.576 -7.874 -24.320 1.00 88.12 418 ARG A C 1
ATOM 3303 O O . ARG A 1 418 ? 13.269 -6.884 -24.098 1.00 88.12 418 ARG A O 1
ATOM 3310 N N . SER A 1 419 ? 11.451 -7.811 -25.030 1.00 89.56 419 SER A N 1
ATOM 3311 C CA . SER A 1 419 ? 10.933 -6.563 -25.597 1.00 89.56 419 SER A CA 1
ATOM 3312 C C . SER A 1 419 ? 10.644 -5.526 -24.515 1.00 89.56 419 SER A C 1
ATOM 3314 O O . SER A 1 419 ? 10.994 -4.360 -24.687 1.00 89.56 419 SER A O 1
ATOM 3316 N N . PHE A 1 420 ? 10.084 -5.937 -23.373 1.00 92.75 420 PHE A N 1
ATOM 3317 C CA . PHE A 1 420 ? 9.853 -5.033 -22.248 1.00 92.75 420 PHE A CA 1
ATOM 3318 C C . PHE A 1 420 ? 11.164 -4.507 -21.641 1.00 92.75 420 PHE A C 1
ATOM 3320 O O . PHE A 1 420 ? 11.273 -3.308 -21.394 1.00 92.75 420 PHE A O 1
ATOM 3327 N N . LEU A 1 421 ? 12.183 -5.361 -21.457 1.00 91.88 421 LEU A N 1
ATOM 3328 C CA . LEU A 1 421 ? 13.513 -4.928 -21.001 1.00 91.88 421 LEU A CA 1
ATOM 3329 C C . LEU A 1 421 ? 14.103 -3.853 -21.929 1.00 91.88 421 LEU A C 1
ATOM 3331 O O . LEU A 1 421 ? 14.571 -2.813 -21.463 1.00 91.88 421 LEU A O 1
ATOM 3335 N N . LEU A 1 422 ? 14.050 -4.085 -23.244 1.00 90.19 422 LEU A N 1
ATOM 3336 C CA . LEU A 1 422 ? 14.538 -3.133 -24.244 1.00 90.19 422 LEU A CA 1
ATOM 3337 C C . LEU A 1 422 ? 13.730 -1.828 -24.233 1.00 90.19 422 LEU A C 1
ATOM 3339 O O . LEU A 1 422 ? 14.307 -0.742 -24.334 1.00 90.19 422 LEU A O 1
ATOM 3343 N N . LEU A 1 423 ? 12.406 -1.909 -24.078 1.00 91.81 423 LEU A N 1
ATOM 3344 C CA . LEU A 1 423 ? 11.529 -0.743 -23.976 1.00 91.81 423 LEU A CA 1
ATOM 3345 C C . LEU A 1 423 ? 11.849 0.097 -22.733 1.00 91.81 423 LEU A C 1
ATOM 3347 O O . LEU A 1 423 ? 12.007 1.314 -22.842 1.00 91.81 423 LEU A O 1
ATOM 3351 N N . ALA A 1 424 ? 11.999 -0.541 -21.571 1.00 93.00 424 ALA A N 1
ATOM 3352 C CA . ALA A 1 424 ? 12.347 0.134 -20.326 1.00 93.00 424 ALA A CA 1
ATOM 3353 C C . ALA A 1 424 ? 13.718 0.819 -20.436 1.00 93.00 424 ALA A C 1
ATOM 3355 O O . ALA A 1 424 ? 13.825 2.022 -20.200 1.00 93.00 424 ALA A O 1
ATOM 3356 N N . ALA A 1 425 ? 14.751 0.095 -20.880 1.00 92.00 425 ALA A N 1
ATOM 3357 C CA . ALA A 1 425 ? 16.096 0.646 -21.036 1.00 92.00 425 ALA A CA 1
ATOM 3358 C C . ALA A 1 425 ? 16.140 1.803 -22.049 1.00 92.00 425 ALA A C 1
ATOM 3360 O O . ALA A 1 425 ? 16.691 2.863 -21.755 1.00 92.00 425 ALA A O 1
ATOM 3361 N N . SER A 1 426 ? 15.525 1.636 -23.224 1.00 89.56 426 SER A N 1
ATOM 3362 C CA . SER A 1 426 ? 15.487 2.683 -24.254 1.00 89.56 426 SER A CA 1
ATOM 3363 C C . SER A 1 426 ? 14.721 3.926 -23.805 1.00 89.56 426 SER A C 1
ATOM 3365 O O . SER A 1 426 ? 15.128 5.040 -24.131 1.00 89.56 426 SER A O 1
ATOM 3367 N N . THR A 1 427 ? 13.649 3.757 -23.029 1.00 92.06 427 THR A N 1
ATOM 3368 C CA . THR A 1 427 ? 12.884 4.873 -22.465 1.00 92.06 427 THR A CA 1
ATOM 3369 C C . THR A 1 427 ? 13.693 5.616 -21.414 1.00 92.06 427 THR A C 1
ATOM 3371 O O . THR A 1 427 ? 13.788 6.837 -21.491 1.00 92.06 427 THR A O 1
ATOM 3374 N N . LEU A 1 428 ? 14.347 4.901 -20.491 1.00 92.81 428 LEU A N 1
ATOM 3375 C CA . LEU A 1 428 ? 15.208 5.529 -19.489 1.00 92.81 428 LEU A CA 1
ATOM 3376 C C . LEU A 1 428 ? 16.336 6.324 -20.150 1.00 92.81 428 LEU A C 1
ATOM 3378 O O . LEU A 1 428 ? 16.529 7.475 -19.790 1.00 92.81 428 LEU A O 1
ATOM 3382 N N . LEU A 1 429 ? 16.998 5.794 -21.186 1.00 90.56 429 LEU A N 1
ATOM 3383 C CA . LEU A 1 429 ? 18.060 6.517 -21.906 1.00 90.56 429 LEU A CA 1
ATOM 3384 C C . LEU A 1 429 ? 17.615 7.885 -22.454 1.00 90.56 429 LEU A C 1
ATOM 3386 O O . LEU A 1 429 ? 18.435 8.802 -22.501 1.00 90.56 429 LEU A O 1
ATOM 3390 N N . LYS A 1 430 ? 16.332 8.063 -22.809 1.00 91.31 430 LYS A N 1
ATOM 3391 C CA . LYS A 1 430 ? 15.792 9.369 -23.237 1.00 91.31 430 LYS A CA 1
ATOM 3392 C C . LYS A 1 430 ? 15.823 10.415 -22.119 1.00 91.31 430 LYS A C 1
ATOM 3394 O O . LYS A 1 430 ? 15.927 11.600 -22.412 1.00 91.31 430 LYS A O 1
ATOM 3399 N N . PHE A 1 431 ? 15.764 9.990 -20.857 1.00 91.56 431 PHE A N 1
ATOM 3400 C CA . PHE A 1 431 ? 15.789 10.860 -19.677 1.00 91.56 431 PHE A CA 1
ATOM 3401 C C . PHE A 1 431 ? 17.208 11.134 -19.162 1.00 91.56 431 PHE A C 1
ATOM 3403 O O . PHE A 1 431 ? 17.379 11.805 -18.145 1.00 91.56 431 PHE A O 1
ATOM 3410 N N . LEU A 1 432 ? 18.250 10.664 -19.858 1.00 89.62 432 LEU A N 1
ATOM 3411 C CA . LEU A 1 432 ? 19.641 10.920 -19.484 1.00 89.62 432 LEU A CA 1
ATOM 3412 C C . LEU A 1 432 ? 19.977 12.424 -19.356 1.00 89.62 432 LEU A C 1
ATOM 3414 O O . LEU A 1 432 ? 20.659 12.770 -18.389 1.00 89.62 432 LEU A O 1
ATOM 3418 N N . PRO A 1 433 ? 19.507 13.329 -20.245 1.00 89.38 433 PRO A N 1
ATOM 3419 C CA . PRO A 1 433 ? 19.724 14.767 -20.076 1.00 89.38 433 PRO A CA 1
ATOM 3420 C C . PRO A 1 433 ? 19.056 15.319 -18.811 1.00 89.38 433 PRO A C 1
ATOM 3422 O O . PRO A 1 433 ? 19.677 16.089 -18.080 1.00 89.38 433 PRO A O 1
ATOM 3425 N N . ASP A 1 434 ? 17.829 14.876 -18.515 1.00 90.44 434 ASP A N 1
ATOM 3426 C CA . ASP A 1 434 ? 17.091 15.280 -17.312 1.00 90.44 434 ASP A CA 1
ATOM 3427 C C . ASP A 1 434 ? 17.826 14.822 -16.044 1.00 90.44 434 ASP A C 1
ATOM 3429 O O . ASP A 1 434 ? 18.020 15.599 -15.110 1.00 90.44 434 ASP A O 1
ATOM 3433 N N . ALA A 1 435 ? 18.306 13.575 -16.032 1.00 89.69 435 ALA A N 1
ATOM 3434 C CA . ALA A 1 435 ? 19.072 13.013 -14.925 1.00 89.69 435 ALA A CA 1
ATOM 3435 C C . ALA A 1 435 ? 20.403 13.751 -14.694 1.00 89.69 435 ALA A C 1
ATOM 3437 O O . ALA A 1 435 ? 20.804 13.939 -13.549 1.00 89.69 435 ALA A O 1
ATOM 3438 N N . GLN A 1 436 ? 21.079 14.189 -15.763 1.00 86.12 436 GLN A N 1
ATOM 3439 C CA . GLN A 1 436 ? 22.330 14.959 -15.686 1.00 86.12 436 GLN A CA 1
ATOM 3440 C C . GLN A 1 436 ? 22.122 16.391 -15.178 1.00 86.12 436 GLN A C 1
ATOM 3442 O O . GLN A 1 436 ? 23.037 16.970 -14.592 1.00 86.12 436 GLN A O 1
ATOM 3447 N N . ALA A 1 437 ? 20.936 16.963 -15.390 1.00 88.25 437 ALA A N 1
ATOM 3448 C CA . ALA A 1 437 ? 20.593 18.293 -14.898 1.00 88.25 437 ALA A CA 1
ATOM 3449 C C . ALA A 1 437 ? 20.313 18.321 -13.382 1.00 88.25 437 ALA A C 1
ATOM 3451 O O . ALA A 1 437 ? 20.386 19.389 -12.764 1.00 88.25 437 ALA A O 1
ATOM 3452 N N . LEU A 1 438 ? 20.018 17.168 -12.763 1.00 85.50 438 LEU A N 1
ATOM 3453 C CA . LEU A 1 438 ? 19.798 17.066 -11.321 1.00 85.50 438 LEU A CA 1
ATOM 3454 C C . LEU A 1 438 ? 21.116 17.252 -10.559 1.00 85.50 438 LEU A C 1
ATOM 3456 O O . LEU A 1 438 ? 22.051 16.459 -10.668 1.00 85.50 438 LEU A O 1
ATOM 3460 N N . LYS A 1 439 ? 21.190 18.314 -9.752 1.00 71.69 439 LYS A N 1
ATOM 3461 C CA . LYS A 1 439 ? 22.366 18.597 -8.923 1.00 71.69 439 LYS A CA 1
ATOM 3462 C C . LYS A 1 439 ? 22.384 17.680 -7.692 1.00 71.69 439 LYS A C 1
ATOM 3464 O O . LYS A 1 439 ? 21.381 17.632 -6.980 1.00 71.69 439 LYS A O 1
ATOM 3469 N N . PRO A 1 440 ? 23.506 17.003 -7.388 1.00 64.88 440 PRO A N 1
ATOM 3470 C CA . PRO A 1 440 ? 23.632 16.242 -6.151 1.00 64.88 440 PRO A CA 1
ATOM 3471 C C . PRO A 1 440 ? 23.583 17.173 -4.933 1.00 64.88 440 PRO A C 1
ATOM 3473 O O . PRO A 1 440 ? 24.143 18.272 -4.951 1.00 64.88 440 PRO A O 1
ATOM 3476 N N . ILE A 1 441 ? 22.911 16.720 -3.873 1.00 62.06 441 ILE A N 1
ATOM 3477 C CA . ILE A 1 441 ? 22.829 17.430 -2.591 1.00 62.06 441 ILE A CA 1
ATOM 3478 C C . ILE A 1 441 ? 24.232 17.425 -1.964 1.00 62.06 441 ILE A C 1
ATOM 3480 O O . ILE A 1 441 ? 24.818 16.357 -1.770 1.00 62.06 441 ILE A O 1
ATOM 3484 N N . ARG A 1 442 ? 24.799 18.609 -1.695 1.00 57.34 442 ARG A N 1
ATOM 3485 C CA . ARG A 1 442 ? 26.089 18.743 -0.999 1.00 57.34 442 ARG A CA 1
ATOM 3486 C C . ARG A 1 442 ? 25.874 18.458 0.488 1.00 57.34 442 ARG A C 1
ATOM 3488 O O . ARG A 1 442 ? 24.890 18.905 1.057 1.00 57.34 442 ARG A O 1
ATOM 3495 N N . MET A 1 443 ? 26.780 17.696 1.099 1.00 51.75 443 MET A N 1
ATOM 3496 C CA . MET A 1 443 ? 26.664 17.242 2.492 1.00 51.75 443 MET A CA 1
ATOM 3497 C C . MET A 1 443 ? 26.943 18.331 3.545 1.00 51.75 443 MET A C 1
ATOM 3499 O O . MET A 1 443 ? 26.923 18.008 4.723 1.00 51.75 443 MET A O 1
ATOM 3503 N N . ASP A 1 444 ? 27.213 19.581 3.160 1.00 46.34 444 ASP A N 1
ATOM 3504 C CA . ASP A 1 444 ? 27.679 20.622 4.092 1.00 46.34 444 ASP A CA 1
ATOM 3505 C C . ASP A 1 444 ? 26.547 21.404 4.798 1.00 46.34 444 ASP A C 1
ATOM 3507 O O . ASP A 1 444 ? 26.823 22.139 5.742 1.00 46.34 444 ASP A O 1
ATOM 3511 N N . ASP A 1 445 ? 25.277 21.198 4.427 1.00 47.06 445 ASP A N 1
ATOM 3512 C CA . ASP A 1 445 ? 24.111 21.890 5.012 1.00 47.06 445 ASP A CA 1
ATOM 3513 C C . ASP A 1 445 ? 23.508 21.115 6.208 1.00 47.06 445 ASP A C 1
ATOM 3515 O O . ASP A 1 445 ? 22.328 20.780 6.225 1.00 47.06 445 ASP A O 1
ATOM 3519 N N . TYR A 1 446 ? 24.318 20.782 7.222 1.00 49.47 446 TYR A N 1
ATOM 3520 C CA . TYR A 1 446 ? 23.853 20.054 8.425 1.00 49.47 446 TYR A CA 1
ATOM 3521 C C . TYR A 1 446 ? 22.908 20.861 9.338 1.00 49.47 446 TYR A C 1
ATOM 3523 O O . TYR A 1 446 ? 22.300 20.281 10.237 1.00 49.47 446 TYR A O 1
ATOM 3531 N N . GLU A 1 447 ? 22.796 22.174 9.126 1.00 48.19 447 GLU A N 1
ATOM 3532 C CA . GLU A 1 447 ? 21.947 23.085 9.911 1.00 48.19 447 GLU A CA 1
ATOM 3533 C C . GLU A 1 447 ? 20.557 23.307 9.276 1.00 48.19 447 GLU A C 1
ATOM 3535 O O . GLU A 1 447 ? 19.653 23.800 9.948 1.00 48.19 447 GLU A O 1
ATOM 3540 N N . GLU A 1 448 ? 20.343 22.919 8.010 1.00 48.59 448 GLU A N 1
ATOM 3541 C CA . GLU A 1 448 ? 19.025 22.986 7.364 1.00 48.59 448 GLU A CA 1
ATOM 3542 C C . GLU A 1 448 ? 18.316 21.622 7.441 1.00 48.59 448 GLU A C 1
ATOM 3544 O O . GLU A 1 448 ? 18.902 20.578 7.144 1.00 48.59 448 GLU A O 1
ATOM 3549 N N . GLU A 1 449 ? 17.033 21.610 7.840 1.00 50.62 449 GLU A N 1
ATOM 3550 C CA . GLU A 1 449 ? 16.197 20.400 7.773 1.00 50.62 449 GLU A CA 1
ATOM 3551 C C . GLU A 1 449 ? 16.314 19.760 6.373 1.00 50.62 449 GLU A C 1
ATOM 3553 O O . GLU A 1 449 ? 16.319 20.481 5.370 1.00 50.62 449 GLU A O 1
ATOM 3558 N N . PRO A 1 450 ? 16.392 18.419 6.257 1.00 53.78 450 PRO A N 1
ATOM 3559 C CA . PRO A 1 450 ? 16.623 17.759 4.979 1.00 53.78 450 PRO A CA 1
ATOM 3560 C C . PRO A 1 450 ? 15.454 18.024 4.026 1.00 53.78 450 PRO A C 1
ATOM 3562 O O . PRO A 1 450 ? 14.424 17.350 4.065 1.00 53.78 450 PRO A O 1
ATOM 3565 N N . VAL A 1 451 ? 15.622 19.003 3.137 1.00 60.84 451 VAL A N 1
ATOM 3566 C CA . VAL A 1 451 ? 14.650 19.295 2.085 1.00 60.84 451 VAL A CA 1
ATOM 3567 C C . VAL A 1 451 ? 14.614 18.097 1.140 1.00 60.84 451 VAL A C 1
ATOM 3569 O O . VAL A 1 451 ? 15.593 17.809 0.445 1.00 60.84 451 VAL A O 1
ATOM 3572 N N . LEU A 1 452 ? 13.485 17.387 1.117 1.00 70.00 452 LEU A N 1
ATOM 3573 C CA . LEU A 1 452 ? 13.251 16.271 0.204 1.00 70.00 452 LEU A CA 1
ATOM 3574 C C . LEU A 1 452 ? 13.332 16.789 -1.236 1.00 70.00 452 LEU A C 1
ATOM 3576 O O . LEU A 1 452 ? 12.547 17.643 -1.645 1.00 70.00 452 LEU A O 1
ATOM 3580 N N . LYS A 1 453 ? 14.311 16.294 -1.997 1.00 74.25 453 LYS A N 1
ATOM 3581 C CA . LYS A 1 453 ? 14.604 16.747 -3.360 1.00 74.25 453 LYS A CA 1
ATOM 3582 C C . LYS A 1 453 ? 14.724 15.555 -4.315 1.00 74.25 453 LYS A C 1
ATOM 3584 O O . LYS A 1 453 ? 15.246 14.510 -3.917 1.00 74.25 453 LYS A O 1
ATOM 3589 N N . PRO A 1 454 ? 14.294 15.716 -5.579 1.00 83.06 454 PRO A N 1
ATOM 3590 C CA . PRO A 1 454 ? 14.548 14.751 -6.648 1.00 83.06 454 PRO A CA 1
ATOM 3591 C C . PRO A 1 454 ? 16.026 14.345 -6.742 1.00 83.06 454 PRO A C 1
ATOM 3593 O O . PRO A 1 454 ? 16.919 15.122 -6.397 1.00 83.06 454 PRO A O 1
ATOM 3596 N N . GLY A 1 455 ? 16.297 13.136 -7.240 1.00 84.94 455 GLY A N 1
ATOM 3597 C CA . GLY A 1 455 ? 17.656 12.595 -7.309 1.00 84.94 455 GLY A CA 1
ATOM 3598 C C . GLY A 1 455 ? 17.853 11.589 -8.439 1.00 84.94 455 GLY A C 1
ATOM 3599 O O . GLY A 1 455 ? 16.920 10.912 -8.853 1.00 84.94 455 GLY A O 1
ATOM 3600 N N . CYS A 1 456 ? 19.090 11.479 -8.933 1.00 89.94 456 CYS A N 1
ATOM 3601 C CA . CYS A 1 456 ? 19.433 10.652 -10.097 1.00 89.94 456 CYS A CA 1
ATOM 3602 C C . CYS A 1 456 ? 20.200 9.359 -9.763 1.00 89.94 456 CYS A C 1
ATOM 3604 O O . CYS A 1 456 ? 20.452 8.548 -10.653 1.00 89.94 456 CYS A O 1
ATOM 3606 N N . LYS A 1 457 ? 20.602 9.146 -8.502 1.00 89.88 457 LYS A N 1
ATOM 3607 C CA . LYS A 1 457 ? 21.454 8.010 -8.101 1.00 89.88 457 LYS A CA 1
ATOM 3608 C C . LYS A 1 457 ? 20.803 6.660 -8.416 1.00 89.88 457 LYS A C 1
ATO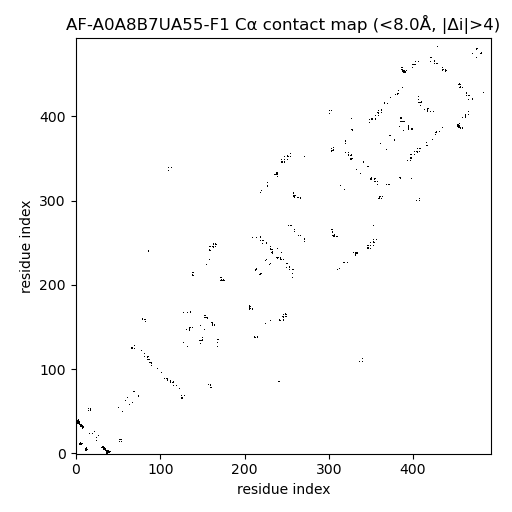M 3610 O O . LYS A 1 457 ? 21.421 5.807 -9.050 1.00 89.88 457 LYS A O 1
ATOM 3615 N N . GLU A 1 458 ? 19.560 6.471 -7.981 1.00 90.81 458 GLU A N 1
ATOM 3616 C CA . GLU A 1 458 ? 18.810 5.229 -8.188 1.00 90.81 458 GLU A CA 1
ATOM 3617 C C . GLU A 1 458 ? 18.465 5.010 -9.670 1.00 90.81 458 GLU A C 1
ATOM 3619 O O . GLU A 1 458 ? 18.455 3.869 -10.130 1.00 90.81 458 GLU A O 1
ATOM 3624 N N . TYR A 1 459 ? 18.246 6.089 -10.429 1.00 93.75 459 TYR A N 1
ATOM 3625 C CA . TYR A 1 459 ? 18.063 6.042 -11.881 1.00 93.75 459 TYR A CA 1
ATOM 3626 C C . TYR A 1 459 ? 19.301 5.475 -12.591 1.00 93.75 459 TYR A C 1
ATOM 3628 O O . TYR A 1 459 ? 19.175 4.535 -13.373 1.00 93.75 459 TYR A O 1
ATOM 3636 N N . PHE A 1 460 ? 20.502 5.989 -12.291 1.00 91.44 460 PHE A N 1
ATOM 3637 C CA . PHE A 1 460 ? 21.736 5.481 -12.904 1.00 91.44 460 PHE A CA 1
ATOM 3638 C C . PHE A 1 460 ? 22.002 4.027 -12.511 1.00 91.44 460 PHE A C 1
ATOM 3640 O O . PHE A 1 460 ? 22.376 3.223 -13.363 1.00 91.44 460 PHE A O 1
ATOM 3647 N N . TRP A 1 461 ? 21.755 3.670 -11.246 1.00 92.88 461 TRP A N 1
ATOM 3648 C CA . TRP A 1 461 ? 21.854 2.283 -10.791 1.00 92.88 461 TRP A CA 1
ATOM 3649 C C . TRP A 1 461 ? 20.939 1.349 -11.594 1.00 92.88 461 TRP A C 1
ATOM 3651 O O . TRP A 1 461 ? 21.407 0.321 -12.087 1.00 92.88 461 TRP A O 1
ATOM 3661 N N . LEU A 1 462 ? 19.664 1.718 -11.763 1.00 94.00 462 LEU A N 1
ATOM 3662 C CA . LEU A 1 462 ? 18.701 0.940 -12.542 1.00 94.00 462 LEU A CA 1
ATOM 3663 C C . LEU A 1 462 ? 19.150 0.828 -13.999 1.00 94.00 462 LEU A C 1
ATOM 3665 O O . LEU A 1 462 ? 19.199 -0.272 -14.540 1.00 94.00 462 LEU A O 1
ATOM 3669 N N . LEU A 1 463 ? 19.514 1.950 -14.622 1.00 92.19 463 LEU A N 1
ATOM 3670 C CA . LEU A 1 463 ? 19.893 1.993 -16.028 1.00 92.19 463 LEU A CA 1
ATOM 3671 C C . LEU A 1 463 ? 21.085 1.081 -16.333 1.00 92.19 463 LEU A C 1
ATOM 3673 O O . LEU A 1 463 ? 20.999 0.268 -17.251 1.00 92.19 463 LEU A O 1
ATOM 3677 N N . CYS A 1 464 ? 22.156 1.159 -15.535 1.00 88.38 464 CYS A N 1
ATOM 3678 C CA . CYS A 1 464 ? 23.309 0.271 -15.687 1.00 88.38 464 CYS A CA 1
ATOM 3679 C C . CYS A 1 464 ? 22.894 -1.196 -15.545 1.00 88.38 464 CYS A C 1
ATOM 3681 O O . CYS A 1 464 ? 23.250 -2.024 -16.377 1.00 88.38 464 CYS A O 1
ATOM 3683 N N . LYS A 1 465 ? 22.062 -1.514 -14.545 1.00 90.06 465 LYS A N 1
ATOM 3684 C CA . LYS A 1 465 ? 21.580 -2.880 -14.327 1.00 90.06 465 LYS A CA 1
ATOM 3685 C C . LYS A 1 465 ? 20.736 -3.424 -15.475 1.00 90.06 465 LYS A C 1
ATOM 3687 O O . LYS A 1 465 ? 20.850 -4.609 -15.777 1.00 90.06 465 LYS A O 1
ATOM 3692 N N . LEU A 1 466 ? 19.903 -2.604 -16.112 1.00 91.06 466 LEU A N 1
ATOM 3693 C CA . LEU A 1 466 ? 19.144 -3.041 -17.285 1.00 91.06 466 LEU A CA 1
ATOM 3694 C C . LEU A 1 466 ? 20.067 -3.269 -18.483 1.00 91.06 466 LEU A C 1
ATOM 3696 O O . LEU A 1 466 ? 19.952 -4.297 -19.143 1.00 91.06 466 LEU A O 1
ATOM 3700 N N . VAL A 1 467 ? 21.008 -2.352 -18.726 1.00 86.88 467 VAL A N 1
ATOM 3701 C CA . VAL A 1 467 ? 21.981 -2.455 -19.824 1.00 86.88 467 VAL A CA 1
ATOM 3702 C C . VAL A 1 467 ? 22.862 -3.699 -19.685 1.00 86.88 467 VAL A C 1
ATOM 3704 O O . VAL A 1 467 ? 23.037 -4.409 -20.673 1.00 86.88 467 VAL A O 1
ATOM 3707 N N . ASP A 1 468 ? 23.326 -4.022 -18.473 1.00 85.12 468 ASP A N 1
ATOM 3708 C CA . ASP A 1 468 ? 24.122 -5.227 -18.180 1.00 85.12 468 ASP A CA 1
ATOM 3709 C C . ASP A 1 468 ? 23.415 -6.532 -18.594 1.00 85.12 468 ASP A C 1
ATOM 3711 O O . ASP A 1 468 ? 24.067 -7.543 -18.853 1.00 85.12 468 ASP A O 1
ATOM 3715 N N . ASN A 1 469 ? 22.078 -6.524 -18.649 1.00 84.94 469 ASN A N 1
ATOM 3716 C CA . ASN A 1 469 ? 21.255 -7.689 -18.974 1.00 84.94 469 ASN A CA 1
ATOM 3717 C C . ASN A 1 469 ? 20.774 -7.714 -20.439 1.00 84.94 469 ASN A C 1
ATOM 3719 O O . ASN A 1 469 ? 20.058 -8.636 -20.829 1.00 84.94 469 ASN A O 1
ATOM 3723 N N . ILE A 1 470 ? 21.161 -6.741 -21.272 1.00 83.81 470 ILE A N 1
ATOM 3724 C CA . ILE A 1 470 ? 20.847 -6.740 -22.708 1.00 83.81 470 ILE A CA 1
ATOM 3725 C C . ILE A 1 470 ? 21.943 -7.495 -23.467 1.00 83.81 470 ILE A C 1
ATOM 3727 O O . ILE A 1 470 ? 23.106 -7.094 -23.490 1.00 83.81 470 ILE A O 1
ATOM 3731 N N . HIS A 1 471 ? 21.580 -8.580 -24.155 1.00 73.88 471 HIS A N 1
ATOM 3732 C CA . HIS A 1 471 ? 22.535 -9.308 -24.987 1.00 73.88 471 HIS A CA 1
ATOM 3733 C C . HIS A 1 471 ? 22.937 -8.511 -26.240 1.00 73.88 471 HIS A C 1
ATOM 3735 O O . HIS A 1 471 ? 22.129 -7.838 -26.876 1.00 73.88 471 HIS A O 1
ATOM 3741 N N . ILE A 1 472 ? 24.191 -8.677 -26.677 1.00 59.66 472 ILE A N 1
ATOM 3742 C CA . ILE A 1 472 ? 24.774 -7.995 -27.854 1.00 59.66 472 ILE A CA 1
ATOM 3743 C C . ILE A 1 472 ? 23.955 -8.220 -29.142 1.00 59.66 472 ILE A C 1
ATOM 3745 O O . ILE A 1 472 ? 23.929 -7.352 -30.015 1.00 59.66 472 ILE A O 1
ATOM 3749 N N . LYS A 1 473 ? 23.277 -9.369 -29.264 1.00 58.22 473 LYS A N 1
ATOM 3750 C CA . LYS A 1 473 ? 22.409 -9.695 -30.411 1.00 58.22 473 LYS A CA 1
ATOM 3751 C C . LYS A 1 473 ? 21.115 -8.868 -30.426 1.00 58.22 473 LYS A C 1
ATOM 3753 O O . LYS A 1 473 ? 20.636 -8.515 -31.502 1.00 58.22 473 LYS A O 1
ATOM 3758 N N . ASP A 1 474 ? 20.617 -8.498 -29.250 1.00 61.69 474 ASP A N 1
ATOM 3759 C CA . ASP A 1 474 ? 19.396 -7.708 -29.062 1.00 61.69 474 ASP A CA 1
ATOM 3760 C C . ASP A 1 474 ? 19.685 -6.194 -29.134 1.00 61.69 474 ASP A C 1
ATOM 3762 O O . ASP A 1 474 ? 18.821 -5.396 -29.490 1.00 61.69 474 ASP A O 1
ATOM 3766 N N . ALA A 1 475 ? 20.943 -5.791 -28.915 1.00 56.25 475 ALA A N 1
ATOM 3767 C CA . ALA A 1 475 ? 21.442 -4.414 -29.028 1.00 56.25 475 ALA A CA 1
ATOM 3768 C C . ALA A 1 475 ? 21.603 -3.903 -30.482 1.00 56.25 475 ALA A C 1
ATOM 3770 O O . ALA A 1 475 ? 22.344 -2.952 -30.744 1.00 56.25 475 ALA A O 1
ATOM 3771 N N . SER A 1 476 ? 20.948 -4.540 -31.457 1.00 54.34 476 SER A N 1
ATOM 3772 C CA . SER A 1 476 ? 21.018 -4.180 -32.881 1.00 54.34 476 SER A CA 1
ATOM 3773 C C . SER A 1 476 ? 20.304 -2.862 -33.218 1.00 54.34 476 SER A C 1
ATOM 3775 O O . SER A 1 476 ? 20.546 -2.292 -34.283 1.00 54.34 476 SER A O 1
ATOM 3777 N N . GLN A 1 477 ? 19.498 -2.312 -32.302 1.00 56.56 477 GLN A N 1
ATOM 3778 C CA . GLN A 1 477 ? 18.962 -0.958 -32.434 1.00 56.56 477 GLN A CA 1
ATOM 3779 C C . GLN A 1 477 ? 20.078 0.083 -32.239 1.00 56.56 477 GLN A C 1
ATOM 3781 O O . GLN A 1 477 ? 20.614 0.261 -31.146 1.00 56.56 477 GLN A O 1
ATOM 3786 N N . VAL A 1 478 ? 20.409 0.806 -33.311 1.00 49.25 478 VAL A N 1
ATOM 3787 C CA . VAL A 1 478 ? 21.507 1.792 -33.393 1.00 49.25 478 VAL A CA 1
ATOM 3788 C C . VAL A 1 478 ? 21.488 2.829 -32.253 1.00 49.25 478 VAL A C 1
ATOM 3790 O O . VAL A 1 478 ? 22.548 3.206 -31.753 1.00 49.25 478 VAL A O 1
ATOM 3793 N N . CYS A 1 479 ? 20.304 3.233 -31.772 1.00 52.44 479 CYS A N 1
ATOM 3794 C CA . CYS A 1 479 ? 20.159 4.149 -30.632 1.00 52.44 479 CYS A CA 1
ATOM 3795 C C . CYS A 1 479 ? 20.684 3.579 -29.307 1.00 52.44 479 CYS A C 1
ATOM 3797 O O . CYS A 1 479 ? 21.319 4.316 -28.555 1.00 52.44 479 CYS A O 1
ATOM 3799 N N . LEU A 1 480 ? 20.452 2.295 -29.016 1.00 57.34 480 LEU A N 1
ATOM 3800 C CA . LEU A 1 480 ? 20.913 1.659 -27.777 1.00 57.34 480 LEU A CA 1
ATOM 3801 C C . LEU A 1 480 ? 22.443 1.582 -27.753 1.00 57.34 480 LEU A C 1
ATOM 3803 O O . LEU A 1 480 ? 23.055 1.995 -26.775 1.00 57.34 480 LEU A O 1
ATOM 3807 N N . LYS A 1 481 ? 23.075 1.177 -28.863 1.00 56.28 481 LYS A N 1
ATOM 3808 C CA . LYS A 1 481 ? 24.545 1.163 -28.986 1.00 56.28 481 LYS A CA 1
ATOM 3809 C C . LYS A 1 481 ? 25.182 2.540 -28.782 1.00 56.28 481 LYS A C 1
ATOM 3811 O O . LYS A 1 481 ? 26.168 2.645 -28.060 1.00 56.28 481 LYS A O 1
ATOM 3816 N N . LEU A 1 482 ? 24.623 3.588 -29.391 1.00 55.72 482 LEU A N 1
ATOM 3817 C CA . LEU A 1 482 ? 25.153 4.952 -29.261 1.00 55.72 482 LEU A CA 1
ATOM 3818 C C . LEU A 1 482 ? 25.064 5.477 -27.822 1.00 55.72 482 LEU A C 1
ATOM 3820 O O . LEU A 1 482 ? 26.029 6.054 -27.326 1.00 55.72 482 LEU A O 1
ATOM 3824 N N . HIS A 1 483 ? 23.941 5.251 -27.136 1.00 60.34 483 HIS A N 1
ATOM 3825 C CA . HIS A 1 483 ? 23.775 5.724 -25.760 1.00 60.34 483 HIS A CA 1
ATOM 3826 C C . HIS A 1 483 ? 24.549 4.877 -24.740 1.00 60.34 483 HIS A C 1
ATOM 3828 O O . HIS A 1 483 ? 25.028 5.428 -23.753 1.00 60.34 483 HIS A O 1
ATOM 3834 N N . ILE A 1 484 ? 24.721 3.572 -24.983 1.00 60.44 484 ILE A N 1
ATOM 3835 C CA . ILE A 1 484 ? 25.579 2.702 -24.164 1.00 60.44 484 ILE A CA 1
ATOM 3836 C C . ILE A 1 484 ? 27.040 3.156 -24.265 1.00 60.44 484 ILE A C 1
ATOM 3838 O O . ILE A 1 484 ? 27.686 3.325 -23.237 1.00 60.44 484 ILE A O 1
ATOM 3842 N N . ASN A 1 485 ? 27.539 3.450 -25.471 1.00 56.91 485 ASN A N 1
ATOM 3843 C CA . ASN A 1 485 ? 28.896 3.978 -25.648 1.00 56.91 485 ASN A CA 1
ATOM 3844 C C . ASN A 1 485 ? 29.077 5.347 -24.963 1.00 56.91 485 ASN A C 1
ATOM 3846 O O . ASN A 1 485 ? 30.080 5.568 -24.299 1.00 56.91 485 ASN A O 1
ATOM 3850 N N . LEU A 1 486 ? 28.077 6.236 -25.039 1.00 57.84 486 LEU A N 1
ATOM 3851 C CA . LEU A 1 486 ? 28.068 7.516 -24.311 1.00 57.84 486 LEU A CA 1
ATOM 3852 C C . LEU A 1 486 ? 28.051 7.349 -22.783 1.00 57.84 486 LEU A C 1
ATOM 3854 O O . LEU A 1 486 ? 28.617 8.182 -22.076 1.00 57.84 486 LEU A O 1
ATOM 3858 N N . LEU A 1 487 ? 27.380 6.315 -22.268 1.00 58.59 487 LEU A N 1
ATOM 3859 C CA . LEU A 1 487 ? 27.376 5.962 -20.846 1.00 58.59 487 LEU A CA 1
ATOM 3860 C C . LEU A 1 487 ? 28.741 5.443 -20.396 1.00 58.59 487 LEU A C 1
ATOM 3862 O O . LEU A 1 487 ? 29.227 5.894 -19.365 1.00 58.59 487 LEU A O 1
ATOM 3866 N N . ILE A 1 488 ? 29.361 4.557 -21.181 1.00 58.59 488 ILE A N 1
ATOM 3867 C CA . ILE A 1 488 ? 30.711 4.027 -20.936 1.00 58.59 488 ILE A CA 1
ATOM 3868 C C . ILE A 1 488 ? 31.732 5.177 -20.920 1.00 58.59 488 ILE A C 1
ATOM 3870 O O . ILE A 1 488 ? 32.436 5.357 -19.927 1.00 58.59 488 ILE A O 1
ATOM 3874 N N . ASP A 1 489 ? 31.718 6.038 -21.944 1.00 52.22 489 ASP A N 1
ATOM 3875 C CA . ASP A 1 489 ? 32.643 7.174 -22.065 1.00 52.22 489 ASP A CA 1
ATOM 3876 C C . ASP A 1 489 ? 32.475 8.217 -20.944 1.00 52.22 489 ASP A C 1
ATOM 3878 O O . ASP A 1 489 ? 33.455 8.821 -20.506 1.00 52.22 489 ASP A O 1
ATOM 3882 N N . LYS A 1 490 ? 31.245 8.463 -20.463 1.00 52.31 490 LYS A N 1
ATOM 3883 C CA . LYS A 1 490 ? 30.978 9.480 -19.424 1.00 52.31 490 LYS A CA 1
ATOM 3884 C C . LYS A 1 490 ? 31.076 8.965 -17.989 1.00 52.31 490 LYS A C 1
ATOM 3886 O O . LYS A 1 490 ? 31.351 9.769 -17.101 1.00 52.31 490 LYS A O 1
ATOM 3891 N N . LEU A 1 491 ? 30.814 7.681 -17.738 1.00 50.19 491 LEU A N 1
ATOM 3892 C CA . LEU A 1 491 ? 30.920 7.086 -16.399 1.00 50.19 491 LEU A CA 1
ATOM 3893 C C . LEU A 1 491 ? 32.320 6.535 -16.097 1.00 50.19 491 LEU A C 1
ATOM 3895 O O . LEU A 1 491 ? 32.570 6.169 -14.950 1.00 50.19 491 LEU A O 1
ATOM 3899 N N . GLY A 1 492 ? 33.234 6.518 -17.075 1.00 40.69 492 GLY A N 1
ATOM 3900 C CA . GLY A 1 492 ? 34.614 6.070 -16.879 1.00 40.69 492 GLY A CA 1
ATOM 3901 C C . GLY A 1 492 ? 34.708 4.593 -16.492 1.00 40.69 492 GLY A C 1
ATOM 3902 O O . GLY A 1 492 ? 35.498 4.248 -15.613 1.00 40.69 492 GLY A O 1
ATOM 3903 N N . MET A 1 493 ? 33.859 3.755 -17.097 1.00 40.78 493 MET A N 1
ATOM 3904 C CA . MET A 1 493 ? 33.925 2.294 -16.973 1.00 40.78 493 MET A CA 1
ATOM 3905 C C . MET A 1 493 ? 34.828 1.677 -18.031 1.00 40.78 493 MET A C 1
ATOM 3907 O O . MET A 1 493 ? 34.743 2.118 -19.198 1.00 40.78 493 MET A O 1
#

Sequence (493 aa):
MGPVRMISSGHELTTDYDEKALHELGFKDMQMVFVSLGAPRRERKGEGVQLPASCLPPPQKDNIPMLLLLQEPHLTTLFDLLEMLASFKPPSGKAAVDDTESLRCEELHLHAENLSRRVWELLMLLPTCPNMLMAFQSISDEQSNDGLNWKELLKIKSAHKLLYALEIIEALGKPNRRIRRESTGSYSDLYPDSDDSSEDQVENSKNSWSCKFVAAGGLQQLLEIFNSAILEPKEQESWTVWQLDCLACLLKLICQFAVDPSDLDLAYHDVFAWSGIAESHRKRTWPGKSRKAAGDHAKGLHIPRLTEVFLVLVQGTSLIQRLMSVAYTYDNLAPRVLKAQSDHRSRHEVSHYSMWLLVSWAHCCSLVKSSLADSDHLQDWLKKLTLLIPETAVRHESCNGLYKLSLSGLDGGDSIHRSFLLLAASTLLKFLPDAQALKPIRMDDYEEEPVLKPGCKEYFWLLCKLVDNIHIKDASQVCLKLHINLLIDKLGM

Secondary structure (DSSP, 8-state):
-PPEEEEETTEEE-GGGTTS-TTTTTPPTT--EEEEE---------TT-PPPGGGSPPPPGGG-HHHHHHSTTHHHHHHHHHHHHHT------SS---HHHHHHHHHHHHHHHHHHHHHHHHHHHSPPPHHHHHHHH-TT-TT-TTS--HHHHTS---HHHHHHHHHHHHHHH-------------S-TT--------TTSSTTHHHHHHHHHHHTTHHHHHHHHHHTTTTSPPTTPPPPHHHHHHHHHHHHHHHHHHB-GGGHHHHHHHHHTT--S---S---------------S------PPBPHHHHHHHTTSSHHHHHHHHTTTTTT--HHHHHHTSS--HHHHHHHHHHHHHHHHHHH-THHHHHHHT-TTHHHHHHIIIII---HHHHHHHHHHHHHHHHTTGGGT-HHHHHHHHHHHHHHHHTHHHHHHSPPPPTT-TTS-------SHHHHHHHHHHHHTS-TTTTTSHHHHHHHHHHHHHHT-

pLDDT: mean 75.78, std 19.04, range [27.7, 97.06]

Foldseek 3Di:
DADKWKDFPNRTDDLVCVPPDCVNVVDDPPTDMDIDGHDDDDDDPDPPDDDRPVPDDDPDPCPDVLNVCLDPPNVVVLLVLLVCLQPDQPPPDPDDDDVVVVVVRLVSNLVSLVVSVVSVVSVVPGDQNPLLLVLLVPLPDDDPPPHDHLLVQCVDLDLSSNLSSLVSVCVLQDQDPPPPPPPDDDPPVPDPDDPPPPPPPPRCDSVVSLVSCVVSCVLVSLVVSLQVCSLPDDPPAAHTPSSLSSLLSSLLSNLSSFFDPVCCVVCVCLSCVPPDDDDPDDDDPDDDDDPPDPDDDDPDDDATATDPSSVVSCPPHCLLVSLLCQLQSDPRHDVSNVVSCVVPCSNLSSNSSSLSVLLNNCLVDVVSLVVLLPDPCNLVSLCRLQWVFLDPSSSLSSLVSLLSNLRRPVVVVDPSSLVSLVSSLLSLLVCVVVQVPDDDDDPPPPVDDPDRGTHNPSSVVSNVSSLVPRDPVNCPPPSSVVSVVVCCVVVVD

Organism: Castor canadensis (NCBI:txid51338)

Mean predicted aligned error: 14.29 Å

Solvent-accessible surface area (backbone atoms only — not comparable to full-atom values): 29862 Å² total; per-residue (Å²): 133,62,52,79,45,40,33,44,92,92,41,71,66,53,72,92,48,73,90,52,52,60,72,79,72,64,62,57,88,92,61,71,68,50,78,44,76,56,63,83,79,83,79,81,91,57,96,82,69,80,74,46,77,87,74,49,78,77,76,57,72,79,70,37,68,65,56,44,46,58,33,85,67,43,38,59,51,52,52,51,50,38,52,49,31,69,64,60,71,68,86,78,77,84,75,82,92,50,74,68,62,56,52,53,43,52,52,54,44,54,49,30,48,53,50,28,48,53,54,48,53,52,58,70,70,36,78,78,48,64,70,63,50,49,25,67,70,52,67,81,62,86,83,62,98,88,61,74,53,50,70,60,56,67,67,49,82,48,48,66,62,30,33,55,49,49,52,52,52,50,68,56,48,51,73,86,73,74,78,79,67,80,69,80,76,74,96,61,90,86,64,94,86,73,92,73,91,68,80,84,80,73,85,54,70,46,62,47,46,43,51,48,38,46,73,67,42,45,58,58,52,53,52,49,53,64,72,63,51,71,64,54,57,58,96,94,47,51,60,50,72,58,32,39,42,28,48,19,53,52,41,37,51,49,46,61,73,26,41,24,79,91,30,39,78,74,36,38,60,72,67,45,67,78,73,69,88,84,75,93,69,94,70,84,89,71,84,86,80,79,78,83,72,88,73,98,65,82,93,65,86,89,68,44,49,59,27,69,70,47,57,62,72,52,59,95,51,68,57,65,63,48,39,58,49,54,47,55,71,62,94,44,56,48,73,65,52,56,59,70,38,70,86,46,62,32,68,43,42,30,30,42,40,32,34,51,46,50,30,24,47,37,56,73,33,68,66,51,52,52,55,50,70,72,37,91,56,41,65,60,50,53,48,39,42,34,36,58,43,32,50,66,70,42,21,42,46,41,29,52,29,51,48,51,46,39,57,37,57,52,90,74,69,47,63,65,36,52,52,44,33,52,50,53,45,57,54,52,60,71,44,47,66,62,44,69,69,52,72,79,85,72,88,82,58,81,87,53,79,86,74,74,48,52,46,40,68,47,36,52,55,37,49,53,56,47,54,75,70,57,51,79,82,73,48,69,49,67,68,56,48,55,52,50,52,52,47,35,71,71,70,74,106

Nearest PDB structures (foldseek):
  6dec-assembly1_M  TM=3.742E-01  e=3.021E-01  Homo sapiens
  6bcu-assembly1_W  TM=2.890E-01  e=4.343E+00  Homo sapiens